Protein AF-A0A1H9Y2U2-F1 (afdb_monomer_lite)

Secondary structure (DSSP, 8-state):
--TTGGGTTT-HHHHHHHHHHHHHHTT-HHHHHHHHHHHHHHHHHHHT-SS--GGGS-HHHHHHHGGG-HHHHHHHTTHHHHHHHHHHHHHHHHHHH----HHHHHHHHHHHHHHHHHHHHHHTS-SSSTTTT---TT------PPPGGG---TTSSSPPTT--HHHHHHHHHTS--EEEEEE-SSSS--EE-SSEEE--EEE----SSSB---EEEEEEEHHHHHTS-TT---EEEEEEEEEETTEEEEEEEEEEEEETTEEEE-EEEE---TTTS-HHHHHHHHHHPPPEEEEEEEE-GGG-BTTTTEEEEEEEE-GGGTTT----EEEEE--HHHHHHHHHH-SEEEEEEEEEEETTEEEEEEEEEEETTTTEEEE-EE--S--HHHHHHHHHTT-HHHHHHHHHHHHHTSSS---HHHHHHHHHHHHHT-

Radius of gyration: 28.49 Å; chains: 1; bounding box: 75×49×82 Å

Structure (mmCIF, N/CA/C/O backbone):
data_AF-A0A1H9Y2U2-F1
#
_entry.id   AF-A0A1H9Y2U2-F1
#
loop_
_atom_site.group_PDB
_atom_site.id
_atom_site.type_symbol
_atom_site.label_atom_id
_atom_site.label_alt_id
_atom_site.label_comp_id
_atom_site.label_asym_id
_atom_site.label_entity_id
_atom_site.label_seq_id
_atom_site.pdbx_PDB_ins_code
_atom_site.Cartn_x
_atom_site.Cartn_y
_atom_site.Cartn_z
_atom_site.occupancy
_atom_site.B_iso_or_equiv
_atom_site.auth_seq_id
_atom_site.auth_comp_id
_atom_site.auth_asym_id
_atom_site.auth_atom_id
_atom_site.pdbx_PDB_model_num
ATOM 1 N N . MET A 1 1 ? 8.422 -18.374 31.775 1.00 64.50 1 MET A N 1
ATOM 2 C CA . MET A 1 1 ? 8.509 -18.783 30.356 1.00 64.50 1 MET A CA 1
ATOM 3 C C . MET A 1 1 ? 9.614 -17.939 29.732 1.00 64.50 1 MET A C 1
ATOM 5 O O . MET A 1 1 ? 9.631 -16.750 30.021 1.00 64.50 1 MET A O 1
ATOM 9 N N . SER A 1 2 ? 10.566 -18.544 29.012 1.00 83.50 2 SER A N 1
ATOM 10 C CA . SER A 1 2 ? 11.724 -17.836 28.423 1.00 83.50 2 SER A CA 1
ATOM 11 C C . SER A 1 2 ? 11.274 -16.679 27.522 1.00 83.50 2 SER A C 1
ATOM 13 O O . SER A 1 2 ? 10.294 -16.831 26.785 1.00 83.50 2 SER A O 1
ATOM 15 N N . ARG A 1 3 ? 11.990 -15.542 27.537 1.00 86.88 3 ARG A N 1
ATOM 16 C CA . ARG A 1 3 ? 11.664 -14.385 26.675 1.00 86.88 3 ARG A CA 1
ATOM 17 C C . ARG A 1 3 ? 11.838 -14.686 25.184 1.00 86.88 3 ARG A C 1
ATOM 19 O O . ARG A 1 3 ? 11.315 -13.949 24.353 1.00 86.88 3 ARG A O 1
ATOM 26 N N . PHE A 1 4 ? 12.536 -15.774 24.861 1.00 86.81 4 PHE A N 1
ATOM 27 C CA . PHE A 1 4 ? 12.822 -16.244 23.510 1.00 86.81 4 PHE A CA 1
ATOM 28 C C . PHE A 1 4 ? 11.913 -17.390 23.063 1.00 86.81 4 PHE A C 1
ATOM 30 O O . PHE A 1 4 ? 12.163 -17.978 22.018 1.00 86.81 4 PHE A O 1
ATOM 37 N N . ALA A 1 5 ? 10.840 -17.708 23.801 1.00 82.50 5 ALA A N 1
ATOM 38 C CA . ALA A 1 5 ? 9.915 -18.796 23.453 1.00 82.50 5 ALA A CA 1
ATOM 39 C C . ALA A 1 5 ? 9.366 -18.707 22.015 1.00 82.50 5 ALA A C 1
ATOM 41 O O . ALA A 1 5 ? 9.024 -19.717 21.411 1.00 82.50 5 ALA A O 1
ATOM 42 N N . TYR A 1 6 ? 9.344 -17.511 21.423 1.00 77.75 6 TYR A N 1
ATOM 43 C CA . TYR A 1 6 ? 8.961 -17.320 20.030 1.00 77.75 6 TYR A CA 1
ATOM 44 C C . TYR A 1 6 ? 9.941 -17.955 19.020 1.00 77.75 6 TYR A C 1
ATOM 46 O O . TYR A 1 6 ? 9.573 -18.097 17.856 1.00 77.75 6 TYR A O 1
ATOM 54 N N . LEU A 1 7 ? 11.166 -18.316 19.407 1.00 78.56 7 LEU A N 1
ATOM 55 C CA . LEU A 1 7 ? 12.167 -18.924 18.524 1.00 78.56 7 LEU A CA 1
ATOM 56 C C . LEU A 1 7 ? 12.048 -20.447 18.410 1.00 78.56 7 LEU A C 1
ATOM 58 O O . LEU A 1 7 ? 12.669 -20.998 17.506 1.00 78.56 7 LEU A O 1
ATOM 62 N N . ILE A 1 8 ? 11.245 -21.103 19.261 1.00 80.38 8 ILE A N 1
ATOM 63 C CA . ILE A 1 8 ? 11.099 -22.572 19.318 1.00 80.38 8 ILE A CA 1
ATOM 64 C C . ILE A 1 8 ? 10.852 -23.167 17.925 1.00 80.38 8 ILE A C 1
ATOM 66 O O . ILE A 1 8 ? 11.508 -24.130 17.541 1.00 80.38 8 ILE A O 1
ATOM 70 N N . ASP A 1 9 ? 9.965 -22.547 17.144 1.00 72.38 9 ASP A N 1
ATOM 71 C CA . ASP A 1 9 ? 9.573 -23.070 15.829 1.00 72.38 9 ASP A CA 1
ATOM 72 C C . ASP A 1 9 ? 10.497 -22.633 14.681 1.00 72.38 9 ASP A C 1
ATOM 74 O O . ASP A 1 9 ? 10.422 -23.194 13.594 1.00 72.38 9 ASP A O 1
ATOM 78 N N . THR A 1 10 ? 11.299 -21.575 14.861 1.00 72.44 10 THR A N 1
ATOM 79 C CA . THR A 1 10 ? 12.129 -21.001 13.781 1.00 72.44 10 THR A CA 1
ATOM 80 C C . THR A 1 10 ? 13.581 -21.391 13.890 1.00 72.44 10 THR A C 1
ATOM 82 O O . THR A 1 10 ? 14.167 -21.846 12.917 1.00 72.44 10 THR A O 1
ATOM 85 N N . TRP A 1 11 ? 14.163 -21.192 15.068 1.00 82.69 11 TRP A N 1
ATOM 86 C CA . TRP A 1 11 ? 15.570 -21.426 15.353 1.00 82.69 11 TRP A CA 1
ATOM 87 C C . TRP A 1 11 ? 15.673 -22.186 16.680 1.00 82.69 11 TRP A C 1
ATOM 89 O O . TRP A 1 11 ? 16.082 -21.597 17.684 1.00 82.69 11 TRP A O 1
ATOM 99 N N . PRO A 1 12 ? 15.290 -23.478 16.703 1.00 83.19 12 PRO A N 1
ATOM 100 C CA . PRO A 1 12 ? 15.259 -24.276 17.930 1.00 83.19 12 PRO A CA 1
ATOM 101 C C . PRO A 1 12 ? 16.629 -24.335 18.621 1.00 83.19 12 PRO A C 1
ATOM 103 O O . PRO A 1 12 ? 16.709 -24.200 19.839 1.00 83.19 12 PRO A O 1
ATOM 106 N N . ASP A 1 13 ? 17.717 -24.409 17.851 1.00 85.25 13 ASP A N 1
ATOM 107 C CA . ASP A 1 13 ? 19.081 -24.432 18.399 1.00 85.25 13 ASP A CA 1
ATOM 108 C C . ASP A 1 13 ? 19.450 -23.108 19.093 1.00 85.25 13 ASP A C 1
ATOM 110 O O . ASP A 1 13 ? 20.086 -23.096 20.146 1.00 85.25 13 ASP A O 1
ATOM 114 N N . VAL A 1 14 ? 19.014 -21.976 18.526 1.00 90.25 14 VAL A N 1
ATOM 115 C CA . VAL A 1 14 ? 19.219 -20.642 19.117 1.00 90.25 14 VAL A CA 1
ATOM 116 C C . VAL A 1 14 ? 18.353 -20.487 20.367 1.00 90.25 14 VAL A C 1
ATOM 118 O O . VAL A 1 14 ? 18.814 -19.939 21.368 1.00 90.25 14 VAL A O 1
ATOM 121 N N . TYR A 1 15 ? 17.116 -20.994 20.334 1.00 91.50 15 TYR A N 1
ATOM 122 C CA . TYR A 1 15 ? 16.212 -20.984 21.481 1.00 91.50 15 TYR A CA 1
ATOM 123 C C . TYR A 1 15 ? 16.816 -21.702 22.690 1.00 91.50 15 TYR A C 1
ATOM 125 O O . TYR A 1 15 ? 16.842 -21.122 23.773 1.00 91.50 15 TYR A O 1
ATOM 133 N N . GLU A 1 16 ? 17.333 -22.920 22.517 1.00 91.25 16 GLU A N 1
ATOM 134 C CA . GLU A 1 16 ? 17.891 -23.689 23.635 1.00 91.25 16 GLU A CA 1
ATOM 135 C C . GLU A 1 16 ? 19.098 -22.984 24.272 1.00 91.25 16 GLU A C 1
ATOM 137 O O . GLU A 1 16 ? 19.197 -22.907 25.498 1.00 91.25 16 GLU A O 1
ATOM 142 N N . ILE A 1 17 ? 19.976 -22.378 23.464 1.00 92.81 17 ILE A N 1
ATOM 143 C CA . ILE A 1 17 ? 21.134 -21.632 23.981 1.00 92.81 17 ILE A CA 1
ATOM 144 C C . ILE A 1 17 ? 20.693 -20.385 24.747 1.00 92.81 17 ILE A C 1
ATOM 146 O O . ILE A 1 17 ? 21.232 -20.103 25.818 1.00 92.81 17 ILE A O 1
ATOM 150 N N . LEU A 1 18 ? 19.728 -19.630 24.217 1.00 94.69 18 LEU A N 1
ATOM 151 C CA . LEU A 1 18 ? 19.264 -18.392 24.842 1.00 94.69 18 LEU A CA 1
ATOM 152 C C . LEU A 1 18 ? 18.415 -18.642 26.087 1.00 94.69 18 LEU A C 1
ATOM 154 O O . LEU A 1 18 ? 18.519 -17.888 27.052 1.00 94.69 18 LEU A O 1
ATOM 158 N N . LYS A 1 19 ? 17.630 -19.719 26.104 1.00 92.81 19 LYS A N 1
ATOM 159 C CA . LYS A 1 19 ? 16.925 -20.185 27.298 1.00 92.81 19 LYS A CA 1
ATOM 160 C C . LYS A 1 19 ? 17.916 -20.558 28.399 1.00 92.81 19 LYS A C 1
ATOM 162 O O . LYS A 1 19 ? 17.753 -20.111 29.530 1.00 92.81 19 LYS A O 1
ATOM 167 N N . ASP A 1 20 ? 18.961 -21.315 28.069 1.00 92.62 20 ASP A N 1
ATOM 168 C CA . ASP A 1 20 ? 20.009 -21.652 29.034 1.00 92.62 20 ASP A CA 1
ATOM 169 C C . ASP A 1 20 ? 20.771 -20.388 29.475 1.00 92.62 20 ASP A C 1
ATOM 171 O O . ASP A 1 20 ? 21.040 -20.214 30.656 1.00 92.62 20 ASP A O 1
ATOM 175 N N . ALA A 1 21 ? 21.037 -19.429 28.581 1.00 93.19 21 ALA A N 1
ATOM 176 C CA . ALA A 1 21 ? 21.615 -18.136 28.962 1.00 93.19 21 ALA A CA 1
ATOM 177 C C . ALA A 1 21 ? 20.731 -17.368 29.968 1.00 93.19 21 ALA A C 1
ATOM 179 O O . ALA A 1 21 ? 21.243 -16.865 30.966 1.00 93.19 21 ALA A O 1
ATOM 180 N N . GLU A 1 22 ? 19.411 -17.313 29.755 1.00 91.94 22 GLU A N 1
ATOM 181 C CA . GLU A 1 22 ? 18.471 -16.696 30.702 1.00 91.94 22 GLU A CA 1
ATOM 182 C C . GLU A 1 22 ? 18.459 -17.401 32.061 1.00 91.94 22 GLU A C 1
ATOM 184 O O . GLU A 1 22 ? 18.423 -16.739 33.096 1.00 91.94 22 GLU A O 1
ATOM 189 N N . GLU A 1 23 ? 18.494 -18.735 32.074 1.00 91.25 23 GLU A N 1
ATOM 190 C CA . GLU A 1 23 ? 18.555 -19.509 33.314 1.00 91.25 23 GLU A CA 1
ATOM 191 C C . GLU A 1 23 ? 19.874 -19.252 34.050 1.00 91.25 23 GLU A C 1
ATOM 193 O O . GLU A 1 23 ? 19.878 -19.050 35.265 1.00 91.25 23 GLU A O 1
ATOM 198 N N . LYS A 1 24 ? 20.996 -19.195 33.321 1.00 91.12 24 LYS A N 1
ATOM 199 C CA . LYS A 1 24 ? 22.320 -18.930 33.892 1.00 91.12 24 LYS A CA 1
ATOM 200 C C . LYS A 1 24 ? 22.487 -17.507 34.388 1.00 91.12 24 LYS A C 1
ATOM 202 O O . LYS A 1 24 ? 23.276 -17.338 35.308 1.00 91.12 24 LYS A O 1
ATOM 207 N N . LEU A 1 25 ? 21.728 -16.525 33.904 1.00 90.56 25 LEU A N 1
ATOM 208 C CA . LEU A 1 25 ? 21.808 -15.152 34.415 1.00 90.56 25 LEU A CA 1
ATOM 209 C C . LEU A 1 25 ? 21.573 -15.087 35.935 1.00 90.56 25 LEU A C 1
ATOM 211 O O . LEU A 1 25 ? 22.186 -14.273 36.616 1.00 90.56 25 LEU A O 1
ATOM 215 N N . TYR A 1 26 ? 20.741 -15.978 36.483 1.00 86.19 26 TYR A N 1
ATOM 216 C CA . TYR A 1 26 ? 20.457 -16.043 37.921 1.00 86.19 26 TYR A CA 1
ATOM 217 C C . TYR A 1 26 ? 21.589 -16.647 38.765 1.00 86.19 26 TYR A C 1
ATOM 219 O O . TYR A 1 26 ? 21.542 -16.564 39.992 1.00 86.19 26 TYR A O 1
ATOM 227 N N . TYR A 1 27 ? 22.585 -17.273 38.133 1.00 87.69 27 TYR A N 1
ATOM 228 C CA . TYR A 1 27 ? 23.636 -18.031 38.817 1.00 87.69 27 TYR A CA 1
ATOM 229 C C . TYR A 1 27 ? 25.046 -17.566 38.447 1.00 87.69 27 TYR A C 1
ATOM 231 O O . TYR A 1 27 ? 25.932 -17.554 39.299 1.00 87.69 27 TYR A O 1
ATOM 239 N N . ASP A 1 28 ? 25.270 -17.234 37.175 1.00 90.69 28 ASP A N 1
ATOM 240 C CA . ASP A 1 28 ? 26.566 -16.852 36.640 1.00 90.69 28 ASP A CA 1
ATOM 241 C C . ASP A 1 28 ? 26.464 -16.053 35.321 1.00 90.69 28 ASP A C 1
ATOM 243 O O . ASP A 1 28 ? 26.254 -16.608 34.230 1.00 90.69 28 ASP A O 1
ATOM 247 N N . SER A 1 29 ? 26.702 -14.740 35.391 1.00 90.50 29 SER A N 1
ATOM 248 C CA . SER A 1 29 ? 26.810 -13.893 34.197 1.00 90.50 29 SER A CA 1
ATOM 249 C C . SER A 1 29 ? 27.996 -14.248 33.301 1.00 90.50 29 SER A C 1
ATOM 251 O O . SER A 1 29 ? 27.913 -14.011 32.099 1.00 90.50 29 SER A O 1
ATOM 253 N N . ASN A 1 30 ? 29.055 -14.898 33.809 1.00 95.19 30 ASN A N 1
ATOM 254 C CA . ASN A 1 30 ? 30.148 -15.394 32.964 1.00 95.19 30 ASN A CA 1
ATOM 255 C C . ASN A 1 30 ? 29.628 -16.417 31.949 1.00 95.19 30 ASN A C 1
ATOM 257 O O . ASN A 1 30 ? 29.823 -16.269 30.743 1.00 95.19 30 ASN A O 1
ATOM 261 N N . ILE A 1 31 ? 28.903 -17.424 32.442 1.00 92.12 31 ILE A N 1
ATOM 262 C CA . ILE A 1 31 ? 28.315 -18.472 31.602 1.00 92.12 31 ILE A CA 1
ATOM 263 C C . ILE A 1 31 ? 27.279 -17.859 30.656 1.00 92.12 31 ILE A C 1
ATOM 265 O O . ILE A 1 31 ? 27.212 -18.237 29.487 1.00 92.12 31 ILE A O 1
ATOM 269 N N . THR A 1 32 ? 26.515 -16.876 31.135 1.00 93.69 32 THR A N 1
ATOM 270 C CA . THR A 1 32 ? 25.529 -16.146 30.325 1.00 93.69 32 THR A CA 1
ATOM 271 C C . THR A 1 32 ? 26.181 -15.444 29.131 1.00 93.69 32 THR A C 1
ATOM 273 O O . THR A 1 32 ? 25.738 -15.628 28.000 1.00 93.69 32 THR A O 1
ATOM 276 N N . LEU A 1 33 ? 27.277 -14.706 29.342 1.00 94.12 33 LEU A N 1
ATOM 277 C CA . LEU A 1 33 ? 28.011 -14.008 28.278 1.00 94.12 33 LEU A CA 1
ATOM 278 C C . LEU A 1 33 ? 28.647 -14.976 27.267 1.00 94.12 33 LEU A C 1
ATOM 280 O O . LEU A 1 33 ? 28.628 -14.712 26.063 1.00 94.12 33 LEU A O 1
ATOM 284 N N . ILE A 1 34 ? 29.161 -16.123 27.729 1.00 92.69 34 ILE A N 1
ATOM 285 C CA . ILE A 1 34 ? 29.682 -17.179 26.844 1.00 92.69 34 ILE A CA 1
ATOM 286 C C . ILE A 1 34 ? 28.561 -17.733 25.954 1.00 92.69 34 ILE A C 1
ATOM 288 O O . ILE A 1 34 ? 28.748 -17.884 24.746 1.00 92.69 34 ILE A O 1
ATOM 292 N N . LYS A 1 35 ? 27.379 -17.988 26.526 1.00 93.12 35 LYS A N 1
ATOM 293 C CA . LYS A 1 35 ? 26.218 -18.495 25.780 1.00 93.12 35 LYS A CA 1
ATOM 294 C C . LYS A 1 35 ? 25.647 -17.475 24.806 1.00 93.12 35 LYS A C 1
ATOM 296 O O . LYS A 1 35 ? 25.304 -17.843 23.689 1.00 93.12 35 LYS A O 1
ATOM 301 N N . LEU A 1 36 ? 25.604 -16.197 25.176 1.00 94.44 36 LEU A N 1
ATOM 302 C CA . LEU A 1 36 ? 25.202 -15.122 24.266 1.00 94.44 36 LEU A CA 1
ATOM 303 C C . LEU A 1 36 ? 26.122 -15.048 23.042 1.00 94.44 36 LEU A C 1
ATOM 305 O O . LEU A 1 36 ? 25.633 -14.953 21.918 1.00 94.44 36 LEU A O 1
ATOM 309 N N . ARG A 1 37 ? 27.442 -15.181 23.229 1.00 94.94 37 ARG A N 1
ATOM 310 C CA . ARG A 1 37 ? 28.393 -15.278 22.109 1.00 94.94 37 ARG A CA 1
ATOM 311 C C . ARG A 1 37 ? 28.124 -16.502 21.229 1.00 94.94 37 ARG A C 1
ATOM 313 O O . ARG A 1 37 ? 28.129 -16.365 20.010 1.00 94.94 37 ARG A O 1
ATOM 320 N N . GLN A 1 38 ? 27.884 -17.673 21.825 1.00 91.75 38 GLN A N 1
ATOM 321 C CA . GLN A 1 38 ? 27.538 -18.890 21.075 1.00 91.75 38 GLN A CA 1
ATOM 322 C C . GLN A 1 38 ? 26.250 -18.706 20.263 1.00 91.75 38 GLN A C 1
ATOM 324 O O . GLN A 1 38 ? 26.192 -19.098 19.100 1.00 91.75 38 GLN A O 1
ATOM 329 N N . ALA A 1 39 ? 25.236 -18.063 20.848 1.00 92.88 39 ALA A N 1
ATOM 330 C CA . ALA A 1 39 ? 24.000 -17.743 20.150 1.00 92.88 39 ALA A CA 1
ATOM 331 C C . ALA A 1 39 ? 24.260 -16.811 18.959 1.00 92.88 39 ALA A C 1
ATOM 333 O O . ALA A 1 39 ? 23.802 -17.115 17.862 1.00 92.88 39 ALA A O 1
ATOM 334 N N . VAL A 1 40 ? 25.030 -15.727 19.143 1.00 92.94 40 VAL A N 1
ATOM 335 C CA . VAL A 1 40 ? 25.388 -14.790 18.058 1.00 92.94 40 VAL A CA 1
ATOM 336 C C . VAL A 1 40 ? 26.084 -15.510 16.909 1.00 92.94 40 VAL A C 1
ATOM 338 O O . VAL A 1 40 ? 25.732 -15.280 15.759 1.00 92.94 40 VAL A O 1
ATOM 341 N N . GLU A 1 41 ? 27.012 -16.422 17.193 1.00 89.00 41 GLU A N 1
ATOM 342 C CA . GLU A 1 41 ? 27.695 -17.184 16.145 1.00 89.00 41 GLU A CA 1
ATOM 343 C C . GLU A 1 41 ? 26.719 -17.992 15.279 1.00 89.00 41 GLU A C 1
ATOM 345 O O . GLU A 1 41 ? 26.788 -17.946 14.049 1.00 89.00 41 GLU A O 1
ATOM 350 N N . ILE A 1 42 ? 25.779 -18.697 15.910 1.00 86.25 42 ILE A N 1
ATOM 351 C CA . ILE A 1 42 ? 24.769 -19.481 15.192 1.00 86.25 42 ILE A CA 1
ATOM 352 C C . ILE A 1 42 ? 23.800 -18.562 14.442 1.00 86.25 42 ILE A C 1
ATOM 354 O O . ILE A 1 42 ? 23.445 -18.857 13.304 1.00 86.25 42 ILE A O 1
ATOM 358 N N . ILE A 1 43 ? 23.392 -17.443 15.046 1.00 88.75 43 ILE A N 1
ATOM 359 C CA . ILE A 1 43 ? 22.490 -16.467 14.424 1.00 88.75 43 ILE A CA 1
ATOM 360 C C . ILE A 1 43 ? 23.119 -15.883 13.156 1.00 88.75 43 ILE A C 1
ATOM 362 O O . ILE A 1 43 ? 22.479 -15.883 12.111 1.00 88.75 43 ILE A O 1
ATOM 366 N N . VAL A 1 44 ? 24.373 -15.428 13.225 1.00 87.25 44 VAL A N 1
ATOM 367 C CA . VAL A 1 44 ? 25.094 -14.851 12.078 1.00 87.25 44 VAL A CA 1
ATOM 368 C C . VAL A 1 44 ? 25.199 -15.872 10.943 1.00 87.25 44 VAL A C 1
ATOM 370 O O . VAL A 1 44 ? 24.882 -15.551 9.800 1.00 87.25 44 VAL A O 1
ATOM 373 N N . LYS A 1 45 ? 25.571 -17.120 11.260 1.00 83.88 45 LYS A N 1
ATOM 374 C CA . LYS A 1 45 ? 25.654 -18.210 10.276 1.00 83.88 45 LYS A CA 1
ATOM 375 C C . LYS A 1 45 ? 24.306 -18.489 9.607 1.00 83.88 45 LYS A C 1
ATOM 377 O O . LYS A 1 45 ? 24.265 -18.626 8.392 1.00 83.88 45 LYS A O 1
ATOM 382 N N . LYS A 1 46 ? 23.215 -18.511 10.382 1.00 81.31 46 LYS A N 1
ATOM 383 C CA . LYS A 1 46 ? 21.849 -18.710 9.867 1.00 81.31 46 LYS A CA 1
ATOM 384 C C . LYS A 1 46 ? 21.353 -17.549 9.000 1.00 81.31 46 LYS A C 1
ATOM 386 O O . LYS A 1 46 ? 20.571 -17.766 8.086 1.00 81.31 46 LYS A O 1
ATOM 391 N N . ILE A 1 47 ? 21.777 -16.318 9.286 1.00 78.81 47 ILE A N 1
ATOM 392 C CA . ILE A 1 47 ? 21.406 -15.140 8.489 1.00 78.81 47 ILE A CA 1
ATOM 393 C C . ILE A 1 47 ? 22.108 -15.141 7.120 1.00 78.81 47 ILE A C 1
ATOM 395 O O . ILE A 1 47 ? 21.530 -14.687 6.139 1.00 78.81 47 ILE A O 1
ATOM 399 N N . LEU A 1 48 ? 23.333 -15.662 7.034 1.00 79.12 48 LEU A N 1
ATOM 400 C CA . LEU A 1 48 ? 24.163 -15.637 5.823 1.00 79.12 48 LEU A CA 1
ATOM 401 C C . LEU A 1 48 ? 23.944 -16.840 4.871 1.00 79.12 48 LEU A C 1
ATOM 403 O O . LEU A 1 48 ? 24.787 -17.097 4.015 1.00 79.12 48 LEU A O 1
ATOM 407 N N . GLU A 1 49 ? 22.855 -17.607 5.001 1.00 64.94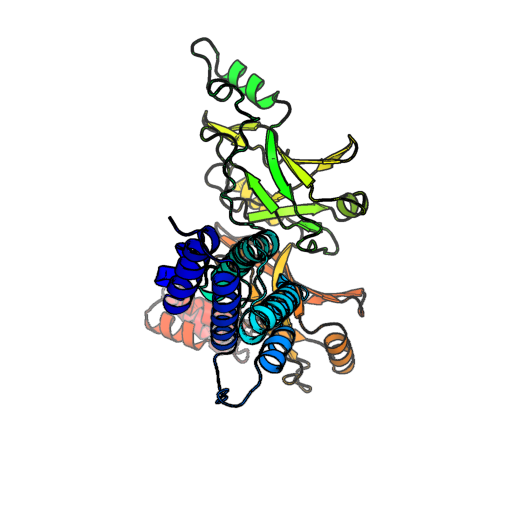 49 GLU A N 1
ATOM 408 C CA . GLU A 1 49 ? 22.667 -18.893 4.301 1.00 64.94 49 GLU A CA 1
ATOM 409 C C . GLU A 1 49 ? 22.492 -18.775 2.760 1.00 64.94 49 GLU A C 1
ATOM 411 O O . GLU A 1 49 ? 21.378 -18.707 2.250 1.00 64.94 49 GLU A O 1
ATOM 416 N N . SER A 1 50 ? 23.594 -18.805 1.993 1.00 47.41 50 SER A N 1
ATOM 417 C CA . SER A 1 50 ? 23.782 -19.594 0.749 1.00 47.41 50 SER A CA 1
ATOM 418 C C . SER A 1 50 ? 25.179 -19.374 0.121 1.00 47.41 50 SER A C 1
ATOM 420 O O . SER A 1 50 ? 25.606 -18.250 -0.103 1.00 47.41 50 SER A O 1
ATOM 422 N N . GLU A 1 51 ? 25.859 -20.488 -0.189 1.00 41.03 51 GLU A N 1
ATOM 423 C CA . GLU A 1 51 ? 27.031 -20.669 -1.084 1.00 41.03 51 GLU A CA 1
ATOM 424 C C . GLU A 1 51 ? 28.482 -20.741 -0.553 1.00 41.03 51 GLU A C 1
ATOM 426 O O . GLU A 1 51 ? 29.321 -21.252 -1.293 1.00 41.03 51 GLU A O 1
ATOM 431 N N . GLU A 1 52 ? 28.826 -20.419 0.700 1.00 51.50 52 GLU A N 1
ATOM 432 C CA . GLU A 1 52 ? 30.222 -20.587 1.170 1.00 51.50 52 GLU A CA 1
ATOM 433 C C . GLU A 1 52 ? 30.372 -21.460 2.424 1.00 51.50 52 GLU A C 1
ATOM 435 O O . GLU A 1 52 ? 29.610 -21.382 3.387 1.00 51.50 52 GLU A O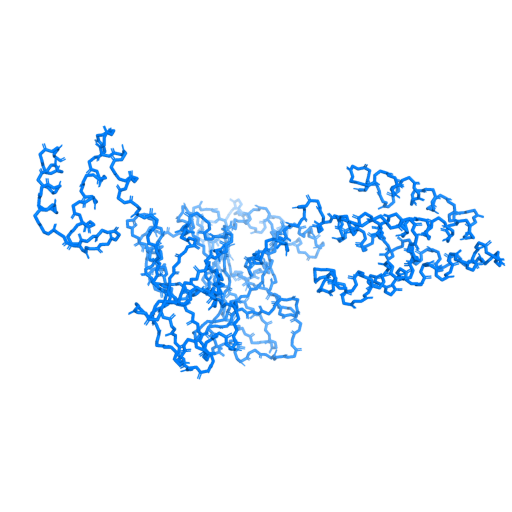 1
ATOM 440 N N . ASN A 1 53 ? 31.405 -22.309 2.414 1.00 54.66 53 ASN A N 1
ATOM 441 C CA . ASN A 1 53 ? 31.819 -23.100 3.565 1.00 54.66 53 ASN A CA 1
ATOM 442 C C . ASN A 1 53 ? 32.540 -22.188 4.579 1.00 54.66 53 ASN A C 1
ATOM 444 O O . ASN A 1 53 ? 33.745 -21.961 4.476 1.00 54.66 53 ASN A O 1
ATOM 448 N N . PHE A 1 54 ? 31.791 -21.630 5.535 1.00 58.38 54 PHE A N 1
ATOM 449 C CA . PHE A 1 54 ? 32.279 -20.649 6.517 1.00 58.38 54 PHE A CA 1
ATOM 450 C C . PHE A 1 54 ? 33.045 -21.245 7.711 1.00 58.38 54 PHE A C 1
ATOM 452 O O . PHE A 1 54 ? 33.342 -20.522 8.662 1.00 58.38 54 PHE A O 1
ATOM 459 N N . ASP A 1 55 ? 33.412 -22.528 7.679 1.00 57.38 55 ASP A N 1
ATOM 460 C CA . ASP A 1 55 ? 34.120 -23.195 8.785 1.00 57.38 55 ASP A CA 1
ATOM 461 C C . ASP A 1 55 ? 35.502 -22.581 9.107 1.00 57.38 55 ASP A C 1
ATOM 463 O O . ASP A 1 55 ? 36.061 -22.852 10.169 1.00 57.38 55 ASP A O 1
ATOM 467 N N . GLN A 1 56 ? 36.053 -21.736 8.223 1.00 61.09 56 GLN A N 1
ATOM 468 C CA . GLN A 1 56 ? 37.360 -21.078 8.391 1.00 61.09 56 GLN A CA 1
ATOM 469 C C . GLN A 1 56 ? 37.302 -19.545 8.529 1.00 61.09 56 GLN A C 1
ATOM 471 O O . GLN A 1 56 ? 38.355 -18.914 8.588 1.00 61.09 56 GLN A O 1
ATOM 476 N N . VAL A 1 57 ? 36.113 -18.934 8.582 1.00 71.38 57 VAL A N 1
ATOM 477 C CA . VAL A 1 57 ? 35.966 -17.468 8.653 1.00 71.38 57 VAL A CA 1
ATOM 478 C C . VAL A 1 57 ? 35.798 -17.021 10.103 1.00 71.38 57 VAL A C 1
ATOM 480 O O . VAL A 1 57 ? 34.987 -17.577 10.848 1.00 71.38 57 VAL A O 1
ATOM 483 N N . GLU A 1 58 ? 36.555 -16.006 10.529 1.00 81.12 58 GLU A N 1
ATOM 484 C CA . GLU A 1 58 ? 36.409 -15.472 11.881 1.00 81.12 58 GLU A CA 1
ATOM 485 C C . GLU A 1 58 ? 35.033 -14.823 12.085 1.00 81.12 58 GLU A C 1
ATOM 487 O O . GLU A 1 58 ? 34.523 -14.103 11.230 1.00 81.12 58 GLU A O 1
ATOM 492 N N . LEU A 1 59 ? 34.464 -14.971 13.288 1.00 81.56 59 LEU A N 1
ATOM 493 C CA . LEU A 1 59 ? 33.160 -14.384 13.623 1.00 81.56 59 LEU A CA 1
ATOM 494 C C . LEU A 1 59 ? 33.093 -12.854 13.407 1.00 81.56 59 LEU A C 1
ATOM 496 O O . LEU A 1 59 ? 32.010 -12.330 13.214 1.00 81.56 59 LEU A O 1
ATOM 500 N N . VAL A 1 60 ? 34.218 -12.128 13.445 1.00 85.69 60 VAL A N 1
ATOM 501 C CA . VAL A 1 60 ? 34.250 -10.664 13.222 1.00 85.69 60 VAL A CA 1
ATOM 502 C C . VAL A 1 60 ? 33.938 -10.362 11.770 1.00 85.69 60 VAL A C 1
ATOM 504 O O . VAL A 1 60 ? 33.053 -9.564 11.505 1.00 85.69 60 VAL A O 1
ATOM 507 N N . GLU A 1 61 ? 34.574 -11.088 10.852 1.00 84.19 61 GLU A N 1
ATOM 508 C CA . GLU A 1 61 ? 34.355 -10.943 9.417 1.00 84.19 61 GLU A CA 1
ATOM 509 C C . GLU A 1 61 ? 32.926 -11.345 9.044 1.00 84.19 61 GLU A C 1
ATOM 511 O O . GLU A 1 61 ? 32.295 -10.711 8.203 1.00 84.19 61 GLU A O 1
ATOM 516 N N . LEU A 1 62 ? 32.381 -12.372 9.706 1.00 84.62 62 LEU A N 1
ATOM 517 C CA . LEU A 1 62 ? 30.984 -12.763 9.528 1.00 84.62 62 LEU A CA 1
ATOM 518 C C . LEU A 1 62 ? 30.003 -11.699 10.042 1.00 84.62 62 LEU A C 1
ATOM 520 O O . LEU A 1 62 ? 28.984 -11.463 9.399 1.00 84.62 62 LEU A O 1
ATOM 524 N N . ILE A 1 63 ? 30.295 -11.049 11.174 1.00 85.19 63 ILE A N 1
ATOM 525 C CA . ILE A 1 63 ? 29.471 -9.944 11.683 1.00 85.19 63 ILE A CA 1
ATOM 526 C C . ILE A 1 63 ? 29.543 -8.753 10.722 1.00 85.19 63 ILE A C 1
ATOM 528 O O . ILE A 1 63 ? 28.500 -8.212 10.373 1.00 85.19 63 ILE A O 1
ATOM 532 N N . ASP A 1 64 ? 30.730 -8.390 10.233 1.00 84.69 64 ASP A N 1
ATOM 533 C CA . ASP A 1 64 ? 30.908 -7.261 9.308 1.00 84.69 64 ASP A CA 1
ATOM 534 C C . ASP A 1 64 ? 30.192 -7.495 7.967 1.00 84.69 64 ASP A C 1
ATOM 536 O O . ASP A 1 64 ? 29.632 -6.569 7.377 1.00 84.69 64 ASP A O 1
ATOM 540 N N . LYS A 1 65 ? 30.116 -8.751 7.503 1.00 83.56 65 LYS A N 1
ATOM 541 C CA . LYS A 1 65 ? 29.311 -9.116 6.326 1.00 83.56 65 LYS A CA 1
ATOM 542 C C . LYS A 1 65 ? 27.825 -8.784 6.499 1.00 83.56 65 LYS A C 1
ATOM 544 O O . LYS A 1 65 ? 27.162 -8.535 5.493 1.00 83.56 65 LYS A O 1
ATOM 549 N N . LEU A 1 66 ? 27.286 -8.718 7.719 1.00 79.06 66 LEU A N 1
ATOM 550 C CA . LEU A 1 66 ? 25.878 -8.361 7.927 1.00 79.06 66 LEU A CA 1
ATOM 551 C C . LEU A 1 66 ? 25.557 -6.922 7.499 1.00 79.06 66 LEU A C 1
ATOM 553 O O . LEU A 1 66 ? 24.441 -6.677 7.051 1.00 79.06 66 LEU A O 1
ATOM 557 N N . ASP A 1 67 ? 26.514 -5.989 7.561 1.00 77.06 67 ASP A N 1
ATOM 558 C CA . ASP A 1 67 ? 26.299 -4.606 7.100 1.00 77.06 67 ASP A CA 1
ATOM 559 C C . ASP A 1 67 ? 26.156 -4.519 5.570 1.00 77.06 67 ASP A C 1
ATOM 561 O O . ASP A 1 67 ? 25.582 -3.563 5.040 1.00 77.06 67 ASP A O 1
ATOM 565 N N . THR A 1 68 ? 26.638 -5.541 4.849 1.00 76.00 68 THR A N 1
ATOM 566 C CA . THR A 1 68 ? 26.466 -5.663 3.392 1.00 76.00 68 THR A CA 1
ATOM 567 C C . THR A 1 68 ? 25.068 -6.149 2.999 1.00 76.00 68 THR A C 1
ATOM 569 O O . THR A 1 68 ? 24.677 -6.031 1.838 1.00 76.00 68 THR A O 1
ATOM 572 N N . ILE A 1 69 ? 24.288 -6.655 3.961 1.00 69.12 69 ILE A N 1
ATOM 573 C CA . ILE A 1 69 ? 22.916 -7.106 3.743 1.00 69.12 69 ILE A CA 1
ATOM 574 C C . ILE A 1 69 ? 21.978 -5.897 3.813 1.00 69.12 69 ILE A C 1
ATOM 576 O O . ILE A 1 69 ? 21.679 -5.372 4.886 1.00 69.12 69 ILE A O 1
ATOM 580 N N . ASP A 1 70 ? 21.469 -5.485 2.652 1.00 58.75 70 ASP A N 1
ATOM 581 C CA . ASP A 1 70 ? 20.652 -4.276 2.473 1.00 58.75 70 ASP A CA 1
ATOM 582 C C . ASP A 1 70 ? 19.444 -4.213 3.430 1.00 58.75 70 ASP A C 1
ATOM 584 O O . ASP A 1 70 ? 19.212 -3.190 4.076 1.00 58.75 70 ASP A O 1
ATOM 588 N N . TYR A 1 71 ? 18.705 -5.316 3.617 1.00 58.34 71 TYR A N 1
ATOM 589 C CA . TYR A 1 71 ? 17.544 -5.315 4.516 1.00 58.34 71 TYR A CA 1
ATOM 590 C C . TYR A 1 71 ? 17.931 -5.174 5.997 1.00 58.34 71 TYR A C 1
ATOM 592 O O . TYR A 1 71 ? 17.191 -4.554 6.762 1.00 58.34 71 TYR A O 1
ATOM 600 N N . LEU A 1 72 ? 19.075 -5.715 6.425 1.00 64.12 72 LEU A N 1
ATOM 601 C CA . LEU A 1 72 ? 19.545 -5.561 7.804 1.00 64.12 72 LEU A CA 1
ATOM 602 C C . LEU A 1 72 ? 20.055 -4.145 8.036 1.00 64.12 72 LEU A C 1
ATOM 604 O O . LEU A 1 72 ? 19.711 -3.526 9.042 1.00 64.12 72 LEU A O 1
ATOM 608 N N . ASN A 1 73 ? 20.810 -3.608 7.082 1.00 62.41 73 ASN A N 1
ATOM 609 C CA . ASN A 1 73 ? 21.351 -2.263 7.176 1.00 62.41 73 ASN A CA 1
ATOM 610 C C . ASN A 1 73 ? 20.222 -1.216 7.259 1.00 62.41 73 ASN A C 1
ATOM 612 O O . ASN A 1 73 ? 20.206 -0.388 8.168 1.00 62.41 73 ASN A O 1
ATOM 616 N N . ARG A 1 74 ? 19.185 -1.337 6.419 1.00 57.88 74 ARG A N 1
ATOM 617 C CA . ARG A 1 74 ? 18.004 -0.452 6.465 1.00 57.88 74 ARG A CA 1
ATOM 618 C C . ARG A 1 74 ? 17.226 -0.522 7.780 1.00 57.88 74 ARG A C 1
ATOM 620 O O . ARG A 1 74 ? 16.774 0.510 8.265 1.00 57.88 74 ARG A O 1
ATOM 627 N N . ASN A 1 75 ? 17.032 -1.719 8.338 1.00 53.78 75 ASN A N 1
ATOM 628 C CA . ASN A 1 75 ? 16.191 -1.900 9.528 1.00 53.78 75 ASN A CA 1
ATOM 629 C C . ASN A 1 75 ? 16.927 -1.610 10.839 1.00 53.78 75 ASN A C 1
ATOM 631 O O . ASN A 1 75 ? 16.307 -1.178 11.809 1.00 53.78 75 ASN A O 1
ATOM 635 N N . PHE A 1 76 ? 18.237 -1.852 10.879 1.00 67.94 76 PHE A N 1
ATOM 636 C CA . PHE A 1 76 ? 19.007 -1.777 12.114 1.00 67.94 76 PHE A CA 1
ATOM 637 C C . PHE A 1 76 ? 20.044 -0.655 12.122 1.00 67.94 76 PHE A C 1
ATOM 639 O O . PHE A 1 76 ? 20.500 -0.320 13.207 1.00 67.94 76 PHE A O 1
ATOM 646 N N . ASN A 1 77 ? 20.403 -0.048 10.983 1.00 57.75 77 ASN A N 1
ATOM 647 C CA . ASN A 1 77 ? 21.359 1.066 10.886 1.00 57.75 77 ASN A CA 1
ATOM 648 C C . ASN A 1 77 ? 22.616 0.836 11.755 1.00 57.75 77 ASN A C 1
ATOM 650 O O . ASN A 1 77 ? 22.888 1.568 12.709 1.00 57.75 77 ASN A O 1
ATOM 654 N N . ASN A 1 78 ? 23.314 -0.275 11.494 1.00 73.25 78 ASN A N 1
ATOM 655 C CA . ASN A 1 78 ? 24.472 -0.795 12.240 1.00 73.25 78 ASN A CA 1
ATOM 656 C C . ASN A 1 78 ? 24.210 -1.204 13.710 1.00 73.25 78 ASN A C 1
ATOM 658 O O . ASN A 1 78 ? 25.112 -1.684 14.392 1.00 73.25 78 ASN A O 1
ATOM 662 N N . LYS A 1 79 ? 22.987 -1.065 14.248 1.00 80.06 79 LYS A N 1
ATOM 663 C CA . LYS A 1 79 ? 22.647 -1.481 15.627 1.00 80.06 79 LYS A CA 1
ATOM 664 C C . LYS A 1 79 ? 22.863 -2.982 15.841 1.00 80.06 79 LYS A C 1
ATOM 666 O O . LYS A 1 79 ? 23.346 -3.385 16.896 1.00 80.06 79 LYS A O 1
ATOM 671 N N . LEU A 1 80 ? 22.527 -3.797 14.839 1.00 83.12 80 LEU A N 1
ATOM 672 C CA . LEU A 1 80 ? 22.698 -5.251 14.870 1.00 83.12 80 LEU A CA 1
ATOM 673 C C . LEU A 1 80 ? 24.176 -5.646 14.970 1.00 83.12 80 LEU A C 1
ATOM 675 O O . LEU A 1 80 ? 24.559 -6.391 15.871 1.00 83.12 80 LEU A O 1
ATOM 679 N N . THR A 1 81 ? 24.999 -5.121 14.065 1.00 85.62 81 THR A N 1
ATOM 680 C CA . THR A 1 81 ? 26.435 -5.401 14.000 1.00 85.62 81 THR A CA 1
ATOM 681 C C . THR A 1 81 ? 27.167 -4.867 15.223 1.00 85.62 81 THR A C 1
ATOM 683 O O . THR A 1 81 ? 27.943 -5.603 15.829 1.00 85.62 81 THR A O 1
ATOM 686 N N . ASN A 1 82 ? 26.828 -3.663 15.692 1.00 87.31 82 ASN A N 1
ATOM 687 C CA . ASN A 1 82 ? 27.356 -3.115 16.944 1.00 87.31 82 ASN A CA 1
ATOM 688 C C . ASN A 1 82 ? 27.033 -4.003 18.157 1.00 87.31 82 ASN A C 1
ATOM 690 O O . ASN A 1 82 ? 27.922 -4.298 18.957 1.00 87.31 82 ASN A O 1
ATOM 694 N N . LEU A 1 83 ? 25.783 -4.469 18.287 1.00 91.25 83 LEU A N 1
ATOM 695 C CA . LEU A 1 83 ? 25.400 -5.368 19.378 1.00 91.25 83 LEU A CA 1
ATOM 696 C C . LEU A 1 83 ? 26.171 -6.692 19.303 1.00 91.25 83 LEU A C 1
ATOM 698 O O . LEU A 1 83 ? 26.653 -7.183 20.323 1.00 91.25 83 LEU A O 1
ATOM 702 N N . PHE A 1 84 ? 26.311 -7.273 18.111 1.00 93.94 84 PHE A N 1
ATOM 703 C CA . PHE A 1 84 ? 27.017 -8.542 17.927 1.00 93.94 84 PHE A CA 1
ATOM 704 C C . PHE A 1 84 ? 28.514 -8.424 18.211 1.00 93.94 84 PHE A C 1
ATOM 706 O O . PHE A 1 84 ? 29.080 -9.321 18.840 1.00 93.94 84 PHE A O 1
ATOM 713 N N . HIS A 1 85 ? 29.143 -7.309 17.831 1.00 92.88 85 HIS A N 1
ATOM 714 C CA . HIS A 1 85 ? 30.532 -7.014 18.184 1.00 92.88 85 HIS A CA 1
ATOM 715 C C . HIS A 1 85 ? 30.724 -6.900 19.694 1.00 92.88 85 HIS A C 1
ATOM 717 O O . HIS A 1 85 ? 31.651 -7.507 20.239 1.00 92.88 85 HIS A O 1
ATOM 723 N N . GLU A 1 86 ? 29.827 -6.205 20.396 1.00 92.62 86 GLU A N 1
ATOM 724 C CA . GLU A 1 86 ? 29.904 -6.087 21.854 1.00 92.62 86 GLU A CA 1
ATOM 725 C C . GLU A 1 86 ? 29.651 -7.438 22.548 1.00 92.62 86 GLU A C 1
ATOM 727 O O . GLU A 1 86 ? 30.446 -7.843 23.401 1.00 92.62 86 GLU A O 1
ATOM 732 N N . ILE A 1 87 ? 28.642 -8.213 22.131 1.00 94.75 87 ILE A N 1
ATOM 733 C CA . ILE A 1 87 ? 28.402 -9.565 22.668 1.00 94.75 87 ILE A CA 1
ATOM 734 C C . ILE A 1 87 ? 29.616 -10.475 22.425 1.00 94.75 87 ILE A C 1
ATOM 736 O O . ILE A 1 87 ? 30.061 -11.171 23.340 1.00 94.75 87 ILE A O 1
ATOM 740 N N . ARG A 1 88 ? 30.202 -10.455 21.220 1.00 95.88 88 ARG A N 1
ATOM 741 C CA . ARG A 1 88 ? 31.418 -11.219 20.891 1.00 95.88 88 ARG A CA 1
ATOM 742 C C . ARG A 1 88 ? 32.578 -10.825 21.805 1.00 95.88 88 ARG A C 1
ATOM 744 O O . ARG A 1 88 ? 33.229 -11.699 22.380 1.00 95.88 88 ARG A O 1
ATOM 751 N N . LYS A 1 89 ? 32.843 -9.525 21.941 1.00 94.06 89 LYS A N 1
ATOM 752 C CA . LYS A 1 89 ? 33.925 -8.961 22.760 1.00 94.06 89 LYS A CA 1
ATOM 753 C C . LYS A 1 89 ? 33.812 -9.396 24.219 1.00 94.06 89 LYS A C 1
ATOM 755 O O . LYS A 1 89 ? 34.773 -9.933 24.770 1.00 94.06 89 LYS A O 1
ATOM 760 N N . TYR A 1 90 ? 32.645 -9.228 24.836 1.00 94.56 90 TYR A N 1
ATOM 761 C CA . TYR A 1 90 ? 32.454 -9.592 26.241 1.00 94.56 90 TYR A CA 1
ATOM 762 C C . TYR A 1 90 ? 32.311 -11.098 26.462 1.00 94.56 90 TYR A C 1
ATOM 764 O O . TYR A 1 90 ? 32.762 -11.597 27.490 1.00 94.56 90 TYR A O 1
ATOM 772 N N . GLY A 1 91 ? 31.798 -11.850 25.487 1.00 94.00 91 GLY A N 1
ATOM 773 C CA . GLY A 1 91 ? 31.826 -13.311 25.517 1.00 94.00 91 GLY A CA 1
ATOM 774 C C . GLY A 1 91 ? 33.245 -13.886 25.426 1.00 94.00 91 GLY A C 1
ATOM 775 O O . GLY A 1 91 ? 33.559 -14.851 26.119 1.00 94.00 91 GLY A O 1
ATOM 776 N N . ASN A 1 92 ? 34.137 -13.277 24.634 1.00 92.94 92 ASN A N 1
ATOM 777 C CA . ASN A 1 92 ? 35.568 -13.621 24.617 1.00 92.94 92 ASN A CA 1
ATOM 778 C C . ASN A 1 92 ? 36.223 -13.328 25.968 1.00 92.94 92 ASN A C 1
ATOM 780 O O . ASN A 1 92 ? 36.932 -14.176 26.510 1.00 92.94 92 ASN A O 1
ATOM 784 N N . LYS A 1 93 ? 35.937 -12.152 26.533 1.00 93.00 93 LYS A N 1
ATOM 785 C CA . LYS A 1 93 ? 36.423 -11.762 27.857 1.00 93.00 93 LYS A CA 1
ATOM 786 C C . LYS A 1 93 ? 35.934 -12.725 28.945 1.00 93.00 93 LYS A C 1
ATOM 788 O O . LYS A 1 93 ? 36.694 -13.121 29.821 1.00 93.00 93 LYS A O 1
ATOM 793 N N . ALA A 1 94 ? 34.681 -13.167 28.866 1.00 93.88 94 ALA A N 1
ATOM 794 C CA . ALA A 1 94 ? 34.133 -14.167 29.773 1.00 93.88 94 ALA A CA 1
ATOM 795 C C . ALA A 1 94 ? 34.848 -15.524 29.627 1.00 93.88 94 ALA A C 1
ATOM 797 O O . ALA A 1 94 ? 35.248 -16.108 30.633 1.00 93.88 94 ALA A O 1
ATOM 798 N N . ALA A 1 95 ? 35.081 -15.990 28.396 1.00 91.75 95 ALA A N 1
ATOM 799 C CA . ALA A 1 95 ? 35.708 -17.285 28.126 1.00 91.75 95 ALA A CA 1
ATOM 800 C C . ALA A 1 95 ? 37.200 -17.357 28.503 1.00 91.75 95 ALA A C 1
ATOM 802 O O . ALA A 1 95 ? 37.658 -18.399 28.970 1.00 91.75 95 ALA A O 1
ATOM 803 N N . HIS A 1 96 ? 37.963 -16.280 28.290 1.00 93.69 96 HIS A N 1
ATOM 804 C CA . HIS A 1 96 ? 39.421 -16.280 28.470 1.00 93.69 96 HIS A CA 1
ATOM 805 C C . HIS A 1 96 ? 39.887 -15.621 29.771 1.00 93.69 96 HIS A C 1
ATOM 807 O O . HIS A 1 96 ? 40.937 -15.987 30.292 1.00 93.69 96 HIS A O 1
ATOM 813 N N . GLU A 1 97 ? 39.114 -14.674 30.306 1.00 94.12 97 GLU A N 1
ATOM 814 C CA . GLU A 1 97 ? 39.493 -13.879 31.482 1.00 94.12 97 GLU A CA 1
ATOM 815 C C . GLU A 1 97 ? 38.547 -14.087 32.675 1.00 94.12 97 GLU A C 1
ATOM 817 O O . GLU A 1 97 ? 38.760 -13.506 33.736 1.00 94.12 97 GLU A O 1
ATOM 822 N N . GLY A 1 98 ? 37.488 -14.893 32.534 1.00 91.19 98 GLY A N 1
ATOM 823 C CA . GLY A 1 98 ? 36.525 -15.124 33.615 1.00 91.19 98 GLY A CA 1
ATOM 824 C C . GLY A 1 98 ? 35.634 -13.914 33.930 1.00 91.19 98 GLY A C 1
ATOM 825 O O . GLY A 1 98 ? 35.105 -13.818 35.036 1.00 91.19 98 GLY A O 1
ATOM 826 N N . TYR A 1 99 ? 35.465 -12.983 32.981 1.00 94.19 99 TYR A N 1
ATOM 827 C CA . TYR A 1 99 ? 34.657 -11.769 33.155 1.00 94.19 99 TYR A CA 1
ATOM 828 C C . TYR A 1 99 ? 33.194 -12.064 33.525 1.00 94.19 99 TYR A C 1
ATOM 830 O O . TYR A 1 99 ? 32.581 -12.976 32.965 1.00 94.19 99 TYR A O 1
ATOM 838 N N . LYS A 1 100 ? 32.647 -11.265 34.448 1.00 93.12 100 LYS A N 1
ATOM 839 C CA . LYS A 1 100 ? 31.272 -11.324 34.964 1.00 93.12 100 LYS A CA 1
ATOM 840 C C . LYS A 1 100 ? 30.704 -9.915 35.028 1.00 93.12 100 LYS A C 1
ATOM 842 O O . LYS A 1 100 ? 31.391 -9.012 35.502 1.00 93.12 100 LYS A O 1
ATOM 847 N N . ASP A 1 101 ? 29.477 -9.752 34.560 1.00 94.62 101 ASP A N 1
ATOM 848 C CA . ASP A 1 101 ? 28.757 -8.482 34.562 1.00 94.62 101 ASP A CA 1
ATOM 849 C C . ASP A 1 101 ? 27.262 -8.754 34.368 1.00 94.62 101 ASP A C 1
ATOM 851 O O . ASP A 1 101 ? 26.811 -9.090 33.270 1.00 94.62 101 ASP A O 1
ATOM 855 N N . ASP A 1 102 ? 26.510 -8.684 35.464 1.00 89.56 102 ASP A N 1
ATOM 856 C CA . ASP A 1 102 ? 25.096 -9.059 35.487 1.00 89.56 102 ASP A CA 1
ATOM 857 C C . ASP A 1 102 ? 24.223 -8.027 34.759 1.00 89.56 102 ASP A C 1
ATOM 859 O O . ASP A 1 102 ? 23.273 -8.399 34.066 1.00 89.56 102 ASP A O 1
ATOM 863 N N . GLU A 1 103 ? 24.556 -6.736 34.872 1.00 92.31 103 GLU A N 1
ATOM 864 C CA . GLU A 1 103 ? 23.827 -5.658 34.198 1.00 92.31 103 GLU A CA 1
ATOM 865 C C . GLU A 1 103 ? 24.031 -5.735 32.689 1.00 92.31 103 GLU A C 1
ATOM 867 O O . GLU A 1 103 ? 23.063 -5.674 31.929 1.00 92.31 103 GLU A O 1
ATOM 872 N N . LEU A 1 104 ? 25.271 -5.957 32.254 1.00 92.44 104 LEU A N 1
ATOM 873 C CA . LEU A 1 104 ? 25.598 -6.101 30.843 1.00 92.44 104 LEU A CA 1
ATOM 874 C C . LEU A 1 104 ? 25.000 -7.377 30.240 1.00 92.44 104 LEU A C 1
ATOM 876 O O . LEU A 1 104 ? 24.449 -7.342 29.140 1.00 92.44 104 LEU A O 1
ATOM 880 N N . ALA A 1 105 ? 25.062 -8.502 30.958 1.00 91.12 105 ALA A N 1
ATOM 881 C CA . ALA A 1 105 ? 24.451 -9.751 30.509 1.00 91.12 105 ALA A CA 1
ATOM 882 C C . ALA A 1 105 ? 22.926 -9.612 30.366 1.00 91.12 105 ALA A C 1
ATOM 884 O O . ALA A 1 105 ? 22.350 -10.083 29.382 1.00 91.12 105 ALA A O 1
ATOM 885 N N . LYS A 1 106 ? 22.274 -8.918 31.308 1.00 91.56 106 LYS A N 1
ATOM 886 C CA . LYS A 1 106 ? 20.844 -8.601 31.228 1.00 91.56 106 LYS A CA 1
ATOM 887 C C . LYS A 1 106 ? 20.534 -7.674 30.053 1.00 91.56 106 LYS A C 1
ATOM 889 O O . LYS A 1 106 ? 19.620 -7.974 29.289 1.00 91.56 106 LYS A O 1
ATOM 894 N N . TYR A 1 107 ? 21.316 -6.609 29.877 1.00 92.00 107 TYR A N 1
ATOM 895 C CA . TYR A 1 107 ? 21.190 -5.679 28.754 1.00 92.00 107 TYR A CA 1
ATOM 896 C C . TYR A 1 107 ? 21.281 -6.405 27.408 1.00 92.00 107 TYR A C 1
ATOM 898 O O . TYR A 1 107 ? 20.417 -6.228 26.553 1.00 92.00 107 TYR A O 1
ATOM 906 N N . PHE A 1 108 ? 22.261 -7.294 27.236 1.00 94.62 108 PHE A N 1
ATOM 907 C CA . PHE A 1 108 ? 22.373 -8.087 26.015 1.00 94.62 108 PHE A CA 1
ATOM 908 C C . PHE A 1 108 ? 21.183 -9.019 25.805 1.00 94.62 108 PHE A C 1
ATOM 910 O O . PHE A 1 108 ? 20.713 -9.132 24.680 1.00 94.62 108 PHE A O 1
ATOM 917 N N . LEU A 1 109 ? 20.654 -9.658 26.850 1.00 88.50 109 LEU A N 1
ATOM 918 C CA . LEU A 1 109 ? 19.445 -10.480 26.728 1.00 88.50 109 LEU A CA 1
ATOM 919 C C . LEU A 1 109 ? 18.204 -9.654 26.353 1.00 88.50 109 LEU A C 1
ATOM 921 O O . LEU A 1 109 ? 17.334 -10.166 25.648 1.00 88.50 109 LEU A O 1
ATOM 925 N N . ASP A 1 110 ? 18.086 -8.417 26.838 1.00 84.56 110 ASP A N 1
ATOM 926 C CA . ASP A 1 110 ? 16.993 -7.499 26.495 1.00 84.56 110 ASP A CA 1
ATOM 927 C C . ASP A 1 110 ? 17.114 -7.019 25.035 1.00 84.56 110 ASP A C 1
ATOM 929 O O . ASP A 1 110 ? 16.197 -7.231 24.240 1.00 84.56 110 ASP A O 1
ATOM 933 N N . GLU A 1 111 ? 18.270 -6.484 24.633 1.00 85.75 111 GLU A N 1
ATOM 934 C CA . GLU A 1 111 ? 18.490 -6.002 23.261 1.00 85.75 111 GLU A CA 1
ATOM 935 C C . GLU A 1 111 ? 18.421 -7.131 22.228 1.00 85.75 111 GLU A C 1
ATOM 937 O O . GLU A 1 111 ? 17.817 -6.978 21.164 1.00 85.75 111 GLU A O 1
ATOM 942 N N . LEU A 1 112 ? 18.998 -8.296 22.539 1.00 87.19 112 LEU A N 1
ATOM 943 C CA . LEU A 1 112 ? 18.974 -9.446 21.640 1.00 87.19 112 LEU A CA 1
ATOM 944 C C . LEU A 1 112 ? 17.547 -9.978 21.468 1.00 87.19 112 LEU A C 1
ATOM 946 O O . LEU A 1 112 ? 17.183 -10.395 20.373 1.00 87.19 112 LEU A O 1
ATOM 950 N N . LYS A 1 113 ? 16.706 -9.930 22.508 1.00 86.06 113 LYS A N 1
ATOM 951 C CA . LYS A 1 113 ? 15.284 -10.283 22.388 1.00 86.06 113 LYS A CA 1
ATOM 952 C C . LYS A 1 113 ? 14.577 -9.369 21.396 1.00 86.06 113 LYS A C 1
ATOM 954 O O . LYS A 1 113 ? 13.841 -9.882 20.553 1.00 86.06 113 LYS A O 1
ATOM 959 N N . ASP A 1 114 ? 14.786 -8.063 21.485 1.00 75.31 114 ASP A N 1
ATOM 960 C CA . ASP A 1 114 ? 14.108 -7.106 20.612 1.00 75.31 114 ASP A CA 1
ATOM 961 C C . ASP A 1 114 ? 14.593 -7.231 19.166 1.00 75.31 114 ASP A C 1
ATOM 963 O O . ASP A 1 114 ? 13.783 -7.297 18.238 1.00 75.31 114 ASP A O 1
ATOM 967 N N . ILE A 1 115 ? 15.905 -7.365 18.976 1.00 77.19 115 ILE A N 1
ATOM 968 C CA . ILE A 1 115 ? 16.509 -7.557 17.659 1.00 77.19 115 ILE A CA 1
ATOM 969 C C . ILE A 1 115 ? 16.086 -8.888 17.038 1.00 77.19 115 ILE A C 1
ATOM 971 O O . ILE A 1 115 ? 15.655 -8.903 15.889 1.00 77.19 115 ILE A O 1
ATOM 975 N N . LEU A 1 116 ? 16.141 -10.007 17.765 1.00 80.75 116 LEU A N 1
ATOM 976 C CA . LEU A 1 116 ? 15.752 -11.310 17.213 1.00 80.75 116 LEU A CA 1
ATOM 977 C C . LEU A 1 116 ? 14.254 -11.410 16.952 1.00 80.75 116 LEU A C 1
ATOM 979 O O . LEU A 1 116 ? 13.843 -12.118 16.036 1.00 80.75 116 LEU A O 1
ATOM 983 N N . PHE A 1 117 ? 13.430 -10.680 17.699 1.00 74.62 117 PHE A N 1
ATOM 984 C CA . PHE A 1 117 ? 12.009 -10.580 17.402 1.00 74.62 117 PHE A CA 1
ATOM 985 C C . PHE A 1 117 ? 11.777 -9.843 16.077 1.00 74.62 117 PHE A C 1
ATOM 987 O O . PHE A 1 117 ? 10.962 -10.284 15.266 1.00 74.62 117 PHE A O 1
ATOM 994 N N . GLN A 1 118 ? 12.532 -8.770 15.824 1.00 69.19 118 GLN A N 1
ATOM 995 C CA . GLN A 1 118 ? 12.503 -8.042 14.553 1.00 69.19 118 GLN A CA 1
ATOM 996 C C . GLN A 1 118 ? 13.076 -8.881 13.402 1.00 69.19 118 GLN A C 1
ATOM 998 O O . GLN A 1 118 ? 12.436 -8.988 12.363 1.00 69.19 118 GLN A O 1
ATOM 1003 N N . ILE A 1 119 ? 14.209 -9.560 13.596 1.00 71.56 119 ILE A N 1
ATOM 1004 C CA . ILE A 1 119 ? 14.808 -10.458 12.596 1.00 71.56 119 ILE A CA 1
ATOM 1005 C C . ILE A 1 119 ? 13.887 -11.638 12.292 1.00 71.56 119 ILE A C 1
ATOM 1007 O O . ILE A 1 119 ? 13.711 -11.989 11.132 1.00 71.56 119 ILE A O 1
ATOM 1011 N N . LYS A 1 120 ? 13.250 -12.243 13.299 1.00 69.75 120 LYS A N 1
ATOM 1012 C CA . LYS A 1 120 ? 12.285 -13.322 13.075 1.00 69.75 120 LYS A CA 1
ATOM 1013 C C . LYS A 1 120 ? 11.104 -12.834 12.245 1.00 69.75 120 LYS A C 1
ATOM 1015 O O . LYS A 1 120 ? 10.705 -13.546 11.329 1.00 69.75 120 LYS A O 1
ATOM 1020 N N . LYS A 1 121 ? 10.551 -11.654 12.557 1.00 60.78 121 LYS A N 1
ATOM 1021 C CA . LYS A 1 121 ? 9.537 -11.028 11.698 1.00 60.78 121 LYS A CA 1
ATOM 1022 C C . LYS A 1 121 ? 10.077 -10.921 10.276 1.00 60.78 121 LYS A C 1
ATOM 1024 O O . LYS A 1 121 ? 9.452 -11.425 9.360 1.00 60.78 121 LYS A O 1
ATOM 1029 N N . ILE A 1 122 ? 11.308 -10.448 10.115 1.00 58.47 122 ILE A N 1
ATOM 1030 C CA . ILE A 1 122 ? 11.934 -10.330 8.800 1.00 58.47 122 ILE A CA 1
ATOM 1031 C C . ILE A 1 122 ? 12.046 -11.672 8.042 1.00 58.47 122 ILE A C 1
ATOM 1033 O O . ILE A 1 122 ? 11.659 -11.745 6.878 1.00 58.47 122 ILE A O 1
ATOM 1037 N N . ILE A 1 123 ? 12.517 -12.735 8.704 1.00 56.91 123 ILE A N 1
ATOM 1038 C CA . ILE A 1 123 ? 12.881 -14.029 8.094 1.00 56.91 123 ILE A CA 1
ATOM 1039 C C . ILE A 1 123 ? 11.685 -14.960 7.866 1.00 56.91 123 ILE A C 1
ATOM 1041 O O . ILE A 1 123 ? 11.648 -15.680 6.873 1.00 56.91 123 ILE A O 1
ATOM 1045 N N . LYS A 1 124 ? 10.690 -14.989 8.761 1.00 47.75 124 LYS A N 1
ATOM 1046 C CA . LYS A 1 124 ? 9.597 -15.982 8.704 1.00 47.75 124 LYS A CA 1
ATOM 1047 C C . LYS A 1 124 ? 8.591 -15.739 7.571 1.00 47.75 124 LYS A C 1
ATOM 1049 O O . LYS A 1 124 ? 7.565 -16.411 7.522 1.00 47.75 124 LYS A O 1
ATOM 1054 N N . GLY A 1 125 ? 8.801 -14.714 6.747 1.00 39.12 125 GLY A N 1
ATOM 1055 C CA . GLY A 1 125 ? 7.716 -14.133 5.963 1.00 39.12 125 GLY A CA 1
ATOM 1056 C C . GLY A 1 125 ? 6.622 -13.496 6.839 1.00 39.12 125 GLY A C 1
ATOM 1057 O O . GLY A 1 125 ? 5.678 -12.945 6.295 1.00 39.12 125 GLY A O 1
ATOM 1058 N N . ASP A 1 126 ? 6.796 -13.450 8.174 1.00 33.34 126 ASP A N 1
ATOM 1059 C CA . ASP A 1 126 ? 6.100 -12.530 9.105 1.00 33.34 126 ASP A CA 1
ATOM 1060 C C . ASP A 1 126 ? 6.666 -11.099 9.003 1.00 33.34 126 ASP A C 1
ATOM 1062 O O . ASP A 1 126 ? 6.603 -10.271 9.917 1.00 33.34 126 ASP A O 1
ATOM 1066 N N . ASN A 1 127 ? 7.232 -10.833 7.835 1.00 32.06 127 ASN A N 1
ATOM 1067 C CA . ASN A 1 127 ? 7.331 -9.561 7.202 1.00 32.06 127 ASN A CA 1
ATOM 1068 C C . ASN A 1 127 ? 5.992 -9.409 6.490 1.00 32.06 127 ASN A C 1
ATOM 1070 O O . ASN A 1 127 ? 5.790 -9.874 5.375 1.00 32.06 127 ASN A O 1
ATOM 1074 N N . THR A 1 128 ? 5.104 -8.634 7.078 1.00 33.19 128 THR A N 1
ATOM 1075 C CA . THR A 1 128 ? 4.703 -7.495 6.265 1.00 33.19 128 THR A CA 1
ATOM 1076 C C . THR A 1 128 ? 5.976 -6.646 6.058 1.00 33.19 128 THR A C 1
ATOM 1078 O O . THR A 1 128 ? 6.412 -6.019 7.014 1.00 33.19 128 THR A O 1
ATOM 1081 N N . ASP A 1 129 ? 6.712 -6.543 4.957 1.00 31.91 129 ASP A N 1
ATOM 1082 C CA . ASP A 1 129 ? 6.790 -7.175 3.636 1.00 31.91 129 ASP A CA 1
ATOM 1083 C C . ASP A 1 129 ? 8.061 -6.495 3.044 1.00 31.91 129 ASP A C 1
ATOM 1085 O O . ASP A 1 129 ? 7.940 -5.449 2.415 1.00 31.91 129 ASP A O 1
ATOM 1089 N N . TYR A 1 130 ? 9.294 -6.916 3.392 1.00 31.75 130 TYR A N 1
ATOM 1090 C CA . TYR A 1 130 ? 10.520 -6.147 3.036 1.00 31.75 130 TYR A CA 1
ATOM 1091 C C . TYR A 1 130 ? 11.385 -6.754 1.917 1.00 31.75 130 TYR A C 1
ATOM 1093 O O . TYR A 1 130 ? 12.190 -6.037 1.328 1.00 31.75 130 TYR A O 1
ATOM 1101 N N . GLU A 1 131 ? 11.187 -8.025 1.551 1.00 27.33 131 GLU A N 1
ATOM 1102 C CA . GLU A 1 131 ? 11.791 -8.621 0.338 1.00 27.33 131 GLU A CA 1
ATOM 1103 C C . GLU A 1 131 ? 10.797 -8.805 -0.817 1.00 27.33 131 GLU A C 1
ATOM 1105 O O . GLU A 1 131 ? 11.181 -9.072 -1.957 1.00 27.33 131 GLU A O 1
ATOM 1110 N N . LYS A 1 132 ? 9.522 -8.482 -0.580 1.00 31.69 132 LYS A N 1
ATOM 1111 C CA . LYS A 1 132 ? 8.775 -7.739 -1.586 1.00 31.69 132 LYS A CA 1
ATOM 1112 C C . LYS A 1 132 ? 9.206 -6.286 -1.449 1.00 31.69 132 LYS A C 1
ATOM 1114 O O . LYS A 1 132 ? 9.059 -5.702 -0.385 1.00 31.69 132 LYS A O 1
ATOM 1119 N N . ASN A 1 133 ? 9.663 -5.656 -2.523 1.00 30.72 133 ASN A N 1
ATOM 1120 C CA . ASN A 1 133 ? 9.597 -4.198 -2.623 1.00 30.72 133 ASN A CA 1
ATOM 1121 C C . ASN A 1 133 ? 8.119 -3.777 -2.739 1.00 30.72 133 ASN A C 1
ATOM 1123 O O . ASN A 1 133 ? 7.673 -3.302 -3.774 1.00 30.72 133 ASN A O 1
ATOM 1127 N N . PHE A 1 134 ? 7.358 -3.992 -1.668 1.00 34.69 134 PHE A N 1
ATOM 1128 C CA . PHE A 1 134 ? 5.995 -3.533 -1.482 1.00 34.69 134 PHE A CA 1
ATOM 1129 C C . PHE A 1 134 ? 5.791 -3.164 -0.026 1.00 34.69 134 PHE A C 1
ATOM 1131 O O . PHE A 1 134 ? 4.965 -3.733 0.683 1.00 34.69 134 PHE A O 1
ATOM 1138 N N . ILE A 1 135 ? 6.467 -2.099 0.392 1.00 37.69 135 ILE A N 1
ATOM 1139 C CA . ILE A 1 135 ? 5.804 -1.209 1.332 1.00 37.69 135 ILE A CA 1
ATOM 1140 C C . ILE A 1 135 ? 4.566 -0.726 0.576 1.00 37.69 135 ILE A C 1
ATOM 1142 O O . ILE A 1 135 ? 4.681 0.105 -0.317 1.00 37.69 135 ILE A O 1
ATOM 1146 N N . ASN A 1 136 ? 3.395 -1.294 0.870 1.00 44.41 136 ASN A N 1
ATOM 1147 C CA . ASN A 1 136 ? 2.163 -0.544 0.726 1.00 44.41 136 ASN A CA 1
ATOM 1148 C C . ASN A 1 136 ? 2.314 0.617 1.720 1.00 44.41 136 ASN A C 1
ATOM 1150 O O . ASN A 1 136 ? 2.208 0.370 2.924 1.00 44.41 136 ASN A O 1
ATOM 1154 N N . PRO A 1 137 ? 2.579 1.860 1.286 1.00 44.44 137 PRO A N 1
ATOM 1155 C CA . PRO A 1 137 ? 2.771 2.979 2.200 1.00 44.44 137 PRO A CA 1
ATOM 1156 C C . PRO A 1 137 ? 1.457 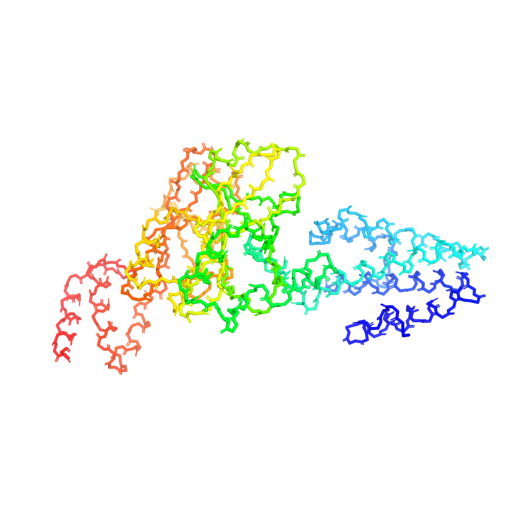3.384 2.866 1.00 44.44 137 PRO A C 1
ATOM 1158 O O . PRO A 1 137 ? 1.353 4.496 3.342 1.00 44.44 137 PRO A O 1
ATOM 1161 N N . PHE A 1 138 ? 0.434 2.527 2.873 1.00 52.78 138 PHE A N 1
ATOM 1162 C CA . PHE A 1 138 ? -0.931 2.858 3.240 1.00 52.78 138 PHE A CA 1
ATOM 1163 C C . PHE A 1 138 ? -1.588 1.828 4.151 1.00 52.78 138 PHE A C 1
ATOM 1165 O O . PHE A 1 138 ? -2.799 1.838 4.262 1.00 52.78 138 PHE A O 1
ATOM 1172 N N . THR A 1 139 ? -0.847 0.942 4.818 1.00 45.47 139 THR A N 1
ATOM 1173 C CA . THR A 1 139 ? -1.424 0.126 5.904 1.00 45.47 139 THR A CA 1
ATOM 1174 C C . THR A 1 139 ? -0.322 -0.431 6.804 1.00 45.47 139 THR A C 1
ATOM 1176 O O . THR A 1 139 ? 0.325 -1.412 6.440 1.00 45.47 139 THR A O 1
ATOM 1179 N N . PHE A 1 140 ? -0.132 0.132 8.002 1.00 44.03 140 PHE A N 1
ATOM 1180 C CA . PHE A 1 140 ? 0.459 -0.622 9.111 1.00 44.03 140 PHE A CA 1
ATOM 1181 C C . PHE A 1 140 ? -0.633 -1.495 9.729 1.00 44.03 140 PHE A C 1
ATOM 1183 O O . PHE A 1 140 ? -1.671 -0.982 10.143 1.00 44.03 140 PHE A O 1
ATOM 1190 N N . ASN A 1 141 ? -0.400 -2.809 9.773 1.00 38.22 141 ASN A N 1
ATOM 1191 C CA . ASN A 1 141 ? -1.331 -3.792 10.326 1.00 38.22 141 ASN A CA 1
ATOM 1192 C C . ASN A 1 141 ? -1.787 -3.380 11.738 1.00 38.22 141 ASN A C 1
ATOM 1194 O O . ASN A 1 141 ? -0.991 -3.317 12.680 1.00 38.22 141 ASN A O 1
ATOM 1198 N N . CYS A 1 142 ? -3.077 -3.073 11.861 1.00 37.41 142 CYS A N 1
ATOM 1199 C CA . CYS A 1 142 ? -3.720 -2.627 13.084 1.00 37.41 142 CYS A CA 1
ATOM 1200 C C . CYS A 1 142 ? -3.909 -3.811 14.030 1.00 37.41 142 CYS A C 1
ATOM 1202 O O . CYS A 1 142 ? -4.810 -4.615 13.836 1.00 37.41 142 CYS A O 1
ATOM 1204 N N . ASN A 1 143 ? -3.074 -3.899 15.059 1.00 33.75 143 ASN A N 1
ATOM 1205 C CA . ASN A 1 143 ? -3.413 -4.529 16.334 1.00 33.75 143 ASN A CA 1
ATOM 1206 C C . ASN A 1 143 ? -2.564 -3.867 17.425 1.00 33.75 143 ASN A C 1
ATOM 1208 O O . ASN A 1 143 ? -1.724 -4.499 18.060 1.00 33.75 143 ASN A O 1
ATOM 1212 N N . VAL A 1 144 ? -2.742 -2.556 17.607 1.00 35.62 144 VAL A N 1
ATOM 1213 C CA . VAL A 1 144 ? -2.286 -1.903 18.837 1.00 35.62 144 VAL A CA 1
ATOM 1214 C C . VAL A 1 144 ? -3.454 -1.969 19.807 1.00 35.62 144 VAL A C 1
ATOM 1216 O O . VAL A 1 144 ? -4.452 -1.268 19.654 1.00 35.62 144 VAL A O 1
ATOM 1219 N N . SER A 1 145 ? -3.333 -2.892 20.756 1.00 37.53 145 SER A N 1
ATOM 1220 C CA . SER A 1 145 ? -4.163 -2.969 21.950 1.00 37.53 145 SER A CA 1
ATOM 1221 C C . SER A 1 145 ? -4.184 -1.618 22.664 1.00 37.53 145 SER A C 1
ATOM 1223 O O . SER A 1 145 ? -3.137 -1.016 22.893 1.00 37.53 145 SER A O 1
ATOM 1225 N N . ILE A 1 146 ? -5.400 -1.185 22.982 1.00 39.28 146 ILE A N 1
ATOM 1226 C CA . ILE A 1 146 ? -5.801 0.069 23.623 1.00 39.28 146 ILE A CA 1
ATOM 1227 C C . ILE A 1 146 ? -4.946 0.375 24.870 1.00 39.28 146 ILE A C 1
ATOM 1229 O O . ILE A 1 146 ? -4.900 -0.436 25.794 1.00 39.28 146 ILE A O 1
ATOM 1233 N N . GLU A 1 147 ? -4.324 1.560 24.916 1.00 37.06 147 GLU A N 1
ATOM 1234 C CA . GLU A 1 147 ? -3.968 2.221 26.182 1.00 37.06 147 GLU A CA 1
ATOM 1235 C C . GLU A 1 147 ? -5.265 2.666 26.875 1.00 37.06 147 GLU A C 1
ATOM 1237 O O . GLU A 1 147 ? -6.158 3.229 26.242 1.00 37.06 147 GLU A O 1
ATOM 1242 N N . GLU A 1 148 ? -5.370 2.388 28.174 1.00 39.88 148 GLU A N 1
ATOM 1243 C CA . GLU A 1 148 ? -6.565 2.467 29.034 1.00 39.88 148 GLU A CA 1
ATOM 1244 C C . GLU A 1 148 ? -7.260 3.848 29.137 1.00 39.88 148 GLU A C 1
ATOM 1246 O O . GLU A 1 148 ? -8.238 3.982 29.874 1.00 39.88 148 GLU A O 1
ATOM 1251 N N . GLU A 1 149 ? -6.824 4.874 28.402 1.00 39.88 149 GLU A N 1
ATOM 1252 C CA . GLU A 1 149 ? -7.238 6.271 28.605 1.00 39.88 149 GLU A CA 1
ATOM 1253 C C . GLU A 1 149 ? -8.530 6.707 27.885 1.00 39.88 149 GLU A C 1
ATOM 1255 O O . GLU A 1 149 ? -9.042 7.784 28.178 1.00 39.88 149 GLU A O 1
ATOM 1260 N N . LEU A 1 150 ? -9.115 5.894 26.995 1.00 44.56 150 LEU A N 1
ATOM 1261 C CA . LEU A 1 150 ? -10.321 6.269 26.225 1.00 44.56 150 LEU A CA 1
ATOM 1262 C C . LEU A 1 150 ? -11.510 5.322 26.425 1.00 44.56 150 LEU A C 1
ATOM 1264 O O . LEU A 1 150 ? -12.255 5.033 25.492 1.00 44.56 150 LEU A O 1
ATOM 1268 N N . ARG A 1 151 ? -11.758 4.869 27.658 1.00 48.38 151 ARG A N 1
ATOM 1269 C CA . ARG A 1 151 ? -13.108 4.399 28.007 1.00 48.38 151 ARG A CA 1
ATOM 1270 C C . ARG A 1 151 ? -14.021 5.604 28.227 1.00 48.38 151 ARG A C 1
ATOM 1272 O O . ARG A 1 151 ? -14.455 5.862 29.350 1.00 48.38 151 ARG A O 1
ATOM 1279 N N . GLU A 1 152 ? -14.360 6.315 27.150 1.00 53.00 152 GLU A N 1
ATOM 1280 C CA . GLU A 1 152 ? -15.687 6.933 27.111 1.00 53.00 152 GLU A CA 1
ATOM 1281 C C . GLU A 1 152 ? -16.677 5.813 27.444 1.00 53.00 152 GLU A C 1
ATOM 1283 O O . GLU A 1 152 ? -16.523 4.681 26.978 1.00 53.00 152 GLU A O 1
ATOM 1288 N N . SER A 1 153 ? -17.589 6.055 28.389 1.00 55.28 153 SER A N 1
ATOM 1289 C CA . SER A 1 153 ? -18.442 4.989 28.914 1.00 55.28 153 SER A CA 1
ATOM 1290 C C . SER A 1 153 ? -19.079 4.248 27.741 1.00 55.28 153 SER A C 1
ATOM 1292 O O . SER A 1 153 ? -19.687 4.911 26.907 1.00 55.28 153 SER A O 1
ATOM 1294 N N . LYS A 1 154 ? -18.958 2.913 27.699 1.00 54.72 154 LYS A N 1
ATOM 1295 C CA . LYS A 1 154 ? -19.471 2.001 26.650 1.00 54.72 154 LYS A CA 1
ATOM 1296 C C . LYS A 1 154 ? -20.877 2.352 26.120 1.00 54.72 154 LYS A C 1
ATOM 1298 O O . LYS A 1 154 ? -21.231 2.013 25.003 1.00 54.72 154 LYS A O 1
ATOM 1303 N N . ASN A 1 155 ? -21.654 3.069 26.925 1.00 63.19 155 ASN A N 1
ATOM 1304 C CA . ASN A 1 155 ? -23.009 3.524 26.658 1.00 63.19 155 ASN A CA 1
ATOM 1305 C C . ASN A 1 155 ? -23.113 4.800 25.796 1.00 63.19 155 ASN A C 1
ATOM 1307 O O . ASN A 1 155 ? -24.224 5.177 25.441 1.00 63.19 155 ASN A O 1
ATOM 1311 N N . TRP A 1 156 ? -22.023 5.519 25.498 1.00 78.94 156 TRP A N 1
ATOM 1312 C CA . TRP A 1 156 ? -22.111 6.787 24.761 1.00 78.94 156 TRP A CA 1
ATOM 1313 C C . TRP A 1 156 ? -22.433 6.564 23.282 1.00 78.94 156 TRP A C 1
ATOM 1315 O O . TRP A 1 156 ? -23.211 7.312 22.704 1.00 78.94 156 TRP A O 1
ATOM 1325 N N . PHE A 1 157 ? -21.904 5.518 22.656 1.00 83.69 157 PHE A N 1
ATOM 1326 C CA . PHE A 1 157 ? -22.174 5.240 21.239 1.00 83.69 157 PHE A CA 1
ATOM 1327 C C . PHE A 1 157 ? -23.472 4.459 21.011 1.00 83.69 157 PHE A C 1
ATOM 1329 O O . PHE A 1 157 ? -23.892 4.263 19.874 1.00 83.69 157 PHE A O 1
ATOM 1336 N N . GLU A 1 158 ? -24.145 4.059 22.086 1.00 85.50 158 GLU A N 1
ATOM 1337 C CA . GLU A 1 158 ? -25.449 3.415 22.032 1.00 85.50 158 GLU A CA 1
ATOM 1338 C C . GLU A 1 158 ? -26.570 4.454 22.155 1.00 85.50 158 GLU A C 1
ATOM 1340 O O . GLU A 1 158 ? -26.427 5.507 22.791 1.00 85.50 158 GLU A O 1
ATOM 1345 N N . ARG A 1 159 ? -27.719 4.156 21.542 1.00 87.88 159 ARG A N 1
ATOM 1346 C CA . ARG A 1 159 ? -28.920 4.972 21.714 1.00 87.88 159 ARG A CA 1
ATOM 1347 C C . ARG A 1 159 ? -29.525 4.711 23.089 1.00 87.88 159 ARG A C 1
ATOM 1349 O O . ARG A 1 159 ? -29.821 3.566 23.435 1.00 87.88 159 ARG A O 1
ATOM 1356 N N . GLY A 1 160 ? -29.777 5.775 23.846 1.00 85.56 160 GLY A N 1
ATOM 1357 C CA . GLY A 1 160 ? -30.435 5.667 25.146 1.00 85.56 160 GLY A CA 1
ATOM 1358 C C . GLY A 1 160 ? -31.871 5.137 25.034 1.00 85.56 160 GLY A C 1
ATOM 1359 O O . GLY A 1 160 ? -32.585 5.432 24.080 1.00 85.56 160 GLY A O 1
ATOM 1360 N N . VAL A 1 161 ? -32.343 4.404 26.050 1.00 85.56 161 VAL A N 1
ATOM 1361 C CA . VAL A 1 161 ? -33.712 3.832 26.080 1.00 85.56 161 VAL A CA 1
ATOM 1362 C C . VAL A 1 161 ? -34.804 4.905 25.943 1.00 85.56 161 VAL A C 1
ATOM 1364 O O . VAL A 1 161 ? -35.870 4.637 25.395 1.00 85.56 161 VAL A O 1
ATOM 1367 N N . PHE A 1 162 ? -34.531 6.122 26.419 1.00 89.88 162 PHE A N 1
ATOM 1368 C CA . PHE A 1 162 ? -35.445 7.268 26.366 1.00 89.88 162 PHE A CA 1
ATOM 1369 C C . PHE A 1 162 ? -35.067 8.302 25.295 1.00 89.88 162 PHE A C 1
ATOM 1371 O O . PHE A 1 162 ? -35.644 9.382 25.270 1.00 89.88 162 PHE A O 1
ATOM 1378 N N . GLU A 1 163 ? -34.095 7.991 24.438 1.00 91.25 163 GLU A N 1
ATOM 1379 C CA . GLU A 1 163 ? -33.593 8.892 23.403 1.00 91.25 163 GLU A CA 1
ATOM 1380 C C . GLU A 1 163 ? -34.299 8.626 22.064 1.00 91.25 163 GLU A C 1
ATOM 1382 O O . GLU A 1 163 ? -34.373 7.487 21.581 1.00 91.25 163 GLU A O 1
ATOM 1387 N N . THR A 1 164 ? -34.828 9.680 21.438 1.00 93.81 164 THR A N 1
ATOM 1388 C CA . THR A 1 164 ? -35.391 9.575 20.082 1.00 93.81 164 THR A CA 1
ATOM 1389 C C . THR A 1 164 ? -34.291 9.309 19.048 1.00 93.81 164 THR A C 1
ATOM 1391 O O . THR A 1 164 ? -33.101 9.484 19.312 1.00 93.81 164 THR A O 1
ATOM 1394 N N . LYS A 1 165 ? -34.654 8.852 17.840 1.00 92.62 165 LYS A N 1
ATOM 1395 C CA . LYS A 1 165 ? -33.650 8.619 16.783 1.00 92.62 165 LYS A CA 1
ATOM 1396 C C . LYS A 1 165 ? -32.975 9.928 16.371 1.00 92.62 165 LYS A C 1
ATOM 1398 O O . LYS A 1 165 ? -31.767 9.966 16.181 1.00 92.62 165 LYS A O 1
ATOM 1403 N N . GLU A 1 166 ? -33.748 11.003 16.280 1.00 93.06 166 GLU A N 1
ATOM 1404 C CA . GLU A 1 166 ? -33.270 12.327 15.902 1.00 93.06 166 GLU A CA 1
ATOM 1405 C C . GLU A 1 166 ? -32.310 12.905 16.949 1.00 93.06 166 GLU A C 1
ATOM 1407 O O . GLU A 1 166 ? -31.253 13.418 16.582 1.00 93.06 166 GLU A O 1
ATOM 1412 N N . GLU A 1 167 ? -32.635 12.784 18.241 1.00 93.81 167 GLU A N 1
ATOM 1413 C CA . GLU A 1 167 ? -31.745 13.203 19.335 1.00 93.81 167 GLU A CA 1
ATOM 1414 C C . GLU A 1 167 ? -30.435 12.412 19.324 1.00 93.81 167 GLU A C 1
ATOM 1416 O O . GLU A 1 167 ? -29.364 13.017 19.390 1.00 93.81 167 GLU A O 1
ATOM 1421 N N . PHE A 1 168 ? -30.512 11.090 19.136 1.00 92.50 168 PHE A N 1
ATOM 1422 C CA . PHE A 1 168 ? -29.336 10.231 19.007 1.00 92.50 168 PHE A CA 1
ATOM 1423 C C . PHE A 1 168 ? -28.439 10.670 17.848 1.00 92.50 168 PHE A C 1
ATOM 1425 O O . PHE A 1 168 ? -27.237 10.867 18.023 1.00 92.50 168 PHE A O 1
ATOM 1432 N N . TYR A 1 169 ? -29.020 10.896 16.668 1.00 92.38 169 TYR A N 1
ATOM 1433 C CA . TYR A 1 169 ? -28.262 11.278 15.476 1.00 92.38 169 TYR A CA 1
ATOM 1434 C C . TYR A 1 169 ? -27.582 12.634 15.665 1.00 92.38 169 TYR A C 1
ATOM 1436 O O . TYR A 1 169 ? -26.418 12.799 15.301 1.00 92.38 169 TYR A O 1
ATOM 1444 N N . GLN A 1 170 ? -28.279 13.602 16.267 1.00 92.94 170 GLN A N 1
ATOM 1445 C CA . GLN A 1 170 ? -27.696 14.907 16.576 1.00 92.94 170 GLN A CA 1
ATOM 1446 C C . GLN A 1 170 ? -26.585 14.799 17.619 1.00 92.94 170 GLN A C 1
ATOM 1448 O O . GLN A 1 170 ? -25.546 15.437 17.465 1.00 92.94 170 GLN A O 1
ATOM 1453 N N . ARG A 1 171 ? -26.757 13.973 18.655 1.00 92.81 171 ARG A N 1
ATOM 1454 C CA . ARG A 1 171 ? -25.732 13.760 19.681 1.00 92.81 171 ARG A CA 1
ATOM 1455 C C . ARG A 1 171 ? -24.451 13.170 19.095 1.00 92.81 171 ARG A C 1
ATOM 1457 O O . ARG A 1 171 ? -23.373 13.679 19.392 1.00 92.81 171 ARG A O 1
ATOM 1464 N N . ILE A 1 172 ? -24.566 12.158 18.235 1.00 92.38 172 ILE A N 1
ATOM 1465 C CA . ILE A 1 172 ? -23.415 11.551 17.554 1.00 92.38 172 ILE A CA 1
ATOM 1466 C C . ILE A 1 172 ? -22.746 12.555 16.603 1.00 92.38 172 ILE A C 1
ATOM 1468 O O . ILE A 1 172 ? -21.534 12.752 16.687 1.00 92.38 172 ILE A O 1
ATOM 1472 N N . LYS A 1 173 ? -23.518 13.268 15.769 1.00 90.94 173 LYS A N 1
ATOM 1473 C CA . LYS A 1 173 ? -22.974 14.283 14.844 1.00 90.94 173 LYS A CA 1
ATOM 1474 C C . LYS A 1 173 ? -22.278 15.446 15.550 1.00 90.94 173 LYS A C 1
ATOM 1476 O O . LYS A 1 173 ? -21.299 15.986 15.035 1.00 90.94 173 LYS A O 1
ATOM 1481 N N . ASN A 1 174 ? -22.764 15.828 16.729 1.00 91.56 174 ASN A N 1
ATOM 1482 C CA . ASN A 1 174 ? -22.196 16.917 17.522 1.00 91.56 174 ASN A CA 1
ATOM 1483 C C . ASN A 1 174 ? -20.953 16.506 18.322 1.00 91.56 174 ASN A C 1
ATOM 1485 O O . ASN A 1 174 ? -20.317 17.375 18.920 1.00 91.56 174 ASN A O 1
ATOM 1489 N N . HIS A 1 175 ? -20.571 15.224 18.319 1.00 89.88 175 HIS A N 1
ATOM 1490 C CA . HIS A 1 175 ? -19.349 14.769 18.973 1.00 89.88 175 HIS A CA 1
ATOM 1491 C C . HIS A 1 175 ? -18.128 15.538 18.450 1.00 89.88 175 HIS A C 1
ATOM 1493 O O . HIS A 1 175 ? -18.012 15.812 17.250 1.00 89.88 175 HIS A O 1
ATOM 1499 N N . GLU A 1 176 ? -17.183 15.898 19.324 1.00 85.25 176 GLU A N 1
ATOM 1500 C CA . GLU A 1 176 ? -16.022 16.715 18.934 1.00 85.25 176 GLU A CA 1
ATOM 1501 C C . GLU A 1 176 ? -15.111 16.009 17.918 1.00 85.25 176 GLU A C 1
ATOM 1503 O O . GLU A 1 176 ? -14.459 16.677 17.110 1.00 85.25 176 GLU A O 1
ATOM 1508 N N . GLY A 1 177 ? -15.220 14.686 17.839 1.00 85.56 177 GLY A N 1
ATOM 1509 C CA . GLY A 1 177 ? -14.455 13.799 16.976 1.00 85.56 177 GLY A CA 1
ATOM 1510 C C . GLY A 1 177 ? -13.587 12.896 17.835 1.00 85.56 177 GLY A C 1
ATOM 1511 O O . GLY A 1 177 ? -13.129 13.301 18.898 1.00 85.56 177 GLY A O 1
ATOM 1512 N N . ILE A 1 178 ? -13.393 11.663 17.395 1.00 86.56 178 ILE A N 1
ATOM 1513 C CA . ILE A 1 178 ? -12.553 10.704 18.106 1.00 86.56 178 ILE A CA 1
ATOM 1514 C C . ILE A 1 178 ? -11.212 10.590 17.405 1.00 86.56 178 ILE A C 1
ATOM 1516 O O . ILE A 1 178 ? -11.104 10.788 16.193 1.00 86.56 178 ILE A O 1
ATOM 1520 N N . LYS A 1 179 ? -10.183 10.250 18.173 1.00 86.75 179 LYS A N 1
ATOM 1521 C CA . LYS A 1 179 ? -8.929 9.765 17.606 1.00 86.75 179 LYS A CA 1
ATOM 1522 C C . LYS A 1 179 ? -9.229 8.473 16.844 1.00 86.75 179 LYS A C 1
ATOM 1524 O O . LYS A 1 179 ? -10.034 7.671 17.286 1.00 86.75 179 LYS A O 1
ATOM 1529 N N . ILE A 1 180 ? -8.627 8.272 15.684 1.00 82.50 180 ILE A N 1
ATOM 1530 C CA . ILE A 1 180 ? -8.831 7.055 14.888 1.00 82.50 180 ILE A CA 1
ATOM 1531 C C . ILE A 1 180 ? -7.522 6.406 14.465 1.00 82.50 180 ILE A C 1
ATOM 1533 O O . ILE A 1 180 ? -7.547 5.307 13.932 1.00 82.50 180 ILE A O 1
ATOM 1537 N N . GLY A 1 181 ? -6.372 7.044 14.687 1.00 78.75 181 GLY A N 1
ATOM 1538 C CA . GLY A 1 181 ? -5.107 6.499 14.211 1.00 78.75 181 GLY A CA 1
ATOM 1539 C C . GLY A 1 181 ? -3.925 7.449 14.317 1.00 78.75 181 GLY A C 1
ATOM 1540 O O . GLY A 1 181 ? -4.002 8.488 14.980 1.00 78.75 181 GLY A O 1
ATOM 1541 N N . LYS A 1 182 ? -2.839 7.094 13.626 1.00 78.62 182 LYS A N 1
ATOM 1542 C CA . LYS A 1 182 ? -1.660 7.944 13.407 1.00 78.62 182 LYS A CA 1
ATOM 1543 C C . LYS A 1 182 ? -1.188 7.863 11.957 1.00 78.62 182 LYS A C 1
ATOM 1545 O O . LYS A 1 182 ? -1.210 6.780 11.380 1.00 78.62 182 LYS A O 1
ATOM 1550 N N . ILE A 1 183 ? -0.732 8.981 11.393 1.00 75.50 183 ILE A N 1
ATOM 1551 C CA . ILE A 1 183 ? 0.104 9.000 10.184 1.00 75.50 183 ILE A CA 1
ATOM 1552 C C . ILE A 1 183 ? 1.577 9.107 10.585 1.00 75.50 183 ILE A C 1
ATOM 1554 O O . ILE A 1 183 ? 1.915 9.847 11.510 1.00 75.50 183 ILE A O 1
ATOM 1558 N N . TYR A 1 184 ? 2.441 8.380 9.886 1.00 71.44 184 TYR A N 1
ATOM 1559 C CA . TYR A 1 184 ? 3.876 8.339 10.145 1.00 71.44 184 TYR A CA 1
ATOM 1560 C C . TYR A 1 184 ? 4.630 9.200 9.134 1.00 71.44 184 TYR A C 1
ATOM 1562 O O . TYR A 1 184 ? 4.332 9.147 7.941 1.00 71.44 184 TYR A O 1
ATOM 1570 N N . LEU A 1 185 ? 5.604 9.976 9.616 1.00 66.19 185 LEU A N 1
ATOM 1571 C CA . LEU A 1 185 ? 6.454 10.828 8.769 1.00 66.19 185 LEU A CA 1
ATOM 1572 C C . LEU A 1 185 ? 7.942 10.509 8.893 1.00 66.19 185 LEU A C 1
ATOM 1574 O O . LEU A 1 185 ? 8.657 10.595 7.901 1.00 66.19 185 LEU A O 1
ATOM 1578 N N . GLU A 1 186 ? 8.407 10.123 10.082 1.00 55.88 186 GLU A N 1
ATOM 1579 C CA . GLU A 1 186 ? 9.834 9.857 10.319 1.00 55.88 186 GLU A CA 1
ATOM 1580 C C . GLU A 1 186 ? 10.244 8.436 9.915 1.00 55.88 186 GLU A C 1
ATOM 1582 O O . GLU A 1 186 ? 11.376 8.205 9.500 1.00 55.88 186 GLU A O 1
ATOM 1587 N N . LYS A 1 187 ? 9.329 7.465 10.043 1.00 51.84 187 LYS A N 1
ATOM 1588 C CA . LYS A 1 187 ? 9.633 6.041 9.813 1.00 51.84 187 LYS A CA 1
ATOM 1589 C C . LYS A 1 187 ? 9.591 5.641 8.342 1.00 51.84 187 LYS A C 1
ATOM 1591 O O . LYS A 1 187 ? 10.298 4.722 7.943 1.00 51.84 187 LYS A O 1
ATOM 1596 N N . VAL A 1 188 ? 8.731 6.290 7.562 1.00 59.09 188 VAL A N 1
ATOM 1597 C CA . VAL A 1 188 ? 8.533 6.048 6.130 1.00 59.09 188 VAL A CA 1
ATOM 1598 C C . VAL A 1 188 ? 8.102 7.377 5.511 1.00 59.09 188 VAL A C 1
ATOM 1600 O O . VAL A 1 188 ? 7.111 7.963 5.947 1.00 59.09 188 VAL A O 1
ATOM 1603 N N . GLU A 1 189 ? 8.851 7.868 4.522 1.00 64.88 189 GLU A N 1
ATOM 1604 C CA . GLU A 1 189 ? 8.531 9.140 3.869 1.00 64.88 189 GLU A CA 1
ATOM 1605 C C . GLU A 1 189 ? 7.195 9.057 3.106 1.00 64.88 189 GLU A C 1
ATOM 1607 O O . GLU A 1 189 ? 6.896 8.033 2.479 1.00 64.88 189 GLU A O 1
ATOM 1612 N N . PRO A 1 190 ? 6.379 10.127 3.121 1.00 74.44 190 PRO A N 1
ATOM 1613 C CA . PRO A 1 190 ? 5.152 10.172 2.342 1.00 74.44 190 PRO A CA 1
ATOM 1614 C C . PRO A 1 190 ? 5.449 10.170 0.841 1.00 74.44 190 PRO A C 1
ATOM 1616 O O . PRO A 1 190 ? 6.412 10.779 0.373 1.00 74.44 190 PRO A O 1
ATOM 1619 N N . ILE A 1 191 ? 4.556 9.566 0.056 1.00 81.25 191 ILE A N 1
ATOM 1620 C CA . ILE A 1 191 ? 4.623 9.687 -1.400 1.00 81.25 191 ILE A CA 1
ATOM 1621 C C . ILE A 1 191 ? 3.993 11.013 -1.804 1.00 81.25 191 ILE A C 1
ATOM 1623 O O . ILE A 1 191 ? 2.784 11.215 -1.672 1.00 81.25 191 ILE A O 1
ATOM 1627 N N . ILE A 1 192 ? 4.819 11.908 -2.332 1.00 83.44 192 ILE A N 1
ATOM 1628 C CA . ILE A 1 192 ? 4.403 13.231 -2.787 1.00 83.44 192 ILE A CA 1
ATOM 1629 C C . ILE A 1 192 ? 4.337 13.221 -4.312 1.00 83.44 192 ILE A C 1
ATOM 1631 O O . ILE A 1 192 ? 5.329 12.947 -4.978 1.00 83.44 192 ILE A O 1
ATOM 1635 N N . THR A 1 193 ? 3.164 13.547 -4.841 1.00 85.06 193 THR A N 1
ATOM 1636 C CA . THR A 1 193 ? 2.913 13.752 -6.277 1.00 85.06 193 THR A CA 1
ATOM 1637 C C . THR A 1 193 ? 2.852 15.250 -6.587 1.00 85.06 193 THR A C 1
ATOM 1639 O O . THR A 1 193 ? 3.095 16.103 -5.722 1.00 85.06 193 THR A O 1
ATOM 1642 N N . GLU A 1 194 ? 2.467 15.626 -7.804 1.00 83.00 194 GLU A N 1
ATOM 1643 C CA . GLU A 1 194 ? 2.123 17.019 -8.118 1.00 83.00 194 GLU A CA 1
ATOM 1644 C C . GLU A 1 194 ? 0.978 17.591 -7.266 1.00 83.00 194 GLU A C 1
ATOM 1646 O O . GLU A 1 194 ? 1.012 18.774 -6.923 1.00 83.00 194 GLU A O 1
ATOM 1651 N N . LYS A 1 195 ? -0.022 16.777 -6.907 1.00 87.00 195 LYS A N 1
ATOM 1652 C CA . LYS A 1 195 ? -1.278 17.267 -6.309 1.00 87.00 195 LYS A CA 1
ATOM 1653 C C . LYS A 1 195 ? -1.524 16.824 -4.880 1.00 87.00 195 LYS A C 1
ATOM 1655 O O . LYS A 1 195 ? -2.160 17.552 -4.117 1.00 87.00 195 LYS A O 1
ATOM 1660 N N . ILE A 1 196 ? -1.043 15.642 -4.520 1.00 90.19 196 ILE A N 1
ATOM 1661 C CA . ILE A 1 196 ? -1.320 15.030 -3.223 1.00 90.19 196 ILE A CA 1
ATOM 1662 C C . ILE A 1 196 ? -0.046 14.552 -2.537 1.00 90.19 196 ILE A C 1
ATOM 1664 O O . ILE A 1 196 ? 0.925 14.187 -3.201 1.00 90.19 196 ILE A O 1
ATOM 1668 N N . ALA A 1 197 ? -0.090 14.523 -1.209 1.00 88.62 197 ALA A N 1
ATOM 1669 C CA . ALA A 1 197 ? 0.859 13.817 -0.362 1.00 88.62 197 ALA A CA 1
ATOM 1670 C C . ALA A 1 197 ? 0.120 12.670 0.327 1.00 88.62 197 ALA A C 1
ATOM 1672 O O . ALA A 1 197 ? -0.918 12.890 0.954 1.00 88.62 197 ALA A O 1
ATOM 1673 N N . ALA A 1 198 ? 0.628 11.458 0.164 1.00 86.25 198 ALA A N 1
ATOM 1674 C CA . ALA A 1 198 ? 0.017 10.240 0.661 1.00 86.25 198 ALA A CA 1
ATOM 1675 C C . ALA A 1 198 ? 0.888 9.633 1.765 1.00 86.25 198 ALA A C 1
ATOM 1677 O O . ALA A 1 198 ? 2.108 9.567 1.611 1.00 86.25 198 ALA A O 1
ATOM 1678 N N . PHE A 1 199 ? 0.268 9.199 2.864 1.00 80.44 199 PHE A N 1
ATOM 1679 C CA . PHE A 1 199 ? 0.985 8.883 4.101 1.00 80.44 199 PHE A CA 1
ATOM 1680 C C . PHE A 1 199 ? 0.862 7.419 4.519 1.00 80.44 199 PHE A C 1
ATOM 1682 O O . PHE A 1 199 ? -0.241 6.869 4.481 1.00 80.44 199 PHE A O 1
ATOM 1689 N N . PRO A 1 200 ? 1.943 6.855 5.074 1.00 75.50 200 PRO A N 1
ATOM 1690 C CA . PRO A 1 200 ? 1.889 5.702 5.965 1.00 75.50 200 PRO A CA 1
ATOM 1691 C C . PRO A 1 200 ? 1.026 5.992 7.178 1.00 75.50 200 PRO A C 1
ATOM 1693 O O . PRO A 1 200 ? 1.133 7.053 7.787 1.00 75.50 200 PRO A O 1
ATOM 1696 N N . PHE A 1 201 ? 0.168 5.042 7.543 1.00 76.06 201 PHE A N 1
ATOM 1697 C CA . PHE A 1 201 ? -0.755 5.214 8.657 1.00 76.06 201 PHE A CA 1
ATOM 1698 C C . PHE A 1 201 ? -1.047 3.913 9.404 1.00 76.06 201 PHE A C 1
ATOM 1700 O O . PHE A 1 201 ? -0.892 2.816 8.866 1.00 76.06 201 PHE A O 1
ATOM 1707 N N . SER A 1 202 ? -1.505 4.060 10.645 1.00 74.94 202 SER A N 1
ATOM 1708 C CA . SER A 1 202 ? -2.161 3.026 11.444 1.00 74.94 202 SER A CA 1
ATOM 1709 C C . SER A 1 202 ? -3.519 3.535 11.921 1.00 74.94 202 SER A C 1
ATOM 1711 O O . SER A 1 202 ? -3.685 4.728 12.177 1.00 74.94 202 SER A O 1
ATOM 1713 N N . ILE A 1 203 ? -4.489 2.631 12.040 1.00 72.69 203 ILE A N 1
ATOM 1714 C CA . ILE A 1 203 ? -5.829 2.920 12.562 1.00 72.69 203 ILE A CA 1
ATOM 1715 C C . ILE A 1 203 ? -6.010 2.173 13.881 1.00 72.69 203 ILE A C 1
ATOM 1717 O O . ILE A 1 203 ? -5.681 0.994 13.997 1.00 72.69 203 ILE A O 1
ATOM 1721 N N . TYR A 1 204 ? -6.545 2.850 14.888 1.00 70.88 204 TYR A N 1
ATOM 1722 C CA . TYR A 1 204 ? -6.880 2.248 16.172 1.00 70.88 204 TYR A CA 1
ATOM 1723 C C . TYR A 1 204 ? -8.389 2.073 16.241 1.00 70.88 204 TYR A C 1
ATOM 1725 O O . TYR A 1 204 ? -9.133 3.049 16.139 1.00 70.88 204 TYR A O 1
ATOM 1733 N N . LYS A 1 205 ? -8.853 0.836 16.435 1.00 64.44 205 LYS A N 1
ATOM 1734 C CA . LYS A 1 205 ? -10.261 0.602 16.747 1.00 64.44 205 LYS A CA 1
ATOM 1735 C C . LYS A 1 205 ? -10.470 0.908 18.229 1.00 64.44 205 LYS A C 1
ATOM 1737 O O . LYS A 1 205 ? -10.078 0.117 19.080 1.00 64.44 205 LYS A O 1
ATOM 1742 N N . ILE A 1 206 ? -11.012 2.091 18.515 1.00 63.16 206 ILE A N 1
ATOM 1743 C CA . ILE A 1 206 ? -11.168 2.596 19.889 1.00 63.16 206 ILE A CA 1
ATOM 1744 C C . ILE A 1 206 ? -12.334 1.922 20.610 1.00 63.16 206 ILE A C 1
ATOM 1746 O O . ILE A 1 206 ? -12.214 1.579 21.782 1.00 63.16 206 ILE A O 1
ATOM 1750 N N . ASP A 1 207 ? -13.433 1.693 19.896 1.00 67.50 207 ASP A N 1
ATOM 1751 C CA . ASP A 1 207 ? -14.621 1.037 20.427 1.00 67.50 207 ASP A CA 1
ATOM 1752 C C . ASP A 1 207 ? -15.145 0.013 19.412 1.00 67.50 207 ASP A C 1
ATOM 1754 O O . ASP A 1 207 ? -15.126 0.237 18.198 1.00 67.50 207 ASP A O 1
ATOM 1758 N N . GLU A 1 208 ? -15.580 -1.146 19.901 1.00 69.88 208 GLU A N 1
ATOM 1759 C CA . GLU A 1 208 ? -16.111 -2.215 19.058 1.00 69.88 208 GLU A CA 1
ATOM 1760 C C . GLU A 1 208 ? -17.462 -1.866 18.422 1.00 69.88 208 GLU A C 1
ATOM 1762 O O . GLU A 1 208 ? -17.761 -2.400 17.348 1.00 69.88 208 GLU A O 1
ATOM 1767 N N . THR A 1 209 ? -18.230 -0.974 19.057 1.00 75.06 209 THR A N 1
ATOM 1768 C CA . THR A 1 209 ? -19.547 -0.490 18.612 1.00 75.06 209 THR A CA 1
ATOM 1769 C C . THR A 1 209 ? -19.455 0.467 17.427 1.00 75.06 209 THR A C 1
ATOM 1771 O O . THR A 1 209 ? -20.386 0.534 16.627 1.00 75.06 209 THR A O 1
ATOM 1774 N N . ILE A 1 210 ? -18.321 1.154 17.262 1.00 81.50 210 ILE A N 1
ATOM 1775 C CA . ILE A 1 210 ? -18.087 2.049 16.129 1.00 81.50 210 ILE A CA 1
ATOM 1776 C C . ILE A 1 210 ? -17.629 1.220 14.929 1.00 81.50 210 ILE A C 1
ATOM 1778 O O . ILE A 1 210 ? -16.657 0.456 14.996 1.00 81.50 210 ILE A O 1
ATOM 1782 N N . LYS A 1 211 ? -18.318 1.378 13.799 1.00 82.50 211 LYS A N 1
ATOM 1783 C CA . LYS A 1 211 ? -17.942 0.723 12.544 1.00 82.50 211 LYS A CA 1
ATOM 1784 C C . LYS A 1 211 ? -16.872 1.517 11.809 1.00 82.50 211 LYS A C 1
ATOM 1786 O O . LYS A 1 211 ? -16.987 2.728 11.603 1.00 82.50 211 LYS A O 1
ATOM 1791 N N . PHE A 1 212 ? -15.863 0.788 11.347 1.00 79.50 212 PHE A N 1
ATOM 1792 C CA . PHE A 1 212 ? -14.770 1.309 10.539 1.00 79.50 212 PHE A CA 1
ATOM 1793 C C . PHE A 1 212 ? -14.827 0.678 9.144 1.00 79.50 212 PHE A C 1
ATOM 1795 O O . PHE A 1 212 ? -14.913 -0.552 9.060 1.00 79.50 212 PHE A O 1
ATOM 1802 N N . PRO A 1 213 ? -14.744 1.478 8.065 1.00 77.00 213 PRO A N 1
ATOM 1803 C CA . PRO A 1 213 ? -14.532 0.942 6.737 1.00 77.00 213 PRO A CA 1
ATOM 1804 C C . PRO A 1 213 ? -13.130 0.358 6.657 1.00 77.00 213 PRO A C 1
ATOM 1806 O O . PRO A 1 213 ? -12.224 0.765 7.391 1.00 77.00 213 PRO A O 1
ATOM 1809 N N . GLU A 1 214 ? -12.917 -0.528 5.692 1.00 77.06 214 GLU A N 1
ATOM 1810 C CA . GLU A 1 214 ? -11.561 -0.899 5.329 1.00 77.06 214 GLU A CA 1
ATOM 1811 C C . GLU A 1 214 ? -10.881 0.284 4.620 1.00 77.06 214 GLU A C 1
ATOM 1813 O O . GLU A 1 214 ? -11.070 0.530 3.425 1.00 77.06 214 GLU A O 1
ATOM 1818 N N . ILE A 1 215 ? -10.107 1.050 5.387 1.00 80.12 215 ILE A N 1
ATOM 1819 C CA . ILE A 1 215 ? -9.347 2.187 4.876 1.00 80.12 215 ILE A CA 1
ATOM 1820 C C . ILE A 1 215 ? -8.164 1.657 4.070 1.00 80.12 215 ILE A C 1
ATOM 1822 O O . ILE A 1 215 ? -7.304 0.958 4.603 1.00 80.12 215 ILE A O 1
ATOM 1826 N N . LYS A 1 216 ? -8.106 2.016 2.786 1.00 77.25 216 LYS A N 1
ATOM 1827 C CA . LYS A 1 216 ? -7.041 1.568 1.876 1.00 77.25 216 LYS A CA 1
ATOM 1828 C C . LYS A 1 216 ? -5.896 2.561 1.767 1.00 77.25 216 LYS A C 1
ATOM 1830 O O . LYS A 1 216 ? -4.773 2.154 1.494 1.00 77.25 216 LYS A O 1
ATOM 1835 N N . PHE A 1 217 ? -6.197 3.852 1.899 1.00 79.56 217 PHE A N 1
ATOM 1836 C CA . PHE A 1 217 ? -5.272 4.924 1.545 1.00 79.56 217 PHE A CA 1
ATOM 1837 C C . PHE A 1 217 ? -5.634 6.235 2.250 1.00 79.56 217 PHE A C 1
ATOM 1839 O O . PHE A 1 217 ? -6.810 6.586 2.339 1.00 79.56 217 PHE A O 1
ATOM 1846 N N . ILE A 1 218 ? -4.628 6.961 2.750 1.00 85.50 218 ILE A N 1
ATOM 1847 C CA . ILE A 1 218 ? -4.789 8.262 3.413 1.00 85.50 218 ILE A CA 1
ATOM 1848 C C . ILE A 1 218 ? -3.883 9.293 2.744 1.00 85.50 218 ILE A C 1
ATOM 1850 O O . ILE A 1 218 ? -2.695 9.050 2.524 1.00 85.50 218 ILE A O 1
ATOM 1854 N N . TYR A 1 219 ? -4.440 10.463 2.435 1.00 89.38 219 TYR A N 1
ATOM 1855 C CA . TYR A 1 219 ? -3.720 11.523 1.734 1.00 89.38 219 TYR A CA 1
ATOM 1856 C C . TYR A 1 219 ? -4.256 12.918 2.045 1.00 89.38 219 TYR A C 1
ATOM 1858 O O . TYR A 1 219 ? -5.373 13.096 2.522 1.00 89.38 219 TYR A O 1
ATOM 1866 N N . MET A 1 220 ? -3.476 13.938 1.708 1.00 91.62 220 MET A N 1
ATOM 1867 C CA . MET A 1 220 ? -3.910 15.335 1.722 1.00 91.62 220 MET A CA 1
ATOM 1868 C C . MET A 1 220 ? -3.464 16.060 0.459 1.00 91.62 220 MET A C 1
ATOM 1870 O O . MET A 1 220 ? -2.679 15.532 -0.332 1.00 91.62 220 MET A O 1
ATOM 1874 N N . ASN A 1 221 ? -3.970 17.274 0.255 1.00 91.25 221 ASN A N 1
ATOM 1875 C CA . ASN A 1 221 ? -3.479 18.121 -0.822 1.00 91.25 221 ASN A CA 1
ATOM 1876 C C . ASN A 1 221 ? -2.011 18.500 -0.560 1.00 91.25 221 ASN A C 1
ATOM 1878 O O . ASN A 1 221 ? -1.623 18.770 0.575 1.00 91.25 221 ASN A O 1
ATOM 1882 N N . LYS A 1 222 ? -1.189 18.555 -1.610 1.00 89.75 222 LYS A N 1
ATOM 1883 C CA . LYS A 1 222 ? 0.231 18.915 -1.501 1.00 89.75 222 LYS A CA 1
ATOM 1884 C C . LYS A 1 222 ? 0.453 20.277 -0.835 1.00 89.75 222 LYS A C 1
ATOM 1886 O O . LYS A 1 222 ? 1.427 20.436 -0.106 1.00 89.75 222 LYS A O 1
ATOM 1891 N N . ASN A 1 223 ? -0.435 21.245 -1.058 1.00 90.56 223 ASN A N 1
ATOM 1892 C CA . ASN A 1 223 ? -0.342 22.559 -0.422 1.00 90.56 223 ASN A CA 1
ATOM 1893 C C . ASN A 1 223 ? -0.540 22.454 1.094 1.00 90.56 223 ASN A C 1
ATOM 1895 O O . ASN A 1 223 ? 0.278 22.977 1.843 1.00 90.56 223 ASN A O 1
ATOM 1899 N N . ASP A 1 224 ? -1.550 21.698 1.537 1.00 89.81 224 ASP A N 1
ATOM 1900 C CA . ASP A 1 224 ? -1.787 21.452 2.964 1.00 89.81 224 ASP A CA 1
ATOM 1901 C C . ASP A 1 224 ? -0.599 20.727 3.610 1.00 89.81 224 ASP A C 1
ATOM 1903 O O . ASP A 1 224 ? -0.211 21.060 4.727 1.00 89.81 224 ASP A O 1
ATOM 1907 N N . TYR A 1 225 ? 0.016 19.783 2.889 1.00 88.38 225 TYR A N 1
ATOM 1908 C CA . TYR A 1 225 ? 1.233 19.100 3.330 1.00 88.38 225 TYR A CA 1
ATOM 1909 C C . TYR A 1 225 ? 2.430 20.048 3.460 1.00 88.38 225 TYR A C 1
ATOM 1911 O O . TYR A 1 225 ? 3.160 19.991 4.446 1.00 88.38 225 TYR A O 1
ATOM 1919 N N . ASN A 1 226 ? 2.636 20.942 2.491 1.00 88.44 226 ASN A N 1
ATOM 1920 C CA . ASN A 1 226 ? 3.726 21.918 2.536 1.00 88.44 226 ASN A CA 1
ATOM 1921 C C . ASN A 1 226 ? 3.596 22.890 3.718 1.00 88.44 226 ASN A C 1
ATOM 1923 O O . ASN A 1 226 ? 4.615 23.355 4.231 1.00 88.44 226 ASN A O 1
ATOM 1927 N N . ASP A 1 227 ? 2.360 23.155 4.142 1.00 88.06 227 ASP A N 1
ATOM 1928 C CA . ASP A 1 227 ? 2.011 23.973 5.303 1.00 88.06 227 ASP A CA 1
ATOM 1929 C C . ASP A 1 227 ? 2.157 23.231 6.644 1.00 88.06 227 ASP A C 1
ATOM 1931 O O . ASP A 1 227 ? 1.962 23.840 7.706 1.00 88.06 227 ASP A O 1
ATOM 1935 N N . LEU A 1 228 ? 2.452 21.925 6.637 1.00 85.94 228 LEU A N 1
ATOM 1936 C CA . LEU A 1 228 ? 2.735 21.190 7.866 1.00 85.94 228 LEU A CA 1
ATOM 1937 C C . LEU A 1 228 ? 4.119 21.572 8.406 1.00 85.94 228 LEU A C 1
ATOM 1939 O O . LEU A 1 228 ? 5.078 21.732 7.645 1.00 85.94 228 LEU A O 1
ATOM 1943 N N . PRO A 1 229 ? 4.267 21.701 9.735 1.00 79.19 229 PRO A N 1
ATOM 1944 C CA . PRO A 1 229 ? 5.565 21.966 10.332 1.00 79.19 229 PRO A CA 1
ATOM 1945 C C . PRO A 1 229 ? 6.492 20.776 10.079 1.00 79.19 229 PRO A C 1
ATOM 1947 O O . PRO A 1 229 ? 6.260 19.687 10.587 1.00 79.19 229 PRO A O 1
ATOM 1950 N N . LYS A 1 230 ? 7.572 20.991 9.328 1.00 68.12 230 LYS A N 1
ATOM 1951 C CA . LYS A 1 230 ? 8.500 19.930 8.888 1.00 68.12 230 LYS A CA 1
ATOM 1952 C C . LYS A 1 230 ? 9.426 19.388 9.988 1.00 68.12 230 LYS A C 1
ATOM 1954 O O . LYS A 1 230 ? 10.248 18.526 9.716 1.00 68.12 230 LYS A O 1
ATOM 1959 N N . ASN A 1 231 ? 9.274 19.872 11.221 1.00 63.97 231 ASN A N 1
ATOM 1960 C CA . ASN A 1 231 ? 10.027 19.433 12.402 1.00 63.97 231 ASN A CA 1
ATOM 1961 C C . ASN A 1 231 ? 9.223 18.428 13.254 1.00 63.97 231 ASN A C 1
ATOM 1963 O O . ASN A 1 231 ? 9.406 18.381 14.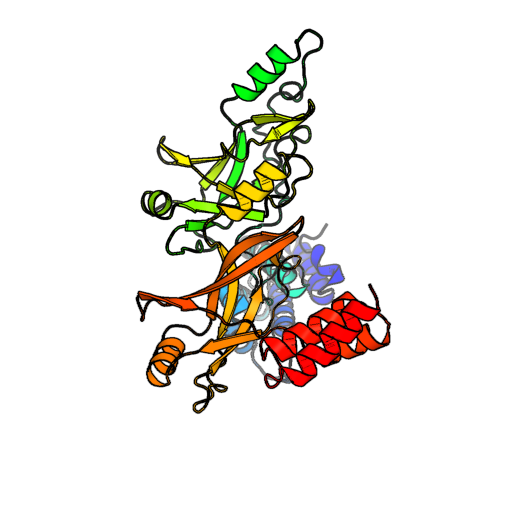469 1.00 63.97 231 ASN A O 1
ATOM 1967 N N . SER A 1 232 ? 8.235 17.746 12.670 1.00 56.44 232 SER A N 1
ATOM 1968 C CA . SER A 1 232 ? 7.188 17.047 13.416 1.00 56.44 232 SER A CA 1
ATOM 1969 C C . SER A 1 232 ? 7.366 15.532 13.435 1.00 56.44 232 SER A C 1
ATOM 1971 O O . SER A 1 232 ? 7.498 14.886 12.399 1.00 56.44 232 SER A O 1
ATOM 1973 N N . SER A 1 233 ? 7.277 14.994 14.648 1.00 65.12 233 SER A N 1
ATOM 1974 C CA . SER A 1 233 ? 6.968 13.597 14.931 1.00 65.12 233 SER A CA 1
ATOM 1975 C C . SER A 1 233 ? 5.607 13.196 14.339 1.00 65.12 233 SER A C 1
ATOM 1977 O O . SER A 1 233 ? 4.774 14.059 14.060 1.00 65.12 233 SER A O 1
ATOM 1979 N N . ASP A 1 234 ? 5.364 11.890 14.205 1.00 74.06 234 ASP A N 1
ATOM 1980 C CA . ASP A 1 234 ? 4.108 11.281 13.731 1.00 74.06 234 ASP A CA 1
ATOM 1981 C C . ASP A 1 234 ? 2.833 11.997 14.240 1.00 74.06 234 ASP A C 1
ATOM 1983 O O . ASP A 1 234 ? 2.747 12.390 15.408 1.00 74.06 234 ASP A O 1
ATOM 1987 N N . PHE A 1 235 ? 1.810 12.134 13.385 1.00 84.00 235 PHE A N 1
ATOM 1988 C CA . PHE A 1 235 ? 0.591 12.889 13.704 1.00 84.00 235 PHE A CA 1
ATOM 1989 C C . PHE A 1 235 ? -0.598 11.996 14.038 1.00 84.00 235 PHE A C 1
ATOM 1991 O O . PHE A 1 235 ? -0.832 10.983 13.385 1.00 84.00 235 PHE A O 1
ATOM 1998 N N . GLU A 1 236 ? -1.415 12.418 15.001 1.00 87.50 236 GLU A N 1
ATOM 1999 C CA . GLU A 1 236 ? -2.660 11.733 15.356 1.00 87.50 236 GLU A CA 1
ATOM 2000 C C . GLU A 1 236 ? -3.802 12.123 14.416 1.00 87.50 236 GLU A C 1
ATOM 2002 O O . GLU A 1 236 ? -4.028 13.304 14.140 1.00 87.50 236 GLU A O 1
ATOM 2007 N N . ILE A 1 237 ? -4.527 11.113 13.940 1.00 89.06 237 ILE A N 1
ATOM 2008 C CA . ILE A 1 237 ? -5.672 11.261 13.044 1.00 89.06 237 ILE A CA 1
ATOM 2009 C C . ILE A 1 237 ? -6.942 11.252 13.879 1.00 89.06 237 ILE A C 1
ATOM 2011 O O . ILE A 1 237 ? -7.112 10.398 14.749 1.00 89.06 237 ILE A O 1
ATOM 2015 N N . TYR A 1 238 ? -7.853 12.160 13.561 1.00 91.06 238 TYR A N 1
ATOM 2016 C CA . TYR A 1 238 ? -9.166 12.275 14.168 1.00 91.06 238 TYR A CA 1
ATOM 2017 C C . TYR A 1 238 ? -10.246 12.262 13.093 1.00 91.06 238 TYR A C 1
ATOM 2019 O O . TYR A 1 238 ? -10.029 12.734 11.977 1.00 91.06 238 TYR A O 1
ATOM 2027 N N . SER A 1 239 ? -11.428 11.770 13.438 1.00 91.81 239 SER A N 1
ATOM 2028 C CA . SER A 1 239 ? -12.599 11.804 12.564 1.00 91.81 239 SER A CA 1
ATOM 2029 C C . SER A 1 239 ? -13.855 12.113 13.371 1.00 91.81 239 SER A C 1
ATOM 2031 O O . SER A 1 239 ? -13.950 11.798 14.562 1.00 91.81 239 SER A O 1
ATOM 2033 N N . LYS A 1 240 ? -14.806 12.798 12.730 1.00 92.50 240 LYS A N 1
ATOM 2034 C CA . LYS A 1 240 ? -16.162 12.953 13.264 1.00 92.50 240 LYS A CA 1
ATOM 2035 C C . LYS A 1 240 ? -16.907 11.618 13.203 1.00 92.50 240 LYS A C 1
ATOM 2037 O O . LYS A 1 240 ? -16.419 10.639 12.647 1.00 92.50 240 LYS A O 1
ATOM 2042 N N . LEU A 1 241 ? -18.085 11.585 13.808 1.00 90.94 241 LEU A N 1
ATOM 2043 C CA . LEU A 1 241 ? -18.959 10.424 13.778 1.00 90.94 241 LEU A CA 1
ATOM 2044 C C . LEU A 1 241 ? -20.218 10.755 12.985 1.00 90.94 241 LEU A C 1
ATOM 2046 O O . LEU A 1 241 ? -20.707 11.886 13.027 1.00 90.94 241 LEU A O 1
ATOM 2050 N N . ASP A 1 242 ? -20.748 9.747 12.308 1.00 90.25 242 ASP A N 1
ATOM 2051 C CA . ASP A 1 242 ? -22.063 9.789 11.680 1.00 90.25 242 ASP A CA 1
ATOM 2052 C C . ASP A 1 242 ? -22.872 8.549 12.086 1.00 90.25 242 ASP A C 1
ATOM 2054 O O . ASP A 1 242 ? -22.350 7.617 12.705 1.00 90.25 242 ASP A O 1
ATOM 2058 N N . VAL A 1 243 ? -24.161 8.547 11.758 1.00 88.62 243 VAL A N 1
ATOM 2059 C CA . VAL A 1 243 ? -25.051 7.408 11.965 1.00 88.62 243 VAL A CA 1
ATOM 2060 C C . VAL A 1 243 ? -25.611 6.956 10.626 1.00 88.62 243 VAL A C 1
ATOM 2062 O O . VAL A 1 243 ? -26.345 7.691 9.964 1.00 88.62 243 VAL A O 1
ATOM 2065 N N . VAL A 1 244 ? -25.300 5.717 10.250 1.00 82.94 244 VAL A N 1
ATOM 2066 C CA . VAL A 1 244 ? -25.781 5.082 9.020 1.00 82.94 244 VAL A CA 1
ATOM 2067 C C . VAL A 1 244 ? -26.480 3.786 9.403 1.00 82.94 244 VAL A C 1
ATOM 2069 O O . VAL A 1 244 ? -25.912 2.956 10.102 1.00 82.94 244 VAL A O 1
ATOM 2072 N N . ASN A 1 245 ? -27.731 3.615 8.968 1.00 82.69 245 ASN A N 1
ATOM 2073 C CA . ASN A 1 245 ? -28.553 2.443 9.304 1.00 82.69 245 ASN A CA 1
ATOM 2074 C C . ASN A 1 245 ? -28.625 2.144 10.818 1.00 82.69 245 ASN A C 1
ATOM 2076 O O . ASN A 1 245 ? -28.592 0.987 11.220 1.00 82.69 245 ASN A O 1
ATOM 2080 N N . GLU A 1 246 ? -28.734 3.189 11.648 1.00 82.44 246 GLU A N 1
ATOM 2081 C CA . GLU A 1 246 ? -28.745 3.113 13.124 1.00 82.44 246 GLU A CA 1
ATOM 2082 C C . GLU A 1 246 ? -27.427 2.649 13.772 1.00 82.44 246 GLU A C 1
ATOM 2084 O O . GLU A 1 246 ? -27.359 2.541 14.995 1.00 82.44 246 GLU A O 1
ATOM 2089 N N . GLU A 1 247 ? -26.362 2.450 12.993 1.00 85.94 247 GLU A N 1
ATOM 2090 C CA . GLU A 1 247 ? -25.022 2.153 13.500 1.00 85.94 247 GLU A CA 1
ATOM 2091 C C . GLU A 1 247 ? -24.147 3.412 13.497 1.00 85.94 247 GLU A C 1
ATOM 2093 O O . GLU A 1 247 ? -24.186 4.219 12.564 1.00 85.94 247 GLU A O 1
ATOM 2098 N N . VAL A 1 248 ? -23.336 3.581 14.546 1.00 88.56 248 VAL A N 1
ATOM 2099 C CA . VAL A 1 248 ? -22.352 4.667 14.623 1.00 88.56 248 VAL A CA 1
ATOM 2100 C C . VAL A 1 248 ? -21.146 4.308 13.766 1.00 88.56 248 VAL A C 1
ATOM 2102 O O . VAL A 1 248 ? -20.535 3.249 13.930 1.00 88.56 248 VAL A O 1
ATOM 2105 N N . VAL A 1 249 ? -20.783 5.209 12.861 1.00 87.75 249 VAL A N 1
ATOM 2106 C CA . VAL A 1 249 ? -19.675 5.034 11.923 1.00 87.75 249 VAL A CA 1
ATOM 2107 C C . VAL A 1 249 ? -18.723 6.221 12.000 1.00 87.75 249 VAL A C 1
ATOM 2109 O O . VAL A 1 249 ? -19.109 7.319 12.408 1.00 87.75 249 VAL A O 1
ATOM 2112 N N . ILE A 1 250 ? -17.473 6.024 11.581 1.00 88.19 250 ILE A N 1
ATOM 2113 C CA . ILE A 1 250 ? -16.576 7.160 11.345 1.00 88.19 250 ILE A CA 1
ATOM 2114 C C . ILE A 1 250 ? -17.021 7.951 10.109 1.00 88.19 250 ILE A C 1
ATOM 2116 O O . ILE A 1 250 ? -17.340 7.378 9.065 1.00 88.19 250 ILE A O 1
ATOM 2120 N N . ASP A 1 251 ? -17.001 9.274 10.213 1.00 89.31 251 ASP A N 1
ATOM 2121 C CA . ASP A 1 251 ? -17.252 10.175 9.095 1.00 89.31 251 ASP A CA 1
ATOM 2122 C C . ASP A 1 251 ? -15.938 10.434 8.349 1.00 89.31 251 ASP A C 1
ATOM 2124 O O . ASP A 1 251 ? -15.134 11.313 8.694 1.00 89.31 251 ASP A O 1
ATOM 2128 N N . ILE A 1 252 ? -15.709 9.629 7.312 1.00 85.94 252 ILE A N 1
ATOM 2129 C CA . ILE A 1 252 ? -14.478 9.664 6.518 1.00 85.94 252 ILE A CA 1
ATOM 2130 C C . ILE A 1 252 ? -14.243 11.023 5.841 1.00 85.94 252 ILE A C 1
ATOM 2132 O O . ILE A 1 252 ? -13.087 11.424 5.691 1.00 85.94 252 ILE A O 1
ATOM 2136 N N . GLU A 1 253 ? -15.299 11.767 5.492 1.00 86.38 253 GLU A N 1
ATOM 2137 C CA . GLU A 1 253 ? -15.189 13.080 4.839 1.00 86.38 253 GLU A CA 1
ATOM 2138 C C . GLU A 1 253 ? -14.699 14.162 5.805 1.00 86.38 253 GLU A C 1
ATOM 2140 O O . GLU A 1 253 ? -14.041 15.128 5.395 1.00 86.38 253 GLU A O 1
ATOM 2145 N N . ASN A 1 254 ? -14.984 13.972 7.094 1.00 91.06 254 ASN A N 1
ATOM 2146 C CA . ASN A 1 254 ? -14.600 14.853 8.187 1.00 91.06 254 ASN A CA 1
ATOM 2147 C C . ASN A 1 254 ? -13.422 14.292 8.997 1.00 91.06 254 ASN A C 1
ATOM 2149 O O . ASN A 1 254 ? -13.373 14.436 10.222 1.00 91.06 254 ASN A O 1
ATOM 2153 N N . THR A 1 255 ? -12.443 13.712 8.298 1.00 92.44 255 THR A N 1
ATOM 2154 C CA . THR A 1 255 ? -11.164 13.257 8.863 1.00 92.44 255 THR A CA 1
ATOM 2155 C C . THR A 1 255 ? -10.098 14.355 8.803 1.00 92.44 255 THR A C 1
ATOM 2157 O O . THR A 1 255 ? -10.030 15.151 7.861 1.00 92.44 255 THR A O 1
ATOM 2160 N N . TYR A 1 256 ? -9.271 14.454 9.842 1.00 93.62 256 TYR A N 1
ATOM 2161 C CA . TYR A 1 256 ? -8.282 15.519 9.983 1.00 93.62 256 TYR A CA 1
ATOM 2162 C C . TYR A 1 256 ? -7.147 15.162 10.944 1.00 93.62 256 TYR A C 1
ATOM 2164 O O . TYR A 1 256 ? -7.267 14.264 11.772 1.00 93.62 256 TYR A O 1
ATOM 2172 N N . ILE A 1 257 ? -6.065 15.934 10.876 1.00 91.88 257 ILE A N 1
ATOM 2173 C CA . ILE A 1 257 ? -5.030 15.989 11.916 1.00 91.88 257 ILE A CA 1
ATOM 2174 C C . ILE A 1 257 ? -5.048 17.358 12.599 1.00 91.88 257 ILE A C 1
ATOM 2176 O O . ILE A 1 257 ? -5.404 18.373 11.988 1.00 91.88 257 ILE A O 1
ATOM 2180 N N . PHE A 1 258 ? -4.656 17.388 13.870 1.00 86.81 258 PHE A N 1
ATOM 2181 C CA . PHE A 1 258 ? -4.469 18.621 14.627 1.00 86.81 258 PHE A CA 1
ATOM 2182 C C . PHE A 1 258 ? -2.987 18.884 14.852 1.00 86.81 258 PHE A C 1
ATOM 2184 O O . PHE A 1 258 ? -2.291 18.083 15.468 1.00 86.81 258 PHE A O 1
ATOM 2191 N N . VAL A 1 259 ? -2.517 20.042 14.393 1.00 84.12 259 VAL A N 1
ATOM 2192 C CA . VAL A 1 259 ? -1.125 20.461 14.552 1.00 84.12 259 VAL A CA 1
ATOM 2193 C C . VAL A 1 259 ? -1.097 21.913 15.003 1.00 84.12 259 VAL A C 1
ATOM 2195 O O . VAL A 1 259 ? -1.673 22.776 14.347 1.00 84.12 259 VAL A O 1
ATOM 2198 N N . ASN A 1 260 ? -0.458 22.204 16.141 1.00 81.06 260 ASN A N 1
ATOM 2199 C CA . ASN A 1 260 ? -0.346 23.562 16.696 1.00 81.06 260 ASN A CA 1
ATOM 2200 C C . ASN A 1 260 ? -1.693 24.315 16.780 1.00 81.06 260 ASN A C 1
ATOM 2202 O O . ASN A 1 260 ? -1.774 25.495 16.446 1.00 81.06 260 ASN A O 1
ATOM 2206 N N . LYS A 1 261 ? -2.762 23.627 17.213 1.00 81.56 261 LYS A N 1
ATOM 2207 C CA . LYS A 1 261 ? -4.152 24.140 17.276 1.00 81.56 261 LYS A CA 1
ATOM 2208 C C . LYS A 1 261 ? -4.797 24.465 15.917 1.00 81.56 261 LYS A C 1
ATOM 2210 O O . LYS A 1 261 ? -5.907 24.990 15.889 1.00 81.56 261 LYS A O 1
ATOM 2215 N N . LYS A 1 262 ? -4.150 24.134 14.797 1.00 87.81 262 LYS A N 1
ATOM 2216 C CA . LYS A 1 262 ? -4.720 24.214 13.447 1.00 87.81 262 LYS A CA 1
ATOM 2217 C C . LYS A 1 262 ? -5.177 22.826 12.997 1.00 87.81 262 LYS A C 1
ATOM 2219 O O . LYS A 1 262 ? -4.483 21.831 13.202 1.00 87.81 262 LYS A O 1
ATOM 2224 N N . LYS A 1 263 ? -6.363 22.769 12.393 1.00 90.06 263 LYS A N 1
ATOM 2225 C CA . LYS A 1 263 ? -6.942 21.558 11.807 1.00 90.06 263 LYS A CA 1
ATOM 2226 C C . LYS A 1 263 ? -6.545 21.469 10.336 1.00 90.06 263 LYS A C 1
ATOM 2228 O O . LYS A 1 263 ? -6.769 22.424 9.596 1.00 90.06 263 LYS A O 1
ATOM 2233 N N . TYR A 1 264 ? -5.995 20.333 9.923 1.00 91.56 264 TYR A N 1
ATOM 2234 C CA . TYR A 1 264 ? -5.657 20.046 8.528 1.00 91.56 264 TYR A CA 1
ATOM 2235 C C . TYR A 1 264 ? -6.539 18.911 8.025 1.00 91.56 264 TYR A C 1
ATOM 2237 O O . TYR A 1 264 ? -6.630 17.868 8.677 1.00 91.56 264 TYR A O 1
ATOM 2245 N N . LYS A 1 265 ? -7.208 19.114 6.885 1.00 92.12 265 LYS A N 1
ATOM 2246 C CA . LYS A 1 265 ? -8.070 18.087 6.296 1.00 92.12 265 LYS A CA 1
ATOM 2247 C C . LYS A 1 265 ? -7.219 16.918 5.810 1.00 92.12 265 LYS A C 1
ATOM 2249 O O . LYS A 1 265 ? -6.203 17.109 5.146 1.00 92.12 265 LYS A O 1
ATOM 2254 N N . VAL A 1 266 ? -7.684 15.714 6.110 1.00 91.12 266 VAL A N 1
ATOM 2255 C CA . VAL A 1 266 ? -7.107 14.469 5.620 1.00 91.12 266 VAL A CA 1
ATOM 2256 C C . VAL A 1 266 ? -8.196 13.705 4.891 1.00 91.12 266 VAL A C 1
ATOM 2258 O O . VAL A 1 266 ? -9.306 13.560 5.390 1.00 91.12 266 VAL A O 1
ATOM 2261 N N . ASN A 1 267 ? -7.883 13.240 3.691 1.00 89.38 267 ASN A N 1
ATOM 2262 C CA . ASN A 1 267 ? -8.785 12.434 2.892 1.00 89.38 267 ASN A CA 1
ATOM 2263 C C . ASN A 1 267 ? -8.481 10.956 3.124 1.00 89.38 267 ASN A C 1
ATOM 2265 O O . ASN A 1 267 ? -7.320 10.541 3.179 1.00 89.38 267 ASN A O 1
ATOM 2269 N N . VAL A 1 268 ? -9.548 10.175 3.232 1.00 86.44 268 VAL A N 1
ATOM 2270 C CA . VAL A 1 268 ? -9.519 8.737 3.477 1.00 86.44 268 VAL A CA 1
ATOM 2271 C C . VAL A 1 268 ? -10.182 8.062 2.288 1.00 86.44 268 VAL A C 1
ATOM 2273 O O . VAL A 1 268 ? -11.317 8.385 1.945 1.00 86.44 268 VAL A O 1
ATOM 2276 N N . LEU A 1 269 ? -9.472 7.144 1.641 1.00 84.75 269 LEU A N 1
ATOM 2277 C CA . LEU A 1 269 ? -10.008 6.358 0.541 1.00 84.75 269 LEU A CA 1
ATOM 2278 C C . LEU A 1 269 ? -10.531 5.025 1.068 1.00 84.75 269 LEU A C 1
ATOM 2280 O O . LEU A 1 269 ? -9.788 4.212 1.631 1.00 84.75 269 LEU A O 1
ATOM 2284 N N . VAL A 1 270 ? -11.812 4.806 0.808 1.00 82.06 270 VAL A N 1
ATOM 2285 C CA . VAL A 1 270 ? -12.527 3.556 1.039 1.00 82.06 270 VAL A CA 1
ATOM 2286 C C . VAL A 1 270 ? -12.981 3.046 -0.323 1.00 82.06 270 VAL A C 1
ATOM 2288 O O . VAL A 1 270 ? -13.490 3.821 -1.128 1.00 82.06 270 VAL A O 1
ATOM 2291 N N . LEU A 1 271 ? -12.754 1.761 -0.602 1.00 75.38 271 LEU A N 1
ATOM 2292 C CA . LEU A 1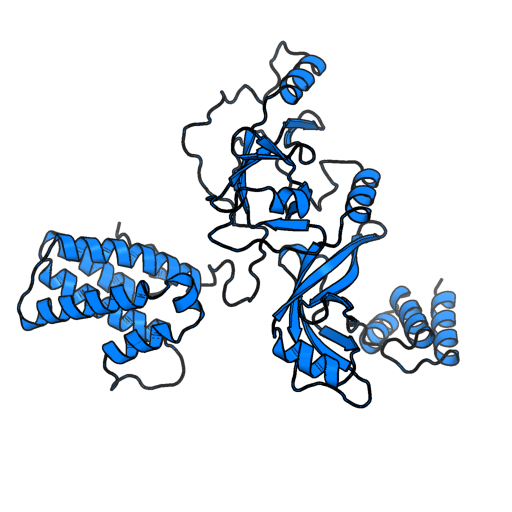 271 ? -13.093 1.134 -1.889 1.00 75.38 271 LEU A CA 1
ATOM 2293 C C . LEU A 1 271 ? -14.245 0.125 -1.780 1.00 75.38 271 LEU A C 1
ATOM 2295 O O . LEU A 1 271 ? -14.440 -0.677 -2.689 1.00 75.38 271 LEU A O 1
ATOM 2299 N N . ASP A 1 272 ? -14.998 0.170 -0.681 1.00 71.00 272 ASP A N 1
ATOM 2300 C CA . ASP A 1 272 ? -16.188 -0.649 -0.469 1.00 71.00 272 ASP A CA 1
ATOM 2301 C C . ASP A 1 272 ? -17.439 0.236 -0.418 1.00 71.00 272 ASP A C 1
ATOM 2303 O O . ASP A 1 272 ? -17.582 1.083 0.468 1.00 71.00 272 ASP A O 1
ATOM 2307 N N . SER A 1 273 ? -18.342 0.047 -1.382 1.00 66.56 273 SER A N 1
ATOM 2308 C CA . SER A 1 273 ? -19.588 0.810 -1.481 1.00 66.56 273 SER A CA 1
ATOM 2309 C C . SER A 1 273 ? -20.671 0.337 -0.510 1.00 66.56 273 SER A C 1
ATOM 2311 O O . SER A 1 273 ? -21.686 1.010 -0.368 1.00 66.56 273 SER A O 1
ATOM 2313 N N . ASN A 1 274 ? -20.527 -0.834 0.118 1.00 57.91 274 ASN A N 1
ATOM 2314 C CA . ASN A 1 274 ? -21.681 -1.551 0.667 1.00 57.91 274 ASN A CA 1
ATOM 2315 C C . ASN A 1 274 ? -22.273 -0.948 1.950 1.00 57.91 274 ASN A C 1
ATOM 2317 O O . ASN A 1 274 ? -23.364 -1.359 2.344 1.00 57.91 274 ASN A O 1
ATOM 2321 N N . TRP A 1 275 ? -21.615 0.034 2.582 1.00 62.72 275 TRP A N 1
ATOM 2322 C CA . TRP A 1 275 ? -22.032 0.511 3.911 1.00 62.72 275 TRP A CA 1
ATOM 2323 C C . TRP A 1 275 ? -21.996 2.029 4.134 1.00 62.72 275 TRP A C 1
ATOM 2325 O O . TRP A 1 275 ? -22.630 2.493 5.076 1.00 62.72 275 TRP A O 1
ATOM 2335 N N . TYR A 1 276 ? -21.297 2.809 3.300 1.00 65.06 276 TYR A N 1
ATOM 2336 C CA . TYR A 1 276 ? -20.988 4.221 3.602 1.00 65.06 276 TYR A CA 1
ATOM 2337 C C . TYR A 1 276 ? -21.725 5.239 2.733 1.00 65.06 276 TYR A C 1
ATOM 2339 O O . TYR A 1 276 ? -22.039 6.336 3.191 1.00 65.06 276 TYR A O 1
ATOM 2347 N N . GLU A 1 277 ? -22.001 4.907 1.476 1.00 71.81 277 GLU A N 1
ATOM 2348 C CA . GLU A 1 277 ? -22.574 5.852 0.525 1.00 71.81 277 GLU A CA 1
ATOM 2349 C C . GLU A 1 277 ? -23.349 5.149 -0.589 1.00 71.81 277 GLU A C 1
ATOM 2351 O O . GLU A 1 277 ? -23.229 3.942 -0.790 1.00 71.81 277 GLU A O 1
ATOM 2356 N N . SER A 1 278 ? -24.177 5.899 -1.322 1.00 79.81 278 SER A N 1
ATOM 2357 C CA . SER A 1 278 ? -24.847 5.348 -2.499 1.00 79.81 278 SER A CA 1
ATOM 2358 C C . SER A 1 278 ? -23.823 4.975 -3.574 1.00 79.81 278 SER A C 1
ATOM 2360 O O . SER A 1 278 ? -22.780 5.618 -3.704 1.00 79.81 278 SER A O 1
ATOM 2362 N N . LYS A 1 279 ? -24.150 3.978 -4.407 1.00 80.19 279 LYS A N 1
ATOM 2363 C CA . LYS A 1 279 ? -23.313 3.589 -5.556 1.00 80.19 279 LYS A CA 1
ATOM 2364 C C . LYS A 1 279 ? -22.948 4.780 -6.453 1.00 80.19 279 LYS A C 1
ATOM 2366 O O . LYS A 1 279 ? -21.815 4.873 -6.918 1.00 80.19 279 LYS A O 1
ATOM 2371 N N . ASP A 1 280 ? -23.887 5.702 -6.665 1.00 81.69 280 ASP A N 1
ATOM 2372 C CA . ASP A 1 280 ? -23.661 6.902 -7.477 1.00 81.69 280 ASP A CA 1
ATOM 2373 C C . ASP A 1 280 ? -22.632 7.840 -6.842 1.00 81.69 280 ASP A C 1
ATOM 2375 O O . ASP A 1 280 ? -21.720 8.311 -7.526 1.00 81.69 280 ASP A O 1
ATOM 2379 N N . LYS A 1 281 ? -22.739 8.067 -5.526 1.00 82.19 281 LYS A N 1
ATOM 2380 C CA . LYS A 1 281 ? -21.791 8.900 -4.782 1.00 82.19 281 LYS A CA 1
ATOM 2381 C C . LYS A 1 281 ? -20.402 8.254 -4.762 1.00 82.19 281 LYS A C 1
ATOM 2383 O O . LYS A 1 281 ? -19.426 8.930 -5.074 1.00 82.19 281 LYS A O 1
ATOM 2388 N N . PHE A 1 282 ? -20.321 6.940 -4.548 1.00 83.19 282 PHE A N 1
ATOM 2389 C CA . PHE A 1 282 ? -19.071 6.179 -4.646 1.00 83.19 282 PHE A CA 1
ATOM 2390 C C . PHE A 1 282 ? -18.398 6.341 -6.010 1.00 83.19 282 PHE A C 1
ATOM 2392 O O . PHE A 1 282 ? -17.226 6.714 -6.114 1.00 83.19 282 PHE A O 1
ATOM 2399 N N . LYS A 1 283 ? -19.160 6.136 -7.086 1.00 82.50 283 LYS A N 1
ATOM 2400 C CA . LYS A 1 283 ? -18.676 6.300 -8.458 1.00 82.50 283 LYS A CA 1
ATOM 2401 C C . LYS A 1 283 ? -18.170 7.715 -8.718 1.00 82.50 283 LYS A C 1
ATOM 2403 O O . LYS A 1 283 ? -17.130 7.893 -9.357 1.00 82.50 283 LYS A O 1
ATOM 2408 N N . GLU A 1 284 ? -18.884 8.724 -8.234 1.00 83.25 284 GLU A N 1
ATOM 2409 C CA . GLU A 1 284 ? -18.473 10.119 -8.337 1.00 83.25 284 GLU A CA 1
ATOM 2410 C C . GLU A 1 284 ? -17.169 10.395 -7.573 1.00 83.25 284 GLU A C 1
ATOM 2412 O O . GLU A 1 284 ? -16.254 10.996 -8.142 1.00 83.25 284 GLU A O 1
ATOM 2417 N N . THR A 1 285 ? -17.046 9.900 -6.340 1.00 83.19 285 THR A N 1
ATOM 2418 C CA . THR A 1 285 ? -15.843 10.015 -5.504 1.00 83.19 285 THR A CA 1
ATOM 2419 C C . THR A 1 285 ? -14.620 9.428 -6.210 1.00 83.19 285 THR A C 1
ATOM 2421 O O . THR A 1 285 ? -13.626 10.134 -6.410 1.00 83.19 285 THR A O 1
ATOM 2424 N N . ILE A 1 286 ? -14.705 8.180 -6.687 1.00 84.06 286 ILE A N 1
ATOM 2425 C CA . ILE A 1 286 ? -13.603 7.517 -7.404 1.00 84.06 286 ILE A CA 1
ATOM 2426 C C . ILE A 1 286 ? -13.241 8.273 -8.688 1.00 84.06 286 ILE A C 1
ATOM 2428 O O . ILE A 1 286 ? -12.066 8.507 -8.971 1.00 84.06 286 ILE A O 1
ATOM 2432 N N . ASN A 1 287 ? -14.234 8.714 -9.462 1.00 81.38 287 ASN A N 1
ATOM 2433 C CA . ASN A 1 287 ? -13.984 9.421 -10.718 1.00 81.38 287 ASN A CA 1
ATOM 2434 C C . ASN A 1 287 ? -13.392 10.826 -10.513 1.00 81.38 287 ASN A C 1
ATOM 2436 O O . ASN A 1 287 ? -12.660 11.312 -11.383 1.00 81.38 287 ASN A O 1
ATOM 2440 N N . ARG A 1 288 ? -13.660 11.483 -9.378 1.00 84.88 288 ARG A N 1
ATOM 2441 C CA . ARG A 1 288 ? -13.089 12.794 -9.022 1.00 84.88 288 ARG A CA 1
ATOM 2442 C C . ARG A 1 288 ? -11.703 12.704 -8.389 1.00 84.88 288 ARG A C 1
ATOM 2444 O O . ARG A 1 288 ? -10.950 13.665 -8.508 1.00 84.88 288 ARG A O 1
ATOM 2451 N N . LEU A 1 289 ? -11.342 11.561 -7.805 1.00 84.81 289 LEU A N 1
ATOM 2452 C CA . LEU A 1 289 ? -10.063 11.329 -7.130 1.00 84.81 289 LEU A CA 1
ATOM 2453 C C . LEU A 1 289 ? -8.865 11.740 -8.000 1.00 84.81 289 LEU A C 1
ATOM 2455 O O . LEU A 1 289 ? -8.727 11.271 -9.132 1.00 84.81 289 LEU A O 1
ATOM 2459 N N . ASP A 1 290 ? -7.998 12.622 -7.503 1.00 87.56 290 ASP A N 1
ATOM 2460 C CA . ASP A 1 290 ? -6.755 12.958 -8.206 1.00 87.56 290 ASP A CA 1
ATOM 2461 C C . ASP A 1 290 ? -5.887 11.703 -8.416 1.00 87.56 290 ASP A C 1
ATOM 2463 O O . ASP A 1 290 ? -6.057 10.717 -7.703 1.00 87.56 290 ASP A O 1
ATOM 2467 N N . PRO A 1 291 ? -4.983 11.681 -9.413 1.00 87.88 291 PRO A N 1
ATOM 2468 C CA . PRO A 1 291 ? -4.094 10.542 -9.601 1.00 87.88 291 PRO A CA 1
ATOM 2469 C C . PRO A 1 291 ? -3.330 10.217 -8.314 1.00 87.88 291 PRO A C 1
ATOM 2471 O O . PRO A 1 291 ? -2.771 11.112 -7.680 1.00 87.88 291 PRO A O 1
ATOM 2474 N N . ILE A 1 292 ? -3.320 8.940 -7.944 1.00 88.50 292 ILE A N 1
ATOM 2475 C CA . ILE A 1 292 ? -2.750 8.465 -6.685 1.00 88.50 292 ILE A CA 1
ATOM 2476 C C . ILE A 1 292 ? -1.644 7.436 -6.926 1.00 88.50 292 ILE A C 1
ATOM 2478 O O . ILE A 1 292 ? -1.641 6.782 -7.970 1.00 88.50 292 ILE A O 1
ATOM 2482 N N . PRO A 1 293 ? -0.703 7.262 -5.987 1.00 88.31 293 PRO A N 1
ATOM 2483 C CA . PRO A 1 293 ? 0.281 6.190 -6.046 1.00 88.31 293 PRO A CA 1
ATOM 2484 C C . PRO A 1 293 ? -0.406 4.821 -5.998 1.00 88.31 293 PRO A C 1
ATOM 2486 O O . PRO A 1 293 ? -1.094 4.512 -5.030 1.00 88.31 293 PRO A O 1
ATOM 2489 N N . ILE A 1 294 ? -0.201 3.999 -7.023 1.00 87.69 294 ILE A N 1
ATOM 2490 C CA . ILE A 1 294 ? -0.796 2.657 -7.158 1.00 87.69 294 ILE A CA 1
ATOM 2491 C C . ILE A 1 294 ? 0.253 1.537 -7.174 1.00 87.69 294 ILE A C 1
ATOM 2493 O O . ILE A 1 294 ? -0.104 0.363 -7.131 1.00 87.69 294 ILE A O 1
ATOM 2497 N N . GLY A 1 295 ? 1.539 1.881 -7.224 1.00 85.88 295 GLY A N 1
ATOM 2498 C CA . GLY A 1 295 ? 2.637 0.921 -7.220 1.00 85.88 295 GLY A CA 1
ATOM 2499 C C . GLY A 1 295 ? 3.991 1.577 -7.454 1.00 85.88 295 GLY A C 1
ATOM 2500 O O . GLY A 1 295 ? 4.151 2.784 -7.270 1.00 85.88 295 GLY A O 1
ATOM 2501 N N . ILE A 1 296 ? 4.938 0.777 -7.928 1.00 87.69 296 ILE A N 1
ATOM 2502 C CA . ILE A 1 296 ? 6.279 1.158 -8.347 1.00 87.69 296 ILE A CA 1
ATOM 2503 C C . ILE A 1 296 ? 6.600 0.607 -9.742 1.00 87.69 296 ILE A C 1
ATOM 2505 O O . ILE A 1 296 ? 5.993 -0.344 -10.238 1.00 87.69 296 ILE A O 1
ATOM 2509 N N . VAL A 1 297 ? 7.598 1.212 -10.369 1.00 90.38 297 VAL A N 1
ATOM 2510 C CA . VAL A 1 297 ? 8.062 0.912 -11.720 1.00 90.38 297 VAL A CA 1
ATOM 2511 C C . VAL A 1 297 ? 9.564 0.737 -11.688 1.00 90.38 297 VAL A C 1
ATOM 2513 O O . VAL A 1 297 ? 10.278 1.650 -11.283 1.00 90.38 297 VAL A O 1
ATOM 2516 N N . LYS A 1 298 ? 10.051 -0.411 -12.154 1.00 90.81 298 LYS A N 1
ATOM 2517 C CA . LYS A 1 298 ? 11.478 -0.687 -12.326 1.00 90.81 298 LYS A CA 1
ATOM 2518 C C . LYS A 1 298 ? 11.835 -0.582 -13.798 1.00 90.81 298 LYS A C 1
ATOM 2520 O O . LYS A 1 298 ? 11.279 -1.311 -14.624 1.00 90.81 298 LYS A O 1
ATOM 2525 N N . ILE A 1 299 ? 12.764 0.308 -14.126 1.00 89.75 299 ILE A N 1
ATOM 2526 C CA . ILE A 1 299 ? 13.238 0.475 -15.500 1.00 89.75 299 ILE A CA 1
ATOM 2527 C C . ILE A 1 299 ? 14.200 -0.652 -15.868 1.00 89.75 299 ILE A C 1
ATOM 2529 O O . ILE A 1 299 ? 15.159 -0.931 -15.147 1.00 89.75 299 ILE A O 1
ATOM 2533 N N . LYS A 1 300 ? 13.991 -1.260 -17.038 1.00 89.00 300 LYS A N 1
ATOM 2534 C CA . LYS A 1 300 ? 14.905 -2.253 -17.597 1.00 89.00 300 LYS A CA 1
ATOM 2535 C C . LYS A 1 300 ? 15.894 -1.602 -18.559 1.00 89.00 300 LYS A C 1
ATOM 2537 O O . LYS A 1 300 ? 15.773 -1.702 -19.776 1.00 89.00 300 LYS A O 1
ATOM 2542 N N . MET A 1 301 ? 16.893 -0.928 -17.996 1.00 85.94 301 MET A N 1
ATOM 2543 C CA . MET A 1 301 ? 17.824 -0.083 -18.760 1.00 85.94 301 MET A CA 1
ATOM 2544 C C . MET A 1 301 ? 18.541 -0.806 -19.918 1.00 85.94 301 MET A C 1
ATOM 2546 O O . MET A 1 301 ? 18.810 -0.195 -20.948 1.00 85.94 301 MET A O 1
ATOM 2550 N N . ASN A 1 302 ? 18.814 -2.107 -19.772 1.00 87.94 302 ASN A N 1
ATOM 2551 C CA . ASN A 1 302 ? 19.524 -2.910 -20.774 1.00 87.94 302 ASN A CA 1
ATOM 2552 C C . ASN A 1 302 ? 18.613 -3.454 -21.889 1.00 87.94 302 ASN A C 1
ATOM 2554 O O . ASN A 1 302 ? 19.114 -4.090 -22.810 1.00 87.94 302 ASN A O 1
ATOM 2558 N N . GLU A 1 303 ? 17.300 -3.225 -21.811 1.00 91.38 303 GLU A N 1
ATOM 2559 C CA . GLU A 1 303 ? 16.310 -3.716 -22.782 1.00 91.38 303 GLU A CA 1
ATOM 2560 C C . GLU A 1 303 ? 15.748 -2.586 -23.672 1.00 91.38 303 GLU A C 1
ATOM 2562 O O . GLU A 1 303 ? 14.743 -2.783 -24.345 1.00 91.38 303 GLU A O 1
ATOM 2567 N N . TYR A 1 304 ? 16.360 -1.392 -23.678 1.00 94.12 304 TYR A N 1
ATOM 2568 C CA . TYR A 1 304 ? 15.912 -0.287 -24.535 1.00 94.12 304 TYR A CA 1
ATOM 2569 C C . TYR A 1 304 ? 16.035 -0.632 -26.026 1.00 94.12 304 TYR A C 1
ATOM 2571 O O . TYR A 1 304 ? 17.128 -0.928 -26.514 1.00 94.12 304 TYR A O 1
ATOM 2579 N N . ASP A 1 305 ? 14.928 -0.506 -26.752 1.00 92.38 305 ASP A N 1
ATOM 2580 C CA . ASP A 1 305 ? 14.859 -0.700 -28.194 1.00 92.38 305 ASP A CA 1
ATOM 2581 C C . ASP A 1 305 ? 15.012 0.645 -28.920 1.00 92.38 305 ASP A C 1
ATOM 2583 O O . ASP A 1 305 ? 14.188 1.552 -28.785 1.00 92.38 305 ASP A O 1
ATOM 2587 N N . ILE A 1 306 ? 16.092 0.766 -29.695 1.00 91.69 306 ILE A N 1
ATOM 2588 C CA . ILE A 1 306 ? 16.443 1.981 -30.439 1.00 91.69 306 ILE A CA 1
ATOM 2589 C C . ILE A 1 306 ? 15.529 2.185 -31.653 1.00 91.69 306 ILE A C 1
ATOM 2591 O O . ILE A 1 306 ? 15.282 3.330 -32.022 1.00 91.69 306 ILE A O 1
ATOM 2595 N N . GLU A 1 307 ? 15.045 1.114 -32.284 1.00 90.88 307 GLU A N 1
ATOM 2596 C CA . GLU A 1 307 ? 14.218 1.213 -33.492 1.00 90.88 307 GLU A CA 1
ATOM 2597 C C . GLU A 1 307 ? 12.793 1.640 -33.145 1.00 90.88 307 GLU A C 1
ATOM 2599 O O . GLU A 1 307 ? 12.198 2.464 -33.840 1.00 90.88 307 GLU A O 1
ATOM 2604 N N . THR A 1 308 ? 12.252 1.104 -32.048 1.00 86.81 308 THR A N 1
ATOM 2605 C CA . THR A 1 308 ? 10.879 1.399 -31.612 1.00 86.81 308 THR A CA 1
ATOM 2606 C C . THR A 1 308 ? 10.784 2.504 -30.556 1.00 86.81 308 THR A C 1
ATOM 2608 O O . THR A 1 308 ? 9.675 2.931 -30.217 1.00 86.81 308 THR A O 1
ATOM 2611 N N . GLU A 1 309 ? 11.929 2.978 -30.053 1.00 92.25 309 GLU A N 1
ATOM 2612 C CA . GLU A 1 309 ? 12.062 3.947 -28.956 1.00 92.25 309 GLU A CA 1
ATOM 2613 C C . GLU A 1 309 ? 11.333 3.511 -27.674 1.00 92.25 309 GLU A C 1
ATOM 2615 O O . GLU A 1 309 ? 10.803 4.331 -26.916 1.00 92.25 309 GLU A O 1
ATOM 2620 N N . LYS A 1 310 ? 11.269 2.198 -27.433 1.00 92.31 310 LYS A N 1
ATOM 2621 C CA . LYS A 1 310 ? 10.608 1.617 -26.264 1.00 92.31 310 LYS A CA 1
ATOM 2622 C C . LYS A 1 310 ? 11.631 1.304 -25.184 1.00 92.31 310 LYS A C 1
ATOM 2624 O O . LYS A 1 310 ? 12.594 0.579 -25.408 1.00 92.31 310 LYS A O 1
ATOM 2629 N N . LEU A 1 311 ? 11.377 1.814 -23.985 1.00 93.75 311 LEU A N 1
ATOM 2630 C CA . LEU A 1 311 ? 12.086 1.472 -22.761 1.00 93.75 311 LEU A CA 1
ATOM 2631 C C . LEU A 1 311 ? 11.203 0.544 -21.917 1.00 93.75 311 LEU A C 1
ATOM 2633 O O . LEU A 1 311 ? 10.255 1.033 -21.294 1.00 93.75 311 LEU A O 1
ATOM 2637 N N . PRO A 1 312 ? 11.471 -0.772 -21.893 1.00 93.06 312 PRO A N 1
ATOM 2638 C CA . PRO A 1 312 ? 10.679 -1.710 -21.116 1.00 93.06 312 PRO A CA 1
ATOM 2639 C C . PRO A 1 312 ? 10.767 -1.431 -19.619 1.00 93.06 312 PRO A C 1
ATOM 2641 O O . PRO A 1 312 ? 11.801 -1.018 -19.079 1.00 93.06 312 PRO A O 1
ATOM 2644 N N . ILE A 1 313 ? 9.665 -1.700 -18.933 1.00 92.81 313 ILE A N 1
ATOM 2645 C CA . ILE A 1 313 ? 9.542 -1.547 -17.491 1.00 92.81 313 ILE A CA 1
ATOM 2646 C C . ILE A 1 313 ? 8.891 -2.782 -16.875 1.00 92.81 313 ILE A C 1
ATOM 2648 O O . ILE A 1 313 ? 8.105 -3.494 -17.502 1.00 92.81 313 ILE A O 1
ATOM 2652 N N . LYS A 1 314 ? 9.204 -3.017 -15.605 1.00 90.69 314 LYS A N 1
ATOM 2653 C CA . LYS A 1 314 ? 8.472 -3.949 -14.754 1.00 90.69 314 LYS A CA 1
ATOM 2654 C C . LYS A 1 314 ? 7.631 -3.148 -13.776 1.00 90.69 314 LYS A C 1
ATOM 2656 O O . LYS A 1 314 ? 8.145 -2.239 -13.126 1.00 90.69 314 LYS A O 1
ATOM 2661 N N . ILE A 1 315 ? 6.361 -3.500 -13.675 1.00 89.00 315 ILE A N 1
ATOM 2662 C CA . ILE A 1 315 ? 5.422 -2.873 -12.757 1.00 89.00 315 ILE A CA 1
ATOM 2663 C C . ILE A 1 315 ? 5.197 -3.798 -11.576 1.00 89.00 315 ILE A C 1
ATOM 2665 O O . ILE A 1 315 ? 5.070 -5.016 -11.706 1.00 89.00 315 ILE A O 1
ATOM 2669 N N . GLU A 1 316 ? 5.175 -3.174 -10.415 1.00 86.25 316 GLU A N 1
ATOM 2670 C CA . GLU A 1 316 ? 4.899 -3.789 -9.143 1.00 86.25 316 GLU A CA 1
ATOM 2671 C C . GLU A 1 316 ? 3.789 -2.923 -8.496 1.00 86.25 316 GLU A C 1
ATOM 2673 O O . GLU A 1 316 ? 4.035 -1.778 -8.143 1.00 86.25 316 GLU A O 1
ATOM 2678 N N . GLU A 1 317 ? 2.551 -3.420 -8.358 1.00 81.94 317 GLU A N 1
ATOM 2679 C CA . GLU A 1 317 ? 1.407 -2.735 -7.720 1.00 81.94 317 GLU A CA 1
ATOM 2680 C C . GLU A 1 317 ? 1.320 -2.882 -6.193 1.00 81.94 317 GLU A C 1
ATOM 2682 O O . GLU A 1 317 ? 1.543 -3.958 -5.642 1.00 81.94 317 GLU A O 1
ATOM 2687 N N . TYR A 1 318 ? 0.918 -1.822 -5.488 1.00 78.50 318 TYR A N 1
ATOM 2688 C CA . TYR A 1 318 ? 0.727 -1.902 -4.039 1.00 78.50 318 TYR A CA 1
ATOM 2689 C C . TYR A 1 318 ? -0.333 -2.939 -3.663 1.00 78.50 318 TYR A C 1
ATOM 2691 O O . TYR A 1 318 ? -1.304 -3.140 -4.386 1.00 78.50 318 TYR A O 1
ATOM 2699 N N . TYR A 1 319 ? -0.190 -3.553 -2.485 1.00 73.06 319 TYR A N 1
ATOM 2700 C CA . TYR A 1 319 ? -1.063 -4.647 -2.044 1.00 73.06 319 TYR A CA 1
ATOM 2701 C C . TYR A 1 319 ? -2.562 -4.324 -2.154 1.00 73.06 319 TYR A C 1
ATOM 2703 O O . TYR A 1 319 ? -3.339 -5.150 -2.627 1.00 73.06 319 TYR A O 1
ATOM 2711 N N . TRP A 1 320 ? -2.976 -3.105 -1.791 1.00 74.38 320 TRP A N 1
ATOM 2712 C CA . TRP A 1 320 ? -4.376 -2.682 -1.893 1.00 74.38 320 TRP A CA 1
ATOM 2713 C C . TRP A 1 320 ? -4.905 -2.615 -3.340 1.00 74.38 320 TRP A C 1
ATOM 2715 O O . TRP A 1 320 ? -6.116 -2.675 -3.533 1.00 74.38 320 TRP A O 1
ATOM 2725 N N . MET A 1 321 ? -4.018 -2.524 -4.338 1.00 78.81 321 MET A N 1
ATOM 2726 C CA . MET A 1 321 ? -4.329 -2.530 -5.771 1.00 78.81 321 MET A CA 1
ATOM 2727 C C . MET A 1 321 ? -4.333 -3.917 -6.409 1.00 78.81 321 MET A C 1
ATOM 2729 O O . MET A 1 321 ? -4.809 -4.036 -7.535 1.00 78.81 321 MET A O 1
ATOM 2733 N N . SER A 1 322 ? -3.875 -4.959 -5.712 1.00 74.31 322 SER A N 1
ATOM 2734 C CA . SER A 1 322 ? -3.773 -6.325 -6.257 1.00 74.31 322 SER A CA 1
ATOM 2735 C C . SER A 1 322 ? -5.082 -6.840 -6.875 1.00 74.31 322 SER A C 1
ATOM 2737 O O . SER A 1 322 ? -5.071 -7.458 -7.936 1.00 74.31 322 SER A O 1
ATOM 2739 N N . ASN A 1 323 ? -6.227 -6.507 -6.272 1.00 72.12 323 ASN A N 1
ATOM 2740 C CA . ASN A 1 323 ? -7.551 -6.900 -6.767 1.00 72.12 323 ASN A CA 1
ATOM 2741 C C . ASN A 1 323 ? -8.095 -6.001 -7.896 1.00 72.12 323 ASN A C 1
ATOM 2743 O O . ASN A 1 323 ? -9.123 -6.316 -8.491 1.00 72.12 323 ASN A O 1
ATOM 2747 N N . PHE A 1 324 ? -7.438 -4.876 -8.187 1.00 73.56 324 PHE A N 1
ATOM 2748 C CA . PHE A 1 324 ? -7.917 -3.851 -9.125 1.00 73.56 324 PHE A CA 1
ATOM 2749 C C . PHE A 1 324 ? -6.982 -3.643 -10.323 1.00 73.56 324 PHE A C 1
ATOM 2751 O O . PHE A 1 324 ? -7.388 -3.077 -11.340 1.00 73.56 324 PHE A O 1
ATOM 2758 N N . PHE A 1 325 ? -5.726 -4.079 -10.218 1.00 75.75 325 PHE A N 1
ATOM 2759 C CA . PHE A 1 325 ? -4.693 -3.834 -11.211 1.00 75.75 325 PHE A CA 1
ATOM 2760 C C . PHE A 1 325 ? -3.640 -4.941 -11.192 1.00 75.75 325 PHE A C 1
ATOM 2762 O O . PHE A 1 325 ? -2.841 -5.025 -10.270 1.00 75.75 325 PHE A O 1
ATOM 2769 N N . ASN A 1 326 ? -3.623 -5.771 -12.235 1.00 69.94 326 ASN A N 1
ATOM 2770 C CA . ASN A 1 326 ? -2.728 -6.930 -12.326 1.00 69.94 326 ASN A CA 1
ATOM 2771 C C . ASN A 1 326 ? -1.696 -6.819 -13.468 1.00 69.94 326 ASN A C 1
ATOM 2773 O O . ASN A 1 326 ? -1.106 -7.812 -13.869 1.00 69.94 326 ASN A O 1
ATOM 2777 N N . GLN A 1 327 ? -1.476 -5.624 -14.027 1.00 76.38 327 GLN A N 1
ATOM 2778 C CA . GLN A 1 327 ? -0.523 -5.447 -15.130 1.00 76.38 327 GLN A CA 1
ATOM 2779 C C . GLN A 1 327 ? 0.909 -5.390 -14.591 1.00 76.38 327 GLN A C 1
ATOM 2781 O O . GLN A 1 327 ? 1.261 -4.482 -13.839 1.00 76.38 327 GLN A O 1
ATOM 2786 N N . LYS A 1 328 ? 1.746 -6.351 -14.994 1.00 83.12 328 LYS A N 1
ATOM 2787 C CA . LYS A 1 328 ? 3.129 -6.492 -14.495 1.00 83.12 328 LYS A CA 1
ATOM 2788 C C . LYS A 1 328 ? 4.191 -5.918 -15.426 1.00 83.12 328 LYS A C 1
ATOM 2790 O O . LYS A 1 328 ? 5.357 -5.803 -15.038 1.00 83.12 328 LYS A O 1
ATOM 2795 N N . LYS A 1 329 ? 3.819 -5.586 -16.661 1.00 86.06 329 LYS A N 1
ATOM 2796 C CA . LYS A 1 329 ? 4.746 -5.147 -17.705 1.00 86.06 329 LYS A CA 1
ATOM 2797 C C . LYS A 1 329 ? 4.211 -3.934 -18.448 1.00 86.06 329 LYS A C 1
ATOM 2799 O O . LYS A 1 329 ? 3.015 -3.653 -18.478 1.00 86.06 329 LYS A O 1
ATOM 2804 N N . GLY A 1 330 ? 5.136 -3.196 -19.032 1.00 87.31 330 GLY A N 1
ATOM 2805 C CA . GLY A 1 330 ? 4.846 -2.003 -19.797 1.00 87.31 330 GLY A CA 1
ATOM 2806 C C . GLY A 1 330 ? 6.100 -1.474 -20.458 1.00 87.31 330 GLY A C 1
ATOM 2807 O O . GLY A 1 330 ? 7.193 -2.020 -20.299 1.00 87.31 330 GLY A O 1
ATOM 2808 N N . TYR A 1 331 ? 5.952 -0.349 -21.138 1.00 89.62 331 TYR A N 1
ATOM 2809 C CA . TYR A 1 331 ? 7.070 0.397 -21.680 1.00 89.62 331 TYR A CA 1
ATOM 2810 C C . TYR A 1 331 ? 6.808 1.901 -21.649 1.00 89.62 331 TYR A C 1
ATOM 2812 O O . TYR A 1 331 ? 5.675 2.391 -21.704 1.00 89.62 331 TYR A O 1
ATOM 2820 N N . ILE A 1 332 ? 7.900 2.650 -21.614 1.00 91.69 332 ILE A N 1
ATOM 2821 C CA . ILE A 1 332 ? 7.914 4.092 -21.821 1.00 91.69 332 ILE A CA 1
ATOM 2822 C C . ILE A 1 332 ? 8.374 4.334 -23.258 1.00 91.69 332 ILE A C 1
ATOM 2824 O O . ILE A 1 332 ? 9.399 3.798 -23.671 1.00 91.69 332 ILE A O 1
ATOM 2828 N N . LYS A 1 333 ? 7.621 5.125 -24.027 1.00 90.12 333 LYS A N 1
ATOM 2829 C CA . LYS A 1 333 ? 8.052 5.559 -25.361 1.00 90.12 333 LYS A CA 1
ATOM 2830 C C . LYS A 1 333 ? 8.847 6.853 -25.220 1.00 90.12 333 LYS A C 1
ATOM 2832 O O . LYS A 1 333 ? 8.276 7.864 -24.815 1.00 90.12 333 LYS A O 1
ATOM 2837 N N . ILE A 1 334 ? 10.148 6.801 -25.483 1.00 90.94 334 ILE A N 1
ATOM 2838 C CA . ILE A 1 334 ? 11.076 7.895 -25.183 1.00 90.94 334 ILE A CA 1
ATOM 2839 C C . ILE A 1 334 ? 12.319 7.820 -26.074 1.00 90.94 334 ILE A C 1
ATOM 2841 O O . ILE A 1 334 ? 12.873 6.742 -26.300 1.00 90.94 334 ILE A O 1
ATOM 2845 N N . ASP A 1 335 ? 12.778 8.972 -26.566 1.00 93.38 335 ASP A N 1
ATOM 2846 C CA . ASP A 1 335 ? 13.973 9.042 -27.404 1.00 93.38 335 ASP A CA 1
ATOM 2847 C C . ASP A 1 335 ? 15.231 8.626 -26.626 1.00 93.38 335 ASP A C 1
ATOM 2849 O O . ASP A 1 335 ? 15.303 8.701 -25.396 1.00 93.38 335 ASP A O 1
ATOM 2853 N N . ARG A 1 336 ? 16.268 8.219 -27.356 1.00 93.94 336 ARG A N 1
ATOM 2854 C CA . ARG A 1 336 ? 17.483 7.640 -26.771 1.00 93.94 336 ARG A CA 1
ATOM 2855 C C . ARG A 1 336 ? 18.203 8.567 -25.788 1.00 93.94 336 ARG A C 1
ATOM 2857 O O . ARG A 1 336 ? 18.819 8.079 -24.838 1.00 93.94 336 ARG A O 1
ATOM 2864 N N . ASN A 1 337 ? 18.219 9.878 -26.030 1.00 92.88 337 ASN A N 1
ATOM 2865 C CA . ASN A 1 337 ? 18.925 10.805 -25.146 1.00 92.88 337 ASN A CA 1
ATOM 2866 C C . ASN A 1 337 ? 18.143 10.989 -23.850 1.00 92.88 337 ASN A C 1
ATOM 2868 O O . ASN A 1 337 ? 18.731 10.906 -22.770 1.00 92.88 337 ASN A O 1
ATOM 2872 N N . SER A 1 338 ? 16.826 11.132 -23.957 1.00 92.50 338 SER A N 1
ATOM 2873 C CA . SER A 1 338 ? 15.945 11.227 -22.800 1.00 92.50 338 SER A CA 1
ATOM 2874 C C . SER A 1 338 ? 15.904 9.913 -22.004 1.00 92.50 338 SER A C 1
ATOM 2876 O O . SER A 1 338 ? 15.977 9.945 -20.780 1.00 92.50 338 SER A O 1
ATOM 2878 N N . ALA A 1 339 ? 15.937 8.744 -22.656 1.00 91.75 339 ALA A N 1
ATOM 2879 C CA . ALA A 1 339 ? 16.052 7.446 -21.983 1.00 91.75 339 ALA A CA 1
ATOM 2880 C C . ALA A 1 339 ? 17.314 7.362 -21.104 1.00 91.75 339 ALA A C 1
ATOM 2882 O O . ALA A 1 339 ? 17.254 6.938 -19.952 1.00 91.75 339 ALA A O 1
ATOM 2883 N N . LYS A 1 340 ? 18.463 7.831 -21.616 1.00 90.62 340 LYS A N 1
ATOM 2884 C CA . LYS A 1 340 ? 19.721 7.873 -20.849 1.00 90.62 340 LYS A CA 1
ATOM 2885 C C . LYS A 1 340 ? 19.646 8.800 -19.641 1.00 90.62 340 LYS A C 1
ATOM 2887 O O . LYS A 1 340 ? 20.288 8.507 -18.638 1.00 90.62 340 LYS A O 1
ATOM 2892 N N . ILE A 1 341 ? 18.945 9.928 -19.756 1.00 90.25 341 ILE A N 1
ATOM 2893 C CA . ILE A 1 341 ? 18.743 10.862 -18.641 1.00 90.25 341 ILE A CA 1
ATOM 2894 C C . ILE A 1 341 ? 17.834 10.206 -17.599 1.00 90.25 341 ILE A C 1
ATOM 2896 O O . ILE A 1 341 ? 18.219 10.115 -16.436 1.00 90.25 341 ILE A O 1
ATOM 2900 N N . LEU A 1 342 ? 16.702 9.642 -18.033 1.00 90.12 342 LEU A N 1
ATOM 2901 C CA . LEU A 1 342 ? 15.744 8.966 -17.159 1.00 90.12 342 LEU A CA 1
ATOM 2902 C C . LEU A 1 342 ? 16.398 7.837 -16.350 1.00 90.12 342 LEU A C 1
ATOM 2904 O O . LEU A 1 342 ? 16.235 7.772 -15.137 1.00 90.12 342 LEU A O 1
ATOM 2908 N N . CYS A 1 343 ? 17.197 6.985 -17.002 1.00 86.62 343 CYS A N 1
ATOM 2909 C CA . CYS A 1 343 ? 17.898 5.884 -16.336 1.00 86.62 343 CYS A CA 1
ATOM 2910 C C . CYS A 1 343 ? 18.976 6.338 -15.338 1.00 86.62 343 CYS A C 1
ATOM 2912 O O . CYS A 1 343 ? 19.389 5.537 -14.503 1.00 86.62 343 CYS A O 1
ATOM 2914 N N . LYS A 1 344 ? 19.470 7.580 -15.434 1.00 86.00 344 LYS A N 1
ATOM 2915 C CA . LYS A 1 344 ? 20.442 8.142 -14.482 1.00 86.00 344 LYS A CA 1
ATOM 2916 C C . LYS A 1 344 ? 19.779 8.788 -13.273 1.00 86.00 344 LYS A C 1
ATOM 2918 O O . LYS A 1 344 ? 20.407 8.841 -12.223 1.00 86.00 344 LYS A O 1
ATOM 2923 N N . GLU A 1 345 ? 18.559 9.295 -13.429 1.00 80.75 345 GLU A N 1
ATOM 2924 C CA . GLU A 1 345 ? 17.825 9.946 -12.346 1.00 80.75 345 GLU A CA 1
ATOM 2925 C C . GLU A 1 345 ? 17.457 8.946 -11.247 1.00 80.75 345 GLU A C 1
ATOM 2927 O O . GLU A 1 345 ? 17.737 9.168 -10.070 1.00 80.75 345 GLU A O 1
ATOM 2932 N N . ASN A 1 346 ? 16.802 7.850 -11.635 1.00 75.06 346 ASN A N 1
ATOM 2933 C CA . ASN A 1 346 ? 16.335 6.823 -10.718 1.00 75.06 346 ASN A CA 1
ATOM 2934 C C . ASN A 1 346 ? 16.066 5.522 -11.491 1.00 75.06 346 ASN A C 1
ATOM 2936 O O . ASN A 1 346 ? 15.714 5.544 -12.666 1.00 75.06 346 ASN A O 1
ATOM 2940 N N . ILE A 1 347 ? 16.227 4.372 -10.840 1.00 77.50 347 ILE A N 1
ATOM 2941 C CA . ILE A 1 347 ? 15.913 3.058 -11.429 1.00 77.50 347 ILE A CA 1
ATOM 2942 C C . ILE A 1 347 ? 14.494 2.620 -11.035 1.00 77.50 347 ILE A C 1
ATOM 2944 O O . ILE A 1 347 ? 13.863 1.841 -11.758 1.00 77.50 347 ILE A O 1
ATOM 2948 N N . ILE A 1 348 ? 13.984 3.135 -9.907 1.00 84.38 348 ILE A N 1
ATOM 2949 C CA . ILE A 1 348 ? 12.691 2.769 -9.324 1.00 84.38 348 ILE A CA 1
ATOM 2950 C C . ILE A 1 348 ? 11.831 4.021 -9.138 1.00 84.38 348 ILE A C 1
ATOM 2952 O O . ILE A 1 348 ? 12.176 4.907 -8.364 1.00 84.38 348 ILE A O 1
ATOM 2956 N N . PHE A 1 349 ? 10.682 4.076 -9.805 1.00 87.81 349 PHE A N 1
ATOM 2957 C CA . PHE A 1 349 ? 9.751 5.206 -9.738 1.00 87.81 349 PHE A CA 1
ATOM 2958 C C . PHE A 1 349 ? 8.435 4.812 -9.078 1.00 87.81 349 PHE A C 1
ATOM 2960 O O . PHE A 1 349 ? 8.009 3.667 -9.189 1.00 87.81 349 PHE A O 1
ATOM 2967 N N . ASN A 1 350 ? 7.745 5.771 -8.461 1.00 87.94 350 ASN A N 1
ATOM 2968 C CA . ASN A 1 350 ? 6.359 5.578 -8.039 1.00 87.94 350 ASN A CA 1
ATOM 2969 C C . ASN A 1 350 ? 5.439 5.560 -9.266 1.00 87.94 350 ASN A C 1
ATOM 2971 O O . ASN A 1 350 ? 5.448 6.498 -10.063 1.00 87.94 350 ASN A O 1
ATOM 2975 N N . LEU A 1 351 ? 4.624 4.513 -9.393 1.00 91.12 351 LEU A N 1
ATOM 2976 C CA . LEU A 1 351 ? 3.551 4.437 -10.377 1.00 91.12 351 LEU A CA 1
ATOM 2977 C C . LEU A 1 351 ? 2.362 5.251 -9.876 1.00 91.12 351 LEU A C 1
ATOM 2979 O O . LEU A 1 351 ? 1.747 4.904 -8.865 1.00 91.12 351 LEU A O 1
ATOM 2983 N N . ILE A 1 352 ? 2.002 6.298 -10.607 1.00 91.12 352 ILE A N 1
ATOM 2984 C CA . ILE A 1 352 ? 0.845 7.136 -10.300 1.00 91.12 352 ILE A CA 1
ATOM 2985 C C . ILE A 1 352 ? -0.276 6.786 -11.271 1.00 91.12 352 ILE A C 1
ATOM 2987 O O . ILE A 1 352 ? -0.074 6.773 -12.483 1.00 91.12 352 ILE A O 1
ATOM 2991 N N . GLY A 1 353 ? -1.464 6.495 -10.745 1.00 88.06 353 GLY A N 1
ATOM 2992 C CA . GLY A 1 353 ? -2.616 6.015 -11.497 1.00 88.06 353 GLY A CA 1
ATOM 2993 C C . GLY A 1 353 ? -3.858 6.873 -11.291 1.00 88.06 353 GLY A C 1
ATOM 2994 O O . GLY A 1 353 ? -4.191 7.258 -10.173 1.00 88.06 353 GLY A O 1
ATOM 2995 N N . LYS A 1 354 ? -4.593 7.144 -12.375 1.00 86.12 354 LYS A N 1
ATOM 2996 C CA . LYS A 1 354 ? -5.954 7.692 -12.299 1.00 86.12 354 LYS A CA 1
ATOM 2997 C C . LYS A 1 354 ? -6.946 6.538 -12.265 1.00 86.12 354 LYS A C 1
ATOM 2999 O O . LYS A 1 354 ? -7.078 5.818 -13.258 1.00 86.12 354 LYS A O 1
ATOM 3004 N N . LEU A 1 355 ? -7.659 6.410 -11.155 1.00 84.31 355 LEU A N 1
ATOM 3005 C CA . LEU A 1 355 ? -8.748 5.453 -11.027 1.00 84.31 355 LEU A CA 1
ATOM 3006 C C . LEU A 1 355 ? -10.020 5.974 -11.700 1.00 84.31 355 LEU A C 1
ATOM 3008 O O . LEU A 1 355 ? -10.256 7.184 -11.775 1.00 84.31 355 LEU A O 1
ATOM 3012 N N . ILE A 1 356 ? -10.819 5.039 -12.197 1.00 78.81 356 ILE A N 1
ATOM 3013 C CA . ILE A 1 356 ? -12.196 5.256 -12.628 1.00 78.81 356 ILE A CA 1
ATOM 3014 C C . ILE A 1 356 ? -13.063 4.102 -12.144 1.00 78.81 356 ILE A C 1
ATOM 3016 O O . ILE A 1 356 ? -12.590 2.975 -12.001 1.00 78.81 356 ILE A O 1
ATOM 3020 N N . CYS A 1 357 ? -14.341 4.386 -11.942 1.00 73.62 357 CYS A N 1
ATOM 3021 C CA . CYS A 1 357 ? -15.346 3.356 -11.752 1.00 73.62 357 CYS A CA 1
ATOM 3022 C C . CYS A 1 357 ? -16.059 3.122 -13.090 1.00 73.62 357 CYS A C 1
ATOM 3024 O O . CYS A 1 357 ? -16.736 4.013 -13.620 1.00 73.62 357 CYS A O 1
ATOM 3026 N N . TRP A 1 358 ? -15.850 1.933 -13.653 1.00 60.72 358 TRP A N 1
ATOM 3027 C CA . TRP A 1 358 ? -16.499 1.468 -14.870 1.00 60.72 358 TRP A CA 1
ATOM 3028 C C . TRP A 1 358 ? -17.465 0.343 -14.509 1.00 60.72 358 TRP A C 1
ATOM 3030 O O . TRP A 1 358 ? -17.061 -0.671 -13.938 1.00 60.72 358 TRP A O 1
ATOM 3040 N N . GLU A 1 359 ? -18.744 0.581 -14.803 1.00 67.31 359 GLU A N 1
ATOM 3041 C CA . GLU A 1 359 ? -19.877 -0.206 -14.301 1.00 67.31 359 GLU A CA 1
ATOM 3042 C C . GLU A 1 359 ? -19.864 -0.268 -12.768 1.00 67.31 359 GLU A C 1
ATOM 3044 O O . GLU A 1 359 ? -20.129 0.759 -12.142 1.00 67.31 359 GLU A O 1
ATOM 3049 N N . ASP A 1 360 ? -19.495 -1.415 -12.197 1.00 67.19 360 ASP A N 1
ATOM 3050 C CA . ASP A 1 360 ? -19.336 -1.659 -10.758 1.00 67.19 360 ASP A CA 1
ATOM 3051 C C . ASP A 1 360 ? -17.879 -2.027 -10.381 1.00 67.19 360 ASP A C 1
ATOM 3053 O O . ASP A 1 360 ? -17.609 -2.473 -9.268 1.00 67.19 360 ASP A O 1
ATOM 3057 N N . SER A 1 361 ? -16.913 -1.853 -11.294 1.00 69.88 361 SER A N 1
ATOM 3058 C CA . SER A 1 361 ? -15.503 -2.205 -11.073 1.00 69.88 361 SER A CA 1
ATOM 3059 C C . SER A 1 361 ? -14.582 -0.984 -11.079 1.00 69.88 361 SER A C 1
ATOM 3061 O O . SER A 1 361 ? -14.776 -0.025 -11.831 1.00 69.88 361 SER A O 1
ATOM 3063 N N . ILE A 1 362 ? -13.540 -1.019 -10.246 1.00 77.38 362 ILE A N 1
ATOM 3064 C CA . ILE A 1 362 ? -12.478 -0.010 -10.262 1.00 77.38 362 ILE A CA 1
ATOM 3065 C C . ILE A 1 362 ? -11.442 -0.419 -11.306 1.00 77.38 362 ILE A C 1
ATOM 3067 O O . ILE A 1 362 ? -10.964 -1.553 -11.313 1.00 77.38 362 ILE A O 1
ATOM 3071 N N . LYS A 1 363 ? -11.083 0.520 -12.183 1.00 78.06 363 LYS A N 1
ATOM 3072 C CA . LYS A 1 363 ? -10.061 0.344 -13.220 1.00 78.06 363 LYS A CA 1
ATOM 3073 C C . LYS A 1 363 ? -9.051 1.484 -13.181 1.00 78.06 363 LYS A C 1
ATOM 3075 O O . LYS A 1 363 ? -9.371 2.610 -12.795 1.00 78.06 363 LYS A O 1
ATOM 3080 N N . VAL A 1 364 ? -7.834 1.212 -13.645 1.00 80.56 364 VAL A N 1
ATOM 3081 C CA . VAL A 1 364 ? -6.809 2.240 -13.868 1.00 80.56 364 VAL A CA 1
ATOM 3082 C C . VAL A 1 364 ? -6.962 2.773 -15.291 1.00 80.56 364 VAL A C 1
ATOM 3084 O O . VAL A 1 364 ? -6.713 2.058 -16.254 1.00 80.56 364 VAL A O 1
ATOM 3087 N N . LYS A 1 365 ? -7.380 4.035 -15.431 1.00 75.94 365 LYS A N 1
ATOM 3088 C CA . LYS A 1 365 ? -7.581 4.687 -16.737 1.00 75.94 365 LYS A CA 1
ATOM 3089 C C . LYS A 1 365 ? -6.269 5.094 -17.401 1.00 75.94 365 LYS A C 1
ATOM 3091 O O . LYS A 1 365 ? -6.145 5.045 -18.617 1.00 75.94 365 LYS A O 1
ATOM 3096 N N . ARG A 1 366 ? -5.326 5.597 -16.607 1.00 78.50 366 ARG A N 1
ATOM 3097 C CA . ARG A 1 366 ? -3.997 6.022 -17.062 1.00 78.50 366 ARG A CA 1
ATOM 3098 C C . ARG A 1 366 ? -3.003 5.880 -15.929 1.00 78.50 366 ARG A C 1
ATOM 3100 O O . ARG A 1 366 ? -3.378 6.093 -14.773 1.00 78.50 366 ARG A O 1
ATOM 3107 N N . CYS A 1 367 ? -1.754 5.613 -16.276 1.00 86.19 367 CYS A N 1
ATOM 3108 C CA . CYS A 1 367 ? -0.654 5.613 -15.331 1.00 86.19 367 CYS A CA 1
ATOM 3109 C C . CYS A 1 367 ? 0.587 6.307 -15.893 1.00 86.19 367 CYS A C 1
ATOM 3111 O O . CYS A 1 367 ? 0.798 6.353 -17.106 1.00 86.19 367 CYS A O 1
ATOM 3113 N N . TYR A 1 368 ? 1.384 6.874 -15.001 1.00 88.69 368 TYR A N 1
ATOM 3114 C CA . TYR A 1 368 ? 2.597 7.607 -15.334 1.00 88.69 368 TYR A CA 1
ATOM 3115 C C . TYR A 1 368 ? 3.584 7.569 -14.166 1.00 88.69 368 TYR A C 1
ATOM 3117 O O . TYR A 1 368 ? 3.224 7.196 -13.047 1.00 88.69 368 TYR A O 1
ATOM 3125 N N . ILE A 1 369 ? 4.820 7.969 -14.440 1.00 92.69 369 ILE A N 1
ATOM 3126 C CA . ILE A 1 369 ? 5.839 8.283 -13.432 1.00 92.69 369 ILE A CA 1
ATOM 3127 C C . ILE A 1 369 ? 6.140 9.777 -13.479 1.00 92.69 369 ILE A C 1
ATOM 3129 O O . ILE A 1 369 ? 5.941 10.422 -14.508 1.00 92.69 369 ILE A O 1
ATOM 3133 N N . GLU A 1 370 ? 6.622 10.337 -12.380 1.00 88.94 370 GLU A N 1
ATOM 3134 C CA . GLU A 1 370 ? 7.115 11.716 -12.334 1.00 88.94 370 GLU A CA 1
ATOM 3135 C C . GLU A 1 370 ? 8.648 11.702 -12.381 1.00 88.94 370 GLU A C 1
ATOM 3137 O O . GLU A 1 370 ? 9.281 10.943 -11.646 1.00 88.94 370 GLU A O 1
ATOM 3142 N N . SER A 1 371 ? 9.229 12.532 -13.252 1.00 85.75 371 SER A N 1
ATOM 3143 C CA . SER A 1 371 ? 10.677 12.745 -13.349 1.00 85.75 371 SER A CA 1
ATOM 3144 C C . SER A 1 371 ? 11.029 14.175 -12.944 1.00 85.75 371 SER A C 1
ATOM 3146 O O . SER A 1 371 ? 10.470 15.145 -13.465 1.00 85.75 371 SER A O 1
ATOM 3148 N N . LYS A 1 372 ? 11.992 14.296 -12.030 1.00 82.88 372 LYS A N 1
ATOM 3149 C CA . LYS A 1 372 ? 12.584 15.554 -11.570 1.00 82.88 372 LYS A CA 1
ATOM 3150 C C . LYS A 1 372 ? 13.454 16.188 -12.650 1.00 82.88 372 LYS A C 1
ATOM 3152 O O . LYS A 1 372 ? 13.408 17.399 -12.815 1.00 82.88 372 LYS A O 1
ATOM 3157 N N . GLU A 1 373 ? 14.210 15.391 -13.402 1.00 84.06 373 GLU A N 1
ATOM 3158 C CA . GLU A 1 373 ? 15.085 15.907 -14.466 1.00 84.06 373 GLU A CA 1
ATOM 3159 C C . GLU A 1 373 ? 14.277 16.532 -15.612 1.00 84.06 373 GLU A C 1
ATOM 3161 O O . GLU A 1 373 ? 14.638 17.586 -16.134 1.00 84.06 373 GLU A O 1
ATOM 3166 N N . PHE A 1 374 ? 13.143 15.925 -15.975 1.00 80.81 374 PHE A N 1
ATOM 3167 C CA . PHE A 1 374 ? 12.274 16.454 -17.029 1.00 80.81 374 PHE A CA 1
ATOM 3168 C C . PHE A 1 374 ? 11.240 17.469 -16.533 1.00 80.81 374 PHE A C 1
ATOM 3170 O O . PHE A 1 374 ? 10.566 18.085 -17.360 1.00 80.81 374 PHE A O 1
ATOM 3177 N N . ASN A 1 375 ? 11.086 17.639 -15.212 1.00 80.94 375 ASN A N 1
ATOM 3178 C CA . ASN A 1 375 ? 9.997 18.409 -14.598 1.00 80.94 375 ASN A CA 1
ATOM 3179 C C . ASN A 1 375 ? 8.626 18.082 -15.224 1.00 80.94 375 ASN A C 1
ATOM 3181 O O . ASN A 1 375 ? 7.820 18.973 -15.501 1.00 80.94 375 ASN A O 1
ATOM 3185 N N . THR A 1 376 ? 8.382 16.803 -15.522 1.00 81.06 376 THR A N 1
ATOM 3186 C CA . THR A 1 376 ? 7.167 16.364 -16.216 1.00 81.06 376 THR A CA 1
ATOM 3187 C C . THR A 1 376 ? 6.756 14.950 -15.820 1.00 81.06 376 THR A C 1
ATOM 3189 O O . THR A 1 376 ? 7.549 14.171 -15.280 1.00 81.06 376 THR A O 1
ATOM 3192 N N . SER A 1 377 ? 5.501 14.615 -16.120 1.00 87.19 377 SER A N 1
ATOM 3193 C CA . SER A 1 377 ? 4.984 13.256 -16.006 1.00 87.19 377 SER A CA 1
ATOM 3194 C C . SER A 1 377 ? 5.225 12.483 -17.301 1.00 87.19 377 SER A C 1
ATOM 3196 O O . SER A 1 377 ? 4.925 12.948 -18.399 1.00 87.19 377 SER A O 1
ATOM 3198 N N . ILE A 1 378 ? 5.758 11.273 -17.170 1.00 87.31 378 ILE A N 1
ATOM 3199 C CA . ILE A 1 378 ? 6.042 10.376 -18.285 1.00 87.31 378 ILE A CA 1
ATOM 3200 C C . ILE A 1 378 ? 5.011 9.257 -18.273 1.00 87.31 378 ILE A C 1
ATOM 3202 O O . ILE A 1 378 ? 4.929 8.470 -17.327 1.00 87.31 378 ILE A O 1
ATOM 3206 N N . ILE A 1 379 ? 4.215 9.193 -19.337 1.00 85.81 379 ILE A N 1
ATOM 3207 C CA . ILE A 1 379 ? 3.148 8.205 -19.488 1.00 85.81 379 ILE A CA 1
ATOM 3208 C C . ILE A 1 379 ? 3.745 6.804 -19.610 1.00 85.81 379 ILE A C 1
ATOM 3210 O O . ILE A 1 379 ? 4.700 6.575 -20.354 1.00 85.81 379 ILE A O 1
ATOM 3214 N N . ILE A 1 380 ? 3.125 5.861 -18.908 1.00 86.25 380 ILE A N 1
ATOM 3215 C CA . ILE A 1 380 ? 3.417 4.441 -19.040 1.00 86.25 380 ILE A CA 1
ATOM 3216 C C . ILE A 1 380 ? 2.401 3.806 -19.972 1.00 86.25 380 ILE A C 1
ATOM 3218 O O . ILE A 1 380 ? 1.193 3.898 -19.749 1.00 86.25 380 ILE A O 1
ATOM 3222 N N . ASN A 1 381 ? 2.913 3.120 -20.988 1.00 81.19 381 ASN A N 1
ATOM 3223 C CA . ASN A 1 381 ? 2.114 2.249 -21.830 1.00 81.19 381 ASN A CA 1
ATOM 3224 C C . ASN A 1 381 ? 2.144 0.868 -21.192 1.00 81.19 381 ASN A C 1
ATOM 3226 O O . ASN A 1 381 ? 3.200 0.244 -21.100 1.00 81.19 381 ASN A O 1
ATOM 3230 N N . LEU A 1 382 ? 0.998 0.418 -20.701 1.00 78.06 382 LEU A N 1
ATOM 3231 C CA . LEU A 1 382 ? 0.870 -0.929 -20.171 1.00 78.06 382 LEU A CA 1
ATOM 3232 C C . LEU A 1 382 ? 0.929 -1.899 -21.345 1.00 78.06 382 LEU A C 1
ATOM 3234 O O . LEU A 1 382 ? 0.221 -1.722 -22.337 1.00 78.06 382 LEU A O 1
ATOM 3238 N N . GLU A 1 383 ? 1.788 -2.906 -21.236 1.00 66.50 383 GLU A N 1
ATOM 3239 C CA . GLU A 1 383 ? 1.677 -4.056 -22.116 1.00 66.50 383 GLU A CA 1
ATOM 3240 C C . GLU A 1 383 ? 0.402 -4.741 -21.681 1.00 66.50 383 GLU A C 1
ATOM 3242 O O . GLU A 1 383 ? 0.308 -5.195 -20.544 1.00 66.50 383 GLU A O 1
ATOM 3247 N N . LYS A 1 384 ? -0.610 -4.749 -22.544 1.00 56.84 384 LYS A N 1
ATOM 3248 C CA . LYS A 1 384 ? -1.789 -5.538 -22.244 1.00 56.84 384 LYS A CA 1
ATOM 3249 C C . LYS A 1 384 ? -1.316 -6.986 -22.112 1.00 56.84 384 LYS A C 1
ATOM 3251 O O . LYS A 1 384 ? -0.746 -7.522 -23.059 1.00 56.84 384 LYS A O 1
ATOM 3256 N N . GLU A 1 385 ? -1.606 -7.645 -20.992 1.00 47.84 385 GLU A N 1
ATOM 3257 C CA . GLU A 1 385 ? -1.628 -9.119 -20.918 1.00 47.84 385 GLU A CA 1
ATOM 3258 C C . GLU A 1 385 ? -2.726 -9.739 -21.824 1.00 47.84 385 GLU A C 1
ATOM 3260 O O . GLU A 1 385 ? -3.196 -10.847 -21.595 1.00 47.84 385 GLU A O 1
ATOM 3265 N N . ASP A 1 386 ? -3.109 -9.048 -22.897 1.00 49.59 386 ASP A N 1
ATOM 3266 C CA . ASP A 1 386 ? -4.007 -9.499 -23.945 1.00 49.59 386 ASP A CA 1
ATOM 3267 C C . ASP A 1 386 ? -3.163 -10.134 -25.049 1.00 49.59 386 ASP A C 1
ATOM 3269 O O . ASP A 1 386 ? -2.960 -9.590 -26.134 1.00 49.59 386 ASP A O 1
ATOM 3273 N N . ASN A 1 387 ? -2.623 -11.313 -24.756 1.00 53.59 387 ASN A N 1
ATOM 3274 C CA . ASN A 1 387 ? -2.177 -12.177 -25.831 1.00 53.59 387 ASN A CA 1
ATOM 3275 C C . ASN A 1 387 ? -3.431 -12.644 -26.579 1.00 53.59 387 ASN A C 1
ATOM 3277 O O . ASN A 1 387 ? -4.310 -13.257 -25.969 1.00 53.59 387 ASN A O 1
ATOM 3281 N N . ILE A 1 388 ? -3.505 -12.403 -27.891 1.00 59.66 388 ILE A N 1
ATOM 3282 C CA . ILE A 1 388 ? -4.571 -12.949 -28.739 1.00 59.66 388 ILE A CA 1
ATOM 3283 C C . ILE A 1 388 ? -4.763 -14.458 -28.498 1.00 59.66 388 ILE A C 1
ATOM 3285 O O . ILE A 1 388 ? -5.893 -14.930 -28.555 1.00 59.66 388 ILE A O 1
ATOM 3289 N N . LEU A 1 389 ? -3.703 -15.201 -28.132 1.00 50.97 389 LEU A N 1
ATOM 3290 C CA . LEU A 1 389 ? -3.803 -16.619 -27.763 1.00 50.97 389 LEU A CA 1
ATOM 3291 C C . LEU A 1 389 ? -4.776 -16.888 -26.602 1.00 50.97 389 LEU A C 1
ATOM 3293 O O . LEU A 1 389 ? -5.533 -17.848 -26.680 1.00 50.97 389 LEU A O 1
ATOM 3297 N N . GLY A 1 390 ? -4.808 -16.050 -25.562 1.00 62.41 390 GLY A N 1
ATOM 3298 C CA . GLY A 1 390 ? -5.714 -16.249 -24.423 1.00 62.41 390 GLY A CA 1
ATOM 3299 C C . GLY A 1 390 ? -7.181 -16.042 -24.805 1.00 62.41 390 GLY A C 1
ATOM 3300 O O . GLY A 1 390 ? -8.058 -16.786 -24.366 1.00 62.41 390 GLY A O 1
ATOM 3301 N N . TYR A 1 391 ? -7.455 -15.081 -25.691 1.00 72.31 391 TYR A N 1
ATOM 3302 C CA . TYR A 1 391 ? -8.795 -14.927 -26.251 1.00 72.31 391 TYR A CA 1
ATOM 3303 C C . TYR A 1 391 ? -9.136 -16.025 -27.257 1.00 72.31 391 TYR A C 1
ATOM 3305 O O . TYR A 1 391 ? -10.298 -16.410 -27.321 1.00 72.31 391 TYR A O 1
ATOM 3313 N N . ILE A 1 392 ? -8.167 -16.556 -28.013 1.00 69.31 392 ILE A N 1
ATOM 3314 C CA . ILE A 1 392 ? -8.384 -17.698 -28.915 1.00 69.31 392 ILE A CA 1
ATOM 3315 C C . ILE A 1 392 ? -8.803 -18.931 -28.109 1.00 69.31 392 ILE A C 1
ATOM 3317 O O . ILE A 1 392 ? -9.814 -19.534 -28.449 1.00 69.31 392 ILE A O 1
ATOM 3321 N N . GLU A 1 393 ? -8.121 -19.249 -27.006 1.00 61.06 393 GLU A N 1
ATOM 3322 C CA . GLU A 1 393 ? -8.504 -20.365 -26.125 1.00 61.06 393 GLU A CA 1
ATOM 3323 C C . GLU A 1 393 ? -9.932 -20.194 -25.579 1.00 61.06 393 GLU A C 1
ATOM 3325 O O . GLU A 1 393 ? -10.739 -21.122 -25.597 1.00 61.06 393 GLU A O 1
ATOM 3330 N N . GLN A 1 394 ? -10.301 -18.988 -25.140 1.00 66.56 394 GLN A N 1
ATOM 3331 C CA . GLN A 1 394 ? -11.659 -18.721 -24.655 1.00 66.56 394 GLN A CA 1
ATOM 3332 C C . GLN A 1 394 ? -12.710 -18.697 -25.775 1.00 66.56 394 GLN A C 1
ATOM 3334 O O . GLN A 1 394 ? -13.849 -19.118 -25.562 1.00 66.56 394 GLN A O 1
ATOM 3339 N N . ALA A 1 395 ? -12.345 -18.226 -26.966 1.00 77.44 395 ALA A N 1
ATOM 3340 C CA . ALA A 1 395 ? -13.188 -18.264 -28.153 1.00 77.44 395 ALA A CA 1
ATOM 3341 C C . ALA A 1 395 ? -13.450 -19.709 -28.603 1.00 77.44 395 ALA A C 1
ATOM 3343 O O . ALA A 1 395 ? -14.577 -20.032 -28.976 1.00 77.44 395 ALA A O 1
ATOM 3344 N N . GLU A 1 396 ? -12.453 -20.594 -28.503 1.00 66.12 396 GLU A N 1
ATOM 3345 C CA . GLU A 1 396 ? -12.594 -22.038 -28.735 1.00 66.12 396 GLU A CA 1
ATOM 3346 C C . GLU A 1 396 ? -13.533 -22.697 -27.714 1.00 66.12 396 GLU A C 1
ATOM 3348 O O . GLU A 1 396 ? -14.271 -23.622 -28.054 1.00 66.12 396 GLU A O 1
ATOM 3353 N N . LEU A 1 397 ? -13.585 -22.167 -26.489 1.00 74.62 397 LEU A N 1
ATOM 3354 C CA . LEU A 1 397 ? -14.551 -22.553 -25.455 1.00 74.62 397 LEU A CA 1
ATOM 3355 C C . LEU A 1 397 ? -15.931 -21.879 -25.611 1.00 74.62 397 LEU A C 1
ATOM 3357 O O . LEU A 1 397 ? -16.815 -22.090 -24.780 1.00 74.62 397 LEU A O 1
ATOM 3361 N N . GLY A 1 398 ? -16.145 -21.088 -26.668 1.00 77.56 398 GLY A N 1
ATOM 3362 C CA . GLY A 1 398 ? -17.430 -20.462 -26.991 1.00 77.56 398 GLY A CA 1
ATOM 3363 C C . GLY A 1 398 ? -17.732 -19.160 -26.242 1.00 77.56 398 GLY A C 1
ATOM 3364 O O . GLY A 1 398 ? -18.886 -18.727 -26.213 1.00 77.56 398 GLY A O 1
ATOM 3365 N N . ASN A 1 399 ? -16.732 -18.514 -25.633 1.00 82.94 399 ASN A N 1
ATOM 3366 C CA . ASN A 1 399 ? -16.915 -17.226 -24.967 1.00 82.94 399 ASN A CA 1
ATOM 3367 C C . ASN A 1 399 ? -17.120 -16.097 -25.999 1.00 82.94 399 ASN A C 1
ATOM 3369 O O . ASN A 1 399 ? -16.201 -15.721 -26.728 1.00 82.94 399 ASN A O 1
ATOM 3373 N N . LYS A 1 400 ? -18.326 -15.517 -26.032 1.00 86.31 400 LYS A N 1
ATOM 3374 C CA . LYS A 1 400 ? -18.691 -14.441 -26.970 1.00 86.31 400 LYS A CA 1
ATOM 3375 C C . LYS A 1 400 ? -17.890 -13.153 -26.765 1.00 86.31 400 LYS A C 1
ATOM 3377 O O . LYS A 1 400 ? -17.549 -12.484 -27.738 1.00 86.31 400 LYS A O 1
ATOM 3382 N N . GLU A 1 401 ? -17.581 -12.813 -25.516 1.00 83.31 401 GLU A N 1
ATOM 3383 C CA . GLU A 1 401 ? -16.820 -11.607 -25.181 1.00 83.31 401 GLU A CA 1
ATOM 3384 C C . GLU A 1 401 ? -15.382 -11.719 -25.693 1.00 83.31 401 GLU A C 1
ATOM 3386 O O . GLU A 1 401 ? -14.855 -10.771 -26.271 1.00 83.31 401 GLU A O 1
ATOM 3391 N N . ALA A 1 402 ? -14.791 -12.913 -25.600 1.00 81.56 402 ALA A N 1
ATOM 3392 C CA . ALA A 1 402 ? -13.471 -13.186 -26.156 1.00 81.56 402 ALA A CA 1
ATOM 3393 C C . ALA A 1 402 ? -13.444 -13.032 -27.686 1.00 81.56 402 ALA A C 1
ATOM 3395 O O . ALA A 1 402 ? -12.533 -12.415 -28.231 1.00 81.56 402 ALA A O 1
ATOM 3396 N N . ILE A 1 403 ? -14.471 -13.522 -28.386 1.00 88.38 403 ILE A N 1
ATOM 3397 C CA . ILE A 1 403 ? -14.588 -13.416 -29.851 1.00 88.38 403 ILE A CA 1
ATOM 3398 C C . ILE A 1 403 ? -14.705 -11.950 -30.290 1.00 88.38 403 ILE A C 1
ATOM 3400 O O . ILE A 1 403 ? -14.040 -11.540 -31.243 1.00 88.38 403 ILE A O 1
ATOM 3404 N N . TYR A 1 404 ? -15.498 -11.146 -29.574 1.00 91.12 404 TYR A N 1
ATOM 3405 C CA . TYR A 1 404 ? -15.585 -9.703 -29.811 1.00 91.12 404 TYR A CA 1
ATOM 3406 C C . TYR A 1 404 ? -14.238 -9.011 -29.563 1.00 91.12 404 TYR A C 1
ATOM 3408 O O . TYR A 1 404 ? -13.794 -8.205 -30.384 1.00 91.12 404 TYR A O 1
ATOM 3416 N N . LYS A 1 405 ? -13.559 -9.362 -28.464 1.00 87.81 405 LYS A N 1
ATOM 3417 C CA . LYS A 1 405 ? -12.257 -8.793 -28.105 1.00 87.81 405 LYS A CA 1
ATOM 3418 C C . LYS A 1 405 ? -11.182 -9.092 -29.143 1.00 87.81 405 LYS A C 1
ATOM 3420 O O . LYS A 1 405 ? -10.437 -8.185 -29.482 1.00 87.81 405 LYS A O 1
ATOM 3425 N N . ILE A 1 406 ? -11.150 -10.283 -29.746 1.00 84.19 406 ILE A N 1
ATOM 3426 C CA . ILE A 1 406 ? -10.220 -10.573 -30.857 1.00 84.19 406 ILE A CA 1
ATOM 3427 C C . ILE A 1 406 ? -10.463 -9.636 -32.051 1.00 84.19 406 ILE A C 1
ATOM 3429 O O . ILE A 1 406 ? -9.506 -9.165 -32.668 1.00 84.19 406 ILE A O 1
ATOM 3433 N N . GLY A 1 407 ? -11.728 -9.338 -32.368 1.00 90.19 407 GLY A N 1
ATOM 3434 C CA . GLY A 1 407 ? -12.078 -8.375 -33.417 1.00 90.19 407 GLY A CA 1
ATOM 3435 C C . GLY A 1 407 ? -11.550 -6.974 -33.120 1.00 90.19 407 GLY A C 1
ATOM 3436 O O . GLY A 1 407 ? -10.966 -6.340 -33.996 1.00 90.19 407 GLY A O 1
ATOM 3437 N N . GLU A 1 408 ? -11.673 -6.538 -31.867 1.00 88.12 408 GLU A N 1
ATOM 3438 C CA . GLU A 1 408 ? -11.149 -5.256 -31.385 1.00 88.12 408 GLU A CA 1
ATOM 3439 C C . GLU A 1 408 ? -9.617 -5.191 -31.444 1.00 88.12 408 GLU A C 1
ATOM 3441 O O . GLU A 1 408 ? -9.072 -4.199 -31.921 1.00 88.12 408 GLU A O 1
ATOM 3446 N N . LEU A 1 409 ? -8.916 -6.271 -31.085 1.00 80.56 409 LEU A N 1
ATOM 3447 C CA . LEU A 1 409 ? -7.451 -6.327 -31.160 1.00 80.56 409 LEU A CA 1
ATOM 3448 C C . LEU A 1 409 ? -6.934 -6.185 -32.601 1.00 80.56 409 LEU A C 1
ATOM 3450 O O . LEU A 1 409 ? -5.988 -5.436 -32.840 1.00 80.56 409 LEU A O 1
ATOM 3454 N N . TYR A 1 410 ? -7.568 -6.844 -33.579 1.00 85.06 410 TYR A N 1
ATOM 3455 C CA . TYR A 1 410 ? -7.218 -6.667 -34.996 1.00 85.06 410 TYR A CA 1
ATOM 3456 C C . TYR A 1 410 ? -7.611 -5.292 -35.545 1.00 85.06 410 TYR A C 1
ATOM 3458 O O . TYR A 1 410 ? -6.947 -4.790 -36.453 1.00 85.06 410 TYR A O 1
ATOM 3466 N N . PHE A 1 411 ? -8.680 -4.691 -35.017 1.00 83.56 411 PHE A N 1
ATOM 3467 C CA . PHE A 1 411 ? -9.143 -3.368 -35.427 1.00 83.56 411 PHE A CA 1
ATOM 3468 C C . PHE A 1 411 ? -8.195 -2.267 -34.939 1.00 83.56 411 PHE A C 1
ATOM 3470 O O . PHE A 1 411 ? -7.815 -1.398 -35.720 1.00 83.56 411 PHE A O 1
ATOM 3477 N N . GLU A 1 412 ? -7.769 -2.332 -33.679 1.00 74.62 412 GLU A N 1
ATOM 3478 C CA . GLU A 1 412 ? -6.899 -1.336 -33.041 1.00 74.62 412 GLU A CA 1
ATOM 3479 C C . GLU A 1 412 ? -5.396 -1.632 -33.238 1.00 74.62 412 GLU A C 1
ATOM 3481 O O . GLU A 1 412 ? -4.555 -0.765 -33.005 1.00 74.62 412 GLU A O 1
ATOM 3486 N N . GLY A 1 413 ? -5.033 -2.838 -33.698 1.00 63.84 413 GLY A N 1
ATOM 3487 C CA . GLY A 1 413 ? -3.632 -3.261 -33.845 1.00 63.84 413 GLY A CA 1
ATOM 3488 C C . GLY A 1 413 ? -2.933 -3.493 -32.503 1.00 63.84 413 GLY A C 1
ATOM 3489 O O . GLY A 1 413 ? -1.729 -3.269 -32.357 1.00 63.84 413 GLY A O 1
ATOM 3490 N N . GLU A 1 414 ? -3.694 -3.891 -31.489 1.00 60.88 414 GLU A N 1
ATOM 3491 C CA . GLU A 1 414 ? -3.198 -4.083 -30.134 1.00 60.88 414 GLU A CA 1
ATOM 3492 C C . GLU A 1 414 ? -2.750 -5.535 -29.946 1.00 60.88 414 GLU A C 1
ATOM 3494 O O . GLU A 1 414 ? -3.555 -6.459 -29.927 1.00 60.88 414 GLU A O 1
ATOM 3499 N N . GLY A 1 415 ? -1.438 -5.758 -29.842 1.00 56.78 415 GLY A N 1
ATOM 3500 C CA . GLY A 1 415 ? -0.870 -7.102 -29.658 1.00 56.78 415 GLY A CA 1
ATOM 3501 C C . GLY A 1 415 ? -0.825 -7.971 -30.926 1.00 56.78 415 GLY A C 1
ATOM 3502 O O . GLY A 1 415 ? -0.192 -9.025 -30.912 1.00 56.78 415 GLY A O 1
ATOM 3503 N N . VAL A 1 416 ? -1.419 -7.513 -32.031 1.00 58.88 416 VAL A N 1
ATOM 3504 C CA . VAL A 1 416 ? -1.341 -8.103 -33.378 1.00 58.88 416 VAL A CA 1
ATOM 3505 C C . VAL A 1 416 ? -1.185 -7.005 -34.430 1.00 58.88 416 VAL A C 1
ATOM 3507 O O . VAL A 1 416 ? -1.516 -5.850 -34.179 1.00 58.88 416 VAL A O 1
ATOM 3510 N N . GLU A 1 417 ? -0.680 -7.350 -35.617 1.00 63.97 417 GLU A N 1
ATOM 3511 C CA . GLU A 1 417 ? -0.689 -6.421 -36.751 1.00 63.97 417 GLU A CA 1
ATOM 3512 C C . GLU A 1 417 ? -2.136 -6.025 -37.078 1.00 63.97 417 GLU A C 1
ATOM 3514 O O . GLU A 1 417 ? -3.008 -6.893 -37.189 1.00 63.97 417 GLU A O 1
ATOM 3519 N N . GLN A 1 418 ? -2.385 -4.717 -37.191 1.00 79.62 418 GLN A N 1
ATOM 3520 C CA . GLN A 1 418 ? -3.703 -4.184 -37.516 1.00 79.62 418 GLN A CA 1
ATOM 3521 C C . GLN A 1 418 ? -4.181 -4.762 -38.852 1.00 79.62 418 GLN A C 1
ATOM 3523 O O . GLN A 1 418 ? -3.518 -4.625 -39.879 1.00 79.62 418 GLN A O 1
ATOM 3528 N N . ASP A 1 419 ? -5.352 -5.388 -38.839 1.00 85.56 419 ASP A N 1
ATOM 3529 C CA . ASP A 1 419 ? -5.924 -6.064 -39.998 1.00 85.56 419 ASP A CA 1
ATOM 3530 C C . ASP A 1 419 ? -7.446 -5.939 -39.944 1.00 85.56 419 ASP A C 1
ATOM 3532 O O . ASP A 1 419 ? -8.151 -6.734 -39.317 1.00 85.56 419 ASP A O 1
ATOM 3536 N N . TYR A 1 420 ? -7.971 -4.922 -40.627 1.00 85.50 420 TYR A N 1
ATOM 3537 C CA . TYR A 1 420 ? -9.408 -4.653 -40.674 1.00 85.50 420 TYR A CA 1
ATOM 3538 C C . TYR A 1 420 ? -10.218 -5.808 -41.280 1.00 85.50 420 TYR A C 1
ATOM 3540 O O . TYR A 1 420 ? -11.400 -5.953 -40.966 1.00 85.50 420 TYR A O 1
ATOM 3548 N N . THR A 1 421 ? -9.601 -6.642 -42.125 1.00 92.19 421 THR A N 1
ATOM 3549 C CA . THR A 1 421 ? -10.269 -7.808 -42.718 1.00 92.19 421 THR A CA 1
ATOM 3550 C C . THR A 1 421 ? -10.495 -8.865 -41.647 1.00 92.19 421 THR A C 1
ATOM 3552 O O . THR A 1 421 ? -11.621 -9.326 -41.462 1.00 92.19 421 THR A O 1
ATOM 3555 N N . LYS A 1 422 ? -9.456 -9.184 -40.866 1.00 84.12 422 LYS A N 1
ATOM 3556 C CA . LYS A 1 422 ? -9.581 -10.107 -39.729 1.00 84.12 422 LYS A CA 1
ATOM 3557 C C . LYS A 1 422 ? -10.482 -9.547 -38.636 1.00 84.12 422 LYS A C 1
ATOM 3559 O O . LYS A 1 422 ? -11.310 -10.286 -38.110 1.00 84.12 422 LYS A O 1
ATOM 3564 N N . ALA A 1 423 ? -10.385 -8.254 -38.330 1.00 91.38 423 ALA A N 1
ATOM 3565 C CA . ALA A 1 423 ? -11.277 -7.597 -37.377 1.00 91.38 423 ALA A CA 1
ATOM 3566 C C . ALA A 1 423 ? -12.751 -7.799 -37.755 1.00 91.38 423 ALA A C 1
ATOM 3568 O O . ALA A 1 423 ? -13.559 -8.230 -36.932 1.00 91.38 423 ALA A O 1
ATOM 3569 N N . TYR A 1 424 ? -13.086 -7.560 -39.028 1.00 95.25 424 TYR A N 1
ATOM 3570 C CA . TYR A 1 424 ? -14.431 -7.773 -39.554 1.00 95.25 424 TYR A CA 1
ATOM 3571 C C . TYR A 1 424 ? -14.891 -9.230 -39.415 1.00 95.25 424 TYR A C 1
ATOM 3573 O O . TYR A 1 424 ? -16.017 -9.474 -38.985 1.00 95.25 424 TYR A O 1
ATOM 3581 N N . GLU A 1 425 ? -14.037 -10.205 -39.736 1.00 91.62 425 GLU A N 1
ATOM 3582 C CA . GLU A 1 425 ? -14.370 -11.629 -39.595 1.00 91.62 425 GLU A CA 1
ATOM 3583 C C . GLU A 1 425 ? -14.686 -12.018 -38.145 1.00 91.62 425 GLU A C 1
ATOM 3585 O O . GLU A 1 425 ? -15.649 -12.748 -37.893 1.00 91.62 425 GLU A O 1
ATOM 3590 N N . TRP A 1 426 ? -13.914 -11.514 -37.183 1.00 92.31 426 TRP A N 1
ATOM 3591 C CA . TRP A 1 426 ? -14.126 -11.783 -35.760 1.00 92.31 426 TRP A CA 1
ATOM 3592 C C . TRP A 1 426 ? -15.355 -11.064 -35.200 1.00 92.31 426 TRP A C 1
ATOM 3594 O O . TRP A 1 426 ? -16.154 -11.689 -34.502 1.00 92.31 426 TRP A O 1
ATOM 3604 N N . TYR A 1 427 ? -15.590 -9.807 -35.582 1.00 93.00 427 TYR A N 1
ATOM 3605 C CA . TYR A 1 427 ? -16.828 -9.108 -35.231 1.00 93.00 427 TYR A CA 1
ATOM 3606 C C . TYR A 1 427 ? -18.065 -9.779 -35.820 1.00 93.00 427 TYR A C 1
ATOM 3608 O O . TYR A 1 427 ? -19.093 -9.873 -35.150 1.00 93.00 427 TYR A O 1
ATOM 3616 N N . LYS A 1 428 ? -17.968 -10.297 -37.047 1.00 94.88 428 LYS A N 1
ATOM 3617 C CA . LYS A 1 428 ? -19.052 -11.055 -37.669 1.00 94.88 428 LYS A CA 1
ATOM 3618 C C . LYS A 1 428 ? -19.366 -12.324 -36.876 1.00 94.88 428 LYS A C 1
ATOM 3620 O O . LYS A 1 428 ? -20.532 -12.565 -36.583 1.00 94.88 428 LYS A O 1
ATOM 3625 N N . LYS A 1 429 ? -18.346 -13.089 -36.470 1.00 89.62 429 LYS A N 1
ATOM 3626 C CA . LYS A 1 429 ? -18.525 -14.270 -35.604 1.00 89.62 429 LYS A CA 1
ATOM 3627 C C . LYS A 1 429 ? -19.159 -13.911 -34.260 1.00 89.62 429 LYS A C 1
ATOM 3629 O O . LYS A 1 429 ? -20.036 -14.633 -33.800 1.00 89.62 429 LYS A O 1
ATOM 3634 N N . ALA A 1 430 ? -18.742 -12.804 -33.642 1.00 90.38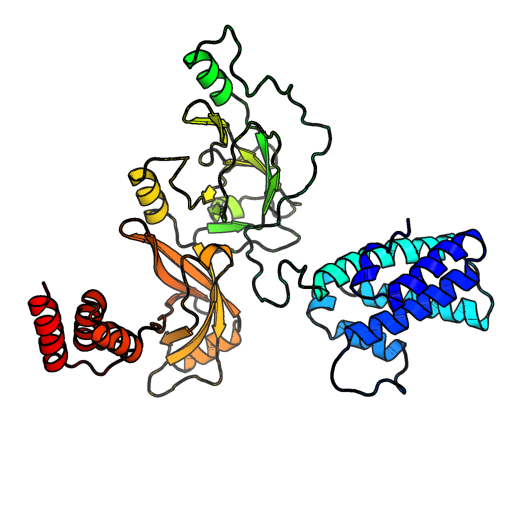 430 ALA A N 1
ATOM 3635 C CA . ALA A 1 430 ? -19.339 -12.332 -32.393 1.00 90.38 430 ALA A CA 1
ATOM 3636 C C . ALA A 1 430 ? -20.832 -12.020 -32.583 1.00 90.38 430 ALA A C 1
ATOM 3638 O O . ALA A 1 430 ? -21.659 -12.525 -31.833 1.00 90.38 430 ALA A O 1
ATOM 3639 N N . ALA A 1 431 ? -21.177 -11.278 -33.639 1.00 90.06 431 ALA A N 1
ATOM 3640 C CA . ALA A 1 431 ? -22.558 -10.920 -33.959 1.00 90.06 431 ALA A CA 1
ATOM 3641 C C . ALA A 1 431 ? -23.440 -12.134 -34.309 1.00 90.06 431 ALA A C 1
ATOM 3643 O O . ALA A 1 431 ? -24.625 -12.148 -33.984 1.00 90.06 431 ALA A O 1
ATOM 3644 N N . GLU A 1 432 ? -22.884 -13.163 -34.955 1.00 90.88 432 GLU A N 1
ATOM 3645 C CA . GLU A 1 432 ? -23.595 -14.417 -35.252 1.00 90.88 432 GLU A CA 1
ATOM 3646 C C . GLU A 1 432 ? -23.942 -15.214 -33.987 1.00 90.88 432 GLU A C 1
ATOM 3648 O O . GLU A 1 432 ? -24.920 -15.963 -33.977 1.00 90.88 432 GLU A O 1
ATOM 3653 N N . LEU A 1 433 ? -23.176 -15.034 -32.910 1.00 82.25 433 LEU A N 1
ATOM 3654 C CA . LEU A 1 433 ? -23.447 -15.670 -31.626 1.00 82.25 433 LEU A CA 1
ATOM 3655 C C . LEU A 1 433 ? -24.477 -14.906 -30.787 1.00 82.25 433 LEU A C 1
ATOM 3657 O O . LEU A 1 433 ? -24.915 -15.451 -29.774 1.00 82.25 433 LEU A O 1
ATOM 3661 N N . GLY A 1 434 ? -24.916 -13.715 -31.206 1.00 76.38 434 GLY A N 1
ATOM 3662 C CA . GLY A 1 434 ? -25.837 -12.841 -30.467 1.00 76.38 434 GLY A CA 1
ATOM 3663 C C . GLY A 1 434 ? -25.115 -12.134 -29.342 1.00 76.38 434 GLY A C 1
ATOM 3664 O O . GLY A 1 434 ? -25.477 -12.412 -28.172 1.00 76.38 434 GLY A O 1
#

Organism: NCBI:txid1120990

Sequence (434 aa):
MSRFAYLIDTWPDVYEILKDAEEKLYYDSNITLIKLRQAVEIIVKKILESEENFDQVELVELIDKLDTIDYLNRNFNNKLTNLFHEIRKYGNKAAHEGYKDDELAKYFLDELKDILFQIKKIIKGDNTDYEKNFINPFTFNCNVSIEEELRESKNWFERGVFETKEEFYQRIKNHEGIKIGKIYLEKVEPIITEKIAAFPFSIYKIDETIKFPEIKFIYMNKNDYNDLPKNSSDFEIYSKLDVVNEEVVIDIENTYIFVNKKKYKVNVLVLDSNWYESKDKFKETINRLDPIPIGIVKIKMNEYDIETEKLPIKIEEYYWMSNFFNQKKGYIKIDRNSAKILCKENIIFNLIGKLICWEDSIKVKRCYIESKEFNTSIIINLEKEDNILGYIEQAELGNKEAIYKIGELYFEGEGVEQDYTKAYEWYKKAAELG

pLDDT: mean 79.09, std 15.3, range [27.33, 95.88]

Foldseek 3Di:
DQLVPVCCVPPVVLVVLLSVLVVCLVPFQLSNLLSLLVSLQVVLVVVPDDDDDCPPPDVLVSLVVQCVVPVSCLVCVCVSSVLNVVSNVVSVCSVPVVDTDSVVSVVSSVSVSVVVVVVCCVPVVVPPHRVPPFPLQFEDDDDDDDDPPPCPPLCQQAADPPHDPVRNQVSQQPPPWDFFWKWFPPSDHWDDDPFKTWTRIYTYPRHPQEDEAPFRTKIATVVLVVVADPVDGIWIKTFGWGAFPNGIYTDQQRIWTADPNDTGDMHTDGLDPPTDDDPVVSQVCLQPDDWAQFWKKFWPLVPQDQVQQWTKIFTDGHPSCVVADDQGIWTFRHHPVVSVVQVVQDRMFGKTFRWGQDPNGIYTPWIWTQDPVVNDTTTIGGLPPPQLVVLVVVVVVVDLVSLLVNLVCLCVVRNHRNDNVSSVVSNVVSVVSD

InterPro domains:
  IPR006597 Sel1-like repeat [PF08238] (401-434)
  IPR006597 Sel1-like repeat [SM00671] (400-434)
  IPR011990 Tetratricopeptide-like helical domain superfamily [G3DSA:1.25.40.10] (358-434)